Protein AF-A0A3D1QAA8-F1 (afdb_monomer_lite)

Sequence (531 aa):
MKKYFKAMLLTLVFLLGIVCHGLPLQAAEDVRQEVVDIIQEYYPYPVEPGILQRTSAKAVVEGLNDPFSDYLTMDQYNGFMQSLDGSFAGIGIFVEMQPQGVLITDTLPDSPAQLAGLRRGDMIISINNQSLAGLTMQEAMDRLQGKEGSQVLLTVMREARQFDMRLKRAFLALPSVRGLQMEHRVGYVAVYSFGSNTATELEQYIRAMDPDTDQWILDLRGNGGGYLFTAAEVAGYLMSVNNMVALKQKNDWLELPVVAQSTIIDEPVVLLVDGYSASASELLAAALKDYRRALLIGENTYGKGTMQQSFTLSNGDILHLTIAEFYSPLGNKVHQTGVKPDLEIKSDQALDAAWLLLSRPVGGSSHAYITVGGEKCLIDLQMARSDQYWEAWDSVTQNLDKLSVECGINSAMHTVNLSRADVVSRWPVYYPDYRLAGEYYNLDKNQPVSVEIQGLDPSWPEFKSAFELIDSQSGERVSFDISPAGTALSLQPLESVNGHEYWLLWHGSPSAHGPAADSARPAIAILHYDN

Secondary structure (DSSP, 8-state):
--SSSSSS--S--S----------------THHHHHHHHHHH--S---HHHHTSSSHHHHHHHT--TT-EEE-HHHHHHHHHHHTTEEEE--EEEEEETTEEEEEEE-TTSHHHHHT--TT-EEEEETTEE-TT--HHHHHHHH--STT-EEEEEEEETTEEEEEEEE-EEEE--SEEEEEEGGGEEEEEE--B-TTHHHHHHHHHHHS-TT--EEEEE-TT---B-HHHHHHHHHHH---S-SEEEEESS-EEEE-----SS---S-EEEEE-TT--THHHHHHHHHHHTT-EEEEES------EEEEEEE-TTS-EEEEEEEEEE-TT--B-TTT----SEE--TTTHHHHHHHHT--PPTT--EEEEEETTEEEEEEHHHHTSTTTHHHHHHHHHT-S-EEEEEEETTEEEEEEEPHHHHHT-HHHH-TT-EEEEEEEEE-TTS-EEE--TT--TT-TTTGGGEEEEETTT-PEEPEEEEEETTEEEEEESS-EEEEEEEEEE-S-STTSSS---S-PPPP-------

pLDDT: mean 83.39, std 17.8, range [26.11, 98.56]

Structure (mmCIF, N/CA/C/O backbone):
data_AF-A0A3D1QAA8-F1
#
_entry.id   AF-A0A3D1QAA8-F1
#
loop_
_atom_site.group_PDB
_atom_site.id
_atom_site.type_symbol
_atom_site.label_atom_id
_atom_site.label_alt_id
_atom_site.label_comp_id
_atom_site.label_asym_id
_atom_site.label_entity_id
_atom_site.label_seq_id
_atom_site.pdbx_PDB_ins_code
_atom_site.Cartn_x
_atom_site.Cartn_y
_atom_site.Cartn_z
_atom_site.occupancy
_atom_site.B_iso_or_equiv
_atom_site.auth_seq_id
_atom_site.auth_comp_id
_atom_site.auth_asym_id
_atom_site.auth_atom_id
_atom_site.pdbx_PDB_model_num
ATOM 1 N N . MET A 1 1 ? 16.505 5.984 45.083 1.00 40.59 1 MET A N 1
ATOM 2 C CA . MET A 1 1 ? 15.554 6.883 45.786 1.00 40.59 1 MET A CA 1
ATOM 3 C C . MET A 1 1 ? 15.754 8.299 45.235 1.00 40.59 1 MET A C 1
ATOM 5 O O . MET A 1 1 ? 16.744 8.906 45.586 1.00 40.59 1 MET A O 1
ATOM 9 N N . LYS A 1 2 ? 15.028 8.869 44.264 1.00 34.06 2 LYS A N 1
ATOM 10 C CA . LYS A 1 2 ? 13.569 9.071 44.144 1.00 34.06 2 LYS A CA 1
ATOM 11 C C . LYS A 1 2 ? 13.132 9.471 42.699 1.00 34.06 2 LYS A C 1
ATOM 13 O O . LYS A 1 2 ? 12.120 10.140 42.546 1.00 34.06 2 LYS A O 1
ATOM 18 N N . LYS A 1 3 ? 13.875 9.112 41.635 1.00 32.31 3 LYS A N 1
ATOM 19 C CA . LYS A 1 3 ? 13.568 9.568 40.251 1.00 32.31 3 LYS A CA 1
ATOM 20 C C . LYS A 1 3 ? 13.388 8.495 39.164 1.00 32.31 3 LYS A C 1
ATOM 22 O O . LYS A 1 3 ? 13.080 8.856 38.042 1.00 32.31 3 LYS A O 1
ATOM 27 N N . TYR A 1 4 ? 13.467 7.206 39.499 1.00 32.81 4 TYR A N 1
ATOM 28 C CA . TYR A 1 4 ? 13.310 6.102 38.529 1.00 32.81 4 TYR A CA 1
ATOM 29 C C . TYR A 1 4 ? 12.154 5.141 38.857 1.00 32.81 4 TYR A C 1
ATOM 31 O O . TYR A 1 4 ? 12.130 4.015 38.389 1.00 32.81 4 TYR A O 1
ATOM 39 N N . PHE A 1 5 ? 11.183 5.570 39.671 1.00 29.05 5 PHE A N 1
ATOM 40 C CA . PHE A 1 5 ? 10.080 4.709 40.133 1.00 29.05 5 PHE A CA 1
ATOM 41 C C . PHE A 1 5 ? 8.722 5.029 39.476 1.00 29.05 5 PHE A C 1
ATOM 43 O O . PHE A 1 5 ? 7.690 4.583 39.956 1.00 29.05 5 PHE A O 1
ATOM 50 N N . LYS A 1 6 ? 8.704 5.831 38.401 1.00 28.00 6 LYS A N 1
ATOM 51 C CA . LYS A 1 6 ? 7.474 6.188 37.662 1.00 28.00 6 LYS A CA 1
ATOM 52 C C . LYS A 1 6 ? 7.373 5.583 36.254 1.00 28.00 6 LYS A C 1
ATOM 54 O O . LYS A 1 6 ? 6.339 5.740 35.629 1.00 28.00 6 LYS A O 1
ATOM 59 N N . ALA A 1 7 ? 8.395 4.865 35.785 1.00 30.88 7 ALA A N 1
ATOM 60 C CA . ALA A 1 7 ? 8.424 4.249 34.451 1.00 30.88 7 ALA A CA 1
ATOM 61 C C . ALA A 1 7 ? 8.245 2.716 34.477 1.00 30.88 7 ALA A C 1
ATOM 63 O O . ALA A 1 7 ? 8.499 2.040 33.491 1.00 30.88 7 ALA A O 1
ATOM 64 N N . MET A 1 8 ? 7.825 2.151 35.612 1.00 28.61 8 MET A N 1
ATOM 65 C CA . MET A 1 8 ? 7.664 0.705 35.794 1.00 28.61 8 MET A CA 1
ATOM 66 C C . MET A 1 8 ? 6.342 0.424 36.517 1.00 28.61 8 MET A C 1
ATOM 68 O O . MET A 1 8 ? 6.314 -0.090 37.631 1.00 28.61 8 MET A O 1
ATOM 72 N N . LEU A 1 9 ? 5.238 0.865 35.912 1.00 28.62 9 LEU A N 1
ATOM 73 C CA . LEU A 1 9 ? 3.882 0.499 36.326 1.00 28.62 9 LEU A CA 1
ATOM 74 C C . LEU A 1 9 ? 2.924 0.573 35.124 1.00 28.62 9 LEU A C 1
ATOM 76 O O . LEU A 1 9 ? 1.914 1.263 35.165 1.00 28.62 9 LEU A O 1
ATOM 80 N N . LEU A 1 10 ? 3.281 -0.094 34.025 1.00 29.58 10 LEU A N 1
ATOM 81 C CA . LEU A 1 10 ? 2.354 -0.354 32.914 1.00 29.58 10 LEU A CA 1
ATOM 82 C C . LEU A 1 10 ? 2.509 -1.767 32.333 1.00 29.58 10 LEU A C 1
ATOM 84 O O . LEU A 1 10 ? 2.127 -2.056 31.210 1.00 29.58 10 LEU A O 1
ATOM 88 N N . THR A 1 11 ? 3.027 -2.676 33.152 1.00 33.03 11 THR A N 1
ATOM 89 C CA . THR A 1 11 ? 2.765 -4.110 33.046 1.00 33.03 11 THR A CA 1
ATOM 90 C C . THR A 1 11 ? 1.862 -4.454 34.219 1.00 33.03 11 THR A C 1
ATOM 92 O O . THR A 1 11 ? 2.262 -4.224 35.361 1.00 33.03 11 THR A O 1
ATOM 95 N N . LEU A 1 12 ? 0.682 -5.010 33.920 1.00 30.25 12 LEU A N 1
ATOM 96 C CA . LEU A 1 12 ? -0.343 -5.508 34.852 1.00 30.25 12 LEU A CA 1
ATOM 97 C C . LEU A 1 12 ? -1.490 -4.536 35.230 1.00 30.25 12 LEU A C 1
ATOM 99 O O . LEU A 1 12 ? -1.678 -4.224 36.400 1.00 30.25 12 LEU A O 1
ATOM 103 N N . VAL A 1 13 ? -2.333 -4.157 34.259 1.00 31.19 13 VAL A N 1
ATOM 104 C CA . VAL A 1 13 ? -3.778 -3.900 34.500 1.00 31.19 13 VAL A CA 1
ATOM 105 C C . VAL A 1 13 ? -4.605 -4.516 33.361 1.00 31.19 13 VAL A C 1
ATOM 107 O O . VAL A 1 13 ? -5.369 -3.845 32.683 1.00 31.19 13 VAL A O 1
ATOM 110 N N . PHE A 1 14 ? -4.416 -5.815 33.117 1.00 35.62 14 PHE A N 1
ATOM 111 C CA . PHE A 1 14 ? -5.288 -6.590 32.219 1.00 35.62 14 PHE A CA 1
ATOM 112 C C . PHE A 1 14 ? -6.021 -7.732 32.939 1.00 35.62 14 PHE A C 1
ATOM 114 O O . PHE A 1 14 ? -6.580 -8.617 32.306 1.00 35.62 14 PHE A O 1
ATOM 121 N N . LEU A 1 15 ? -6.045 -7.728 34.276 1.00 34.34 15 LEU A N 1
ATOM 122 C CA . LEU A 1 15 ? -6.785 -8.707 35.074 1.00 34.34 15 LEU A CA 1
ATOM 123 C C . LEU A 1 15 ? -7.150 -8.129 36.451 1.00 34.34 15 LEU A C 1
ATOM 125 O O . LEU A 1 15 ? -6.300 -7.543 37.115 1.00 34.34 15 LEU A O 1
ATOM 129 N N . LEU A 1 16 ? -8.391 -8.413 36.869 1.00 31.86 16 LEU A N 1
ATOM 130 C CA . LEU A 1 16 ? -9.159 -8.003 38.063 1.00 31.86 16 LEU A CA 1
ATOM 131 C C . LEU A 1 16 ? -10.039 -6.741 37.883 1.00 31.86 16 LEU A C 1
ATOM 133 O O . LEU A 1 16 ? -9.528 -5.667 37.618 1.00 31.86 16 LEU A O 1
ATOM 137 N N . GLY A 1 17 ? -11.366 -6.785 38.065 1.00 31.08 17 GLY A N 1
ATOM 138 C CA . GLY A 1 17 ? -12.167 -7.763 38.806 1.00 31.08 17 GLY A CA 1
ATOM 139 C C . GLY A 1 17 ? -13.585 -7.955 38.269 1.00 31.08 17 GLY A C 1
ATOM 140 O O . GLY A 1 17 ? -14.382 -7.028 38.211 1.00 31.08 17 GLY A O 1
ATOM 141 N N . ILE A 1 18 ? -13.919 -9.216 37.989 1.00 45.56 18 ILE A N 1
ATOM 142 C CA . ILE A 1 18 ? -15.296 -9.705 38.051 1.00 45.56 18 ILE A CA 1
ATOM 143 C C . ILE A 1 18 ? -15.624 -9.850 39.538 1.00 45.56 18 ILE A C 1
ATOM 145 O O . ILE A 1 18 ? -15.285 -10.853 40.167 1.00 45.56 18 ILE A O 1
ATOM 149 N N . VAL A 1 19 ? -16.275 -8.844 40.116 1.00 36.25 19 VAL A N 1
ATOM 150 C CA . VAL A 1 19 ? -17.097 -9.057 41.309 1.00 36.25 19 VAL A CA 1
ATOM 151 C C . VAL A 1 19 ? -18.507 -9.317 40.803 1.00 36.25 19 VAL A C 1
ATOM 153 O O . VAL A 1 19 ? -19.281 -8.404 40.540 1.00 36.25 19 VAL A O 1
ATOM 156 N N . CYS A 1 20 ? -18.821 -10.599 40.629 1.00 42.84 20 CYS A N 1
ATOM 157 C CA . CYS A 1 20 ? -20.180 -11.060 40.394 1.00 42.84 20 CYS A CA 1
ATOM 158 C C . CYS A 1 20 ? -20.972 -10.841 41.691 1.00 42.84 20 CYS A C 1
ATOM 160 O O . CYS A 1 20 ? -20.926 -11.650 42.620 1.00 42.84 20 CYS A O 1
ATOM 162 N N . HIS A 1 21 ? -21.670 -9.716 41.789 1.00 36.44 21 HIS A N 1
ATOM 163 C CA . HIS A 1 21 ? -22.805 -9.581 42.690 1.00 36.44 21 HIS A CA 1
ATOM 164 C C . HIS A 1 21 ? -24.055 -9.638 41.829 1.00 36.44 21 HIS A C 1
ATOM 166 O O . HIS A 1 21 ? -24.321 -8.739 41.039 1.00 36.44 21 HIS A O 1
ATOM 172 N N . GLY A 1 22 ? -24.782 -10.752 41.949 1.00 47.84 22 GLY A N 1
ATOM 173 C CA . GLY A 1 22 ? -26.099 -10.904 41.353 1.00 47.84 22 GLY A CA 1
ATOM 174 C C . GLY A 1 22 ? -27.024 -9.834 41.915 1.00 47.84 22 GLY A C 1
ATOM 175 O O . GLY A 1 22 ? -27.516 -9.959 43.035 1.00 47.84 22 GLY A O 1
ATOM 176 N N . LEU A 1 23 ? -27.231 -8.785 41.131 1.00 38.53 23 LEU A N 1
ATOM 177 C CA . LEU A 1 23 ? -28.287 -7.804 41.305 1.00 38.53 23 LEU A CA 1
ATOM 178 C C . LEU A 1 23 ? -29.289 -7.975 40.152 1.00 38.53 23 LEU A C 1
ATOM 180 O O . LEU A 1 23 ? -28.918 -8.450 39.076 1.00 38.53 23 LEU A O 1
ATOM 184 N N . PRO A 1 24 ? -30.581 -7.707 40.403 1.00 40.03 24 PRO A N 1
ATOM 185 C CA . PRO A 1 24 ? -31.650 -7.959 39.439 1.00 40.03 24 PRO A CA 1
ATOM 186 C C . PRO A 1 24 ? -31.439 -7.106 38.183 1.00 40.03 24 PRO A C 1
ATOM 188 O O . PRO A 1 24 ? -30.782 -6.075 38.277 1.00 40.03 24 PRO A O 1
ATOM 191 N N . LEU A 1 25 ? -32.016 -7.510 37.038 1.00 44.50 25 LEU A N 1
ATOM 192 C CA . LEU A 1 25 ? -32.108 -6.685 35.822 1.00 44.50 25 LEU A CA 1
ATOM 193 C C . LEU A 1 25 ? -32.579 -5.266 36.203 1.00 44.50 25 LEU A C 1
ATOM 195 O O . LEU A 1 25 ? -33.776 -5.023 36.373 1.00 44.50 25 LEU A O 1
ATOM 199 N N . GLN A 1 26 ? -31.632 -4.349 36.393 1.00 39.53 26 GLN A N 1
ATOM 200 C CA . GLN A 1 26 ? -31.893 -2.933 36.580 1.00 39.53 26 GLN A CA 1
ATOM 201 C C . GLN A 1 26 ? -32.280 -2.374 35.214 1.00 39.53 26 GLN A C 1
ATOM 203 O O . GLN A 1 26 ? -31.700 -2.742 34.192 1.00 39.53 26 GLN A O 1
ATOM 208 N N . ALA A 1 27 ? -33.302 -1.518 35.193 1.00 44.91 27 ALA A N 1
ATOM 209 C CA . ALA A 1 27 ? -33.593 -0.681 34.038 1.00 44.91 27 ALA A CA 1
ATOM 210 C C . ALA A 1 27 ? -32.279 -0.043 33.566 1.00 44.91 27 ALA A C 1
ATOM 212 O O . ALA A 1 27 ? -31.544 0.448 34.420 1.00 44.91 27 ALA A O 1
ATOM 213 N N . ALA A 1 28 ? -31.982 -0.109 32.262 1.00 51.44 28 ALA A N 1
ATOM 214 C CA . ALA A 1 28 ? -30.753 0.435 31.686 1.00 51.44 28 ALA A CA 1
ATOM 215 C C . ALA A 1 28 ? -30.489 1.825 32.282 1.00 51.44 28 ALA A C 1
ATOM 217 O O . ALA A 1 28 ? -31.293 2.738 32.080 1.00 51.44 28 ALA A O 1
ATOM 218 N N . GLU A 1 29 ? -29.441 1.941 33.102 1.00 58.72 29 GLU A N 1
ATOM 219 C CA . GLU A 1 29 ? -29.079 3.210 33.725 1.00 58.72 29 GLU A CA 1
ATOM 220 C C . GLU A 1 29 ? -28.847 4.250 32.624 1.00 58.72 29 GLU A C 1
ATOM 222 O O . GLU A 1 29 ? -28.325 3.938 31.550 1.00 58.72 29 GLU A O 1
ATOM 227 N N . ASP A 1 30 ? -29.299 5.483 32.862 1.00 83.75 30 ASP A N 1
ATOM 228 C CA . ASP A 1 30 ? -29.055 6.597 31.948 1.00 83.75 30 ASP A CA 1
ATOM 229 C C . ASP A 1 30 ? -27.564 6.962 31.985 1.00 83.75 30 ASP A C 1
ATOM 231 O O . ASP A 1 30 ? -27.116 7.767 32.801 1.00 83.75 30 ASP A O 1
ATOM 235 N N . VAL A 1 31 ? -26.793 6.358 31.080 1.00 94.25 31 VAL A N 1
ATOM 236 C CA . VAL A 1 31 ? -25.345 6.572 30.927 1.00 94.25 31 VAL A CA 1
ATOM 237 C C . VAL A 1 31 ? -24.995 7.888 30.227 1.00 94.25 31 VAL A C 1
ATOM 239 O O . VAL A 1 31 ? -23.830 8.149 29.936 1.00 94.25 31 VAL A O 1
ATOM 242 N N . ARG A 1 32 ? -25.974 8.758 29.932 1.00 95.00 32 ARG A N 1
ATOM 243 C CA . ARG A 1 32 ? -25.724 10.022 29.221 1.00 95.00 32 ARG A CA 1
ATOM 244 C C . ARG A 1 32 ? -24.721 10.904 29.958 1.00 95.00 32 ARG A C 1
ATOM 246 O O . ARG A 1 32 ? -23.862 11.495 29.310 1.00 95.00 32 ARG A O 1
ATOM 253 N N . GLN A 1 33 ? -24.834 11.023 31.284 1.00 94.94 33 GLN A N 1
ATOM 254 C CA . GLN A 1 33 ? -23.910 11.864 32.049 1.00 94.94 33 GLN A CA 1
ATOM 255 C C . GLN A 1 33 ? -22.494 11.279 32.051 1.00 94.94 33 GLN A C 1
ATOM 257 O O . GLN A 1 33 ? -21.551 12.020 31.812 1.00 94.94 33 GLN A O 1
ATOM 262 N N . GLU A 1 34 ? -22.364 9.960 32.207 1.00 96.69 34 GLU A N 1
ATOM 263 C CA . GLU A 1 34 ? -21.084 9.250 32.109 1.00 96.69 34 GLU A CA 1
ATOM 264 C C . GLU A 1 34 ? -20.406 9.497 30.750 1.00 96.69 34 GLU A C 1
ATOM 266 O O . GLU A 1 34 ? -19.240 9.880 30.695 1.00 96.69 34 GLU A O 1
ATOM 271 N N . VAL A 1 35 ? -21.158 9.389 29.649 1.00 97.38 35 VAL A N 1
ATOM 272 C CA . VAL A 1 35 ? -20.660 9.700 28.297 1.00 97.38 35 VAL A CA 1
ATOM 273 C C . VAL A 1 35 ? -20.216 11.159 28.168 1.00 97.38 35 VAL A C 1
ATOM 275 O O . VAL A 1 35 ? -19.158 11.427 27.600 1.00 97.38 35 VAL A O 1
ATOM 278 N N . VAL A 1 36 ? -20.994 12.112 28.694 1.00 97.12 36 VAL A N 1
ATOM 279 C CA . VAL A 1 36 ? -20.625 13.538 28.680 1.00 97.12 36 VAL A CA 1
ATOM 280 C C . VAL A 1 36 ? -19.332 13.779 29.454 1.00 97.12 36 VAL A C 1
ATOM 282 O O . VAL A 1 36 ? -18.468 14.496 28.950 1.00 97.12 36 VAL A O 1
ATOM 285 N N . ASP A 1 37 ? -19.179 13.169 30.627 1.00 96.75 37 ASP A N 1
ATOM 286 C CA . ASP A 1 37 ? -17.994 13.329 31.470 1.00 96.75 37 ASP A CA 1
ATOM 287 C C . ASP A 1 37 ? -16.745 12.770 30.763 1.00 96.75 37 ASP A C 1
ATOM 289 O O . ASP A 1 37 ? -15.718 13.448 30.694 1.00 96.75 37 ASP A O 1
ATOM 293 N N . ILE A 1 38 ? -16.846 11.589 30.138 1.00 97.50 38 ILE A N 1
ATOM 294 C CA . ILE A 1 38 ? -15.751 10.988 29.355 1.00 97.50 38 ILE A CA 1
ATOM 295 C C . ILE A 1 38 ? -15.387 11.871 28.150 1.00 97.50 38 ILE A C 1
ATOM 297 O O . ILE A 1 38 ? -14.208 12.122 27.903 1.00 97.50 38 ILE A O 1
ATOM 301 N N . ILE A 1 39 ? -16.372 12.393 27.410 1.00 97.38 39 ILE A N 1
ATOM 302 C CA . ILE A 1 39 ? -16.126 13.311 26.283 1.00 97.38 39 ILE A CA 1
ATOM 303 C C . ILE A 1 39 ? -15.429 14.588 26.768 1.00 97.38 39 ILE A C 1
ATOM 305 O O . ILE A 1 39 ? -14.468 15.054 26.154 1.00 97.38 39 ILE A O 1
ATOM 309 N N . GLN A 1 40 ? -15.892 15.168 27.875 1.00 95.56 40 GLN A N 1
ATOM 310 C CA . GLN A 1 40 ? -15.291 16.373 28.441 1.00 95.56 40 GLN A CA 1
ATOM 311 C C . GLN A 1 40 ? -13.860 16.143 28.920 1.00 95.56 40 GLN A C 1
ATOM 313 O O . GLN A 1 40 ? -13.044 17.055 28.786 1.00 95.56 40 GLN A O 1
ATOM 318 N N . GLU A 1 41 ? -13.538 14.951 29.408 1.00 95.69 41 GLU A N 1
ATOM 319 C CA . GLU A 1 41 ? -12.190 14.613 29.851 1.00 95.69 41 GLU A CA 1
ATOM 320 C C . GLU A 1 41 ? -11.251 14.318 28.672 1.00 95.69 41 GLU A C 1
ATOM 322 O O . GLU A 1 41 ? -10.181 14.919 28.567 1.00 95.69 41 GLU A O 1
ATOM 327 N N . TYR A 1 42 ? -11.659 13.449 27.742 1.00 96.31 42 TYR A N 1
ATOM 328 C CA . TYR A 1 42 ? -10.731 12.835 26.786 1.00 96.31 42 TYR A CA 1
ATOM 329 C C . TYR A 1 42 ? -10.832 13.345 25.349 1.00 96.31 42 TYR A C 1
ATOM 331 O O . TYR A 1 42 ? -9.828 13.315 24.638 1.00 96.31 42 TYR A O 1
ATOM 339 N N . TYR A 1 43 ? -12.000 13.819 24.899 1.00 96.81 43 TYR A N 1
ATOM 340 C CA . TYR A 1 43 ? -12.169 14.203 23.496 1.00 96.81 43 TYR A CA 1
ATOM 341 C C . TYR A 1 43 ? -11.272 15.414 23.167 1.00 96.81 43 TYR A C 1
ATOM 343 O O . TYR A 1 43 ? -11.367 16.446 23.854 1.00 96.81 43 TYR A O 1
ATOM 351 N N . PRO A 1 44 ? -10.384 15.307 22.154 1.00 94.12 44 PRO A N 1
ATOM 352 C CA . PRO A 1 44 ? -9.322 16.286 21.926 1.00 94.12 44 PRO A CA 1
ATOM 353 C C . PRO A 1 44 ? -9.816 17.559 21.231 1.00 94.12 44 PRO A C 1
ATOM 355 O O . PRO A 1 44 ? -9.118 18.574 21.245 1.00 94.12 44 PRO A O 1
ATOM 358 N N . TYR A 1 45 ? -11.017 17.534 20.649 1.00 93.56 45 TYR A N 1
ATOM 359 C CA . TYR A 1 45 ? -11.583 18.666 19.922 1.00 93.56 45 TYR A CA 1
ATOM 360 C C . TYR A 1 45 ? -12.586 19.463 20.772 1.00 93.56 45 TYR A C 1
ATOM 362 O O . TYR A 1 45 ? -13.204 18.922 21.694 1.00 93.56 45 TYR A O 1
ATOM 370 N N . PRO A 1 46 ? -12.790 20.760 20.475 1.00 93.00 46 PRO A N 1
ATOM 371 C CA . PRO A 1 46 ? -13.855 21.541 21.094 1.00 93.00 46 PRO A CA 1
ATOM 372 C C . PRO A 1 46 ? -15.234 20.920 20.835 1.00 93.00 46 PRO A C 1
ATOM 374 O O . PRO A 1 46 ? -15.531 20.512 19.715 1.00 93.00 46 PRO A O 1
ATOM 377 N N . VAL A 1 47 ? -16.092 20.899 21.857 1.00 95.25 47 VAL A N 1
ATOM 378 C CA . VAL A 1 47 ? -17.472 20.398 21.756 1.00 95.25 47 VAL A CA 1
ATOM 379 C C . VAL A 1 47 ? -18.447 21.540 22.000 1.00 95.25 47 VAL A C 1
ATOM 381 O O . VAL A 1 47 ? -18.329 22.264 22.991 1.00 95.25 47 VAL A O 1
ATOM 384 N N . GLU A 1 48 ? -19.427 21.706 21.113 1.00 94.19 48 GLU A N 1
ATOM 385 C CA . GLU A 1 48 ? -20.459 22.723 21.295 1.00 94.19 48 GLU A CA 1
ATOM 386 C C . GLU A 1 48 ? -21.344 22.400 22.513 1.00 94.19 48 GLU A C 1
ATOM 388 O O . GLU A 1 48 ? -21.808 21.263 22.654 1.00 94.19 48 GLU A O 1
ATOM 393 N N . PRO A 1 49 ? -21.682 23.386 23.367 1.00 92.62 49 PRO A N 1
ATOM 394 C CA . PRO A 1 49 ? -22.502 23.144 24.555 1.00 92.62 49 PRO A CA 1
ATOM 395 C C . PRO A 1 49 ? -23.861 22.495 24.261 1.00 92.62 49 PRO A C 1
ATOM 397 O O . PRO A 1 49 ? -24.358 21.718 25.073 1.00 92.62 49 PRO A O 1
ATOM 400 N N . GLY A 1 50 ? -24.458 22.786 23.098 1.00 93.69 50 GLY A N 1
ATOM 401 C CA . GLY A 1 50 ? -25.732 22.199 22.676 1.00 93.69 50 GLY A CA 1
ATOM 402 C C . GLY A 1 50 ? -25.652 20.696 22.386 1.00 93.69 50 GLY A C 1
ATOM 403 O O . GLY A 1 50 ? -26.639 19.991 22.586 1.00 93.69 50 GLY A O 1
ATOM 404 N N . ILE A 1 51 ? -24.484 20.182 21.979 1.00 94.31 51 ILE A N 1
ATOM 405 C CA . ILE A 1 51 ? -24.269 18.743 21.754 1.00 94.31 51 ILE A CA 1
ATOM 406 C C . ILE A 1 51 ? -24.359 17.984 23.082 1.00 94.31 51 ILE A C 1
ATOM 408 O O . ILE A 1 51 ? -25.046 16.969 23.165 1.00 94.31 51 ILE A O 1
ATOM 412 N N . LEU A 1 52 ? -23.751 18.520 24.144 1.00 93.62 52 LEU A N 1
ATOM 413 C CA . LEU A 1 52 ? -23.750 17.906 25.480 1.00 93.62 52 LEU A CA 1
ATOM 414 C C . LEU A 1 52 ? -25.138 17.902 26.152 1.00 93.62 52 LEU A C 1
ATOM 416 O O . LEU A 1 52 ? -25.368 17.157 27.105 1.00 93.62 52 LEU A O 1
ATOM 420 N N . GLN A 1 53 ? -26.067 18.727 25.657 1.00 92.75 53 GLN A N 1
ATOM 421 C CA . GLN A 1 53 ? -27.450 18.832 26.142 1.00 92.75 53 GLN A CA 1
ATOM 422 C C . GLN A 1 53 ? -28.428 17.900 25.409 1.00 92.75 53 GLN A C 1
ATOM 424 O O . GLN A 1 53 ? -29.619 17.891 25.727 1.00 92.75 53 GLN A O 1
ATOM 429 N N . ARG A 1 54 ? -27.962 17.126 24.420 1.00 93.12 54 ARG A N 1
ATOM 430 C CA . ARG A 1 54 ? -28.816 16.183 23.687 1.00 93.12 54 ARG A CA 1
ATOM 431 C C . ARG A 1 54 ? -29.373 15.102 24.616 1.00 93.12 54 ARG A C 1
ATOM 433 O O . ARG A 1 54 ? -28.774 14.744 25.625 1.00 93.12 54 ARG A O 1
ATOM 440 N N . THR A 1 55 ? -30.547 14.583 24.265 1.00 90.81 55 THR A N 1
ATOM 441 C CA . THR A 1 55 ? -31.412 13.821 25.181 1.00 90.81 55 THR A CA 1
ATOM 442 C C . THR A 1 55 ? -30.970 12.385 25.461 1.00 90.81 55 THR A C 1
ATOM 444 O O . THR A 1 55 ? -31.514 11.771 26.371 1.00 90.81 55 THR A O 1
ATOM 447 N N . SER A 1 56 ? -30.014 11.831 24.713 1.00 93.44 56 SER A N 1
ATOM 448 C CA . SER A 1 56 ? -29.506 10.468 24.919 1.00 93.44 56 SER A CA 1
ATOM 449 C C . SER A 1 56 ? -27.996 10.398 24.717 1.00 93.44 56 SER A C 1
ATOM 451 O O . SER A 1 56 ? -27.442 11.203 23.969 1.00 93.44 56 SER A O 1
ATOM 453 N N . ALA A 1 57 ? -27.344 9.413 25.344 1.00 94.06 57 ALA A N 1
ATOM 454 C CA . ALA A 1 57 ? -25.917 9.133 25.175 1.00 94.06 57 ALA A CA 1
ATOM 455 C C . ALA A 1 57 ? -25.527 9.012 23.692 1.00 94.06 57 ALA A C 1
ATOM 457 O O . ALA A 1 57 ? -24.636 9.717 23.223 1.00 94.06 57 ALA A O 1
ATOM 458 N N . LYS A 1 58 ? -26.277 8.206 22.930 1.00 93.88 58 LYS A N 1
ATOM 459 C CA . LYS A 1 58 ? -26.074 8.041 21.487 1.00 93.88 58 LYS A CA 1
ATOM 460 C C . LYS A 1 58 ? -26.170 9.369 20.731 1.00 93.88 58 LYS A C 1
ATOM 462 O O . LYS A 1 58 ? -25.296 9.680 19.932 1.00 93.88 58 LYS A O 1
ATOM 467 N N . ALA A 1 59 ? -27.181 10.190 21.031 1.00 94.44 59 ALA A N 1
ATOM 468 C CA . ALA A 1 59 ? -27.347 11.484 20.371 1.00 94.44 59 ALA A CA 1
ATOM 469 C C . ALA A 1 59 ? -26.203 12.464 20.685 1.00 94.44 59 ALA A C 1
ATOM 471 O O . ALA A 1 59 ? -25.878 13.291 19.829 1.00 94.44 59 ALA A O 1
ATOM 472 N N . VAL A 1 60 ? -25.608 12.398 21.885 1.00 96.44 60 VAL A N 1
ATOM 473 C CA . VAL A 1 60 ? -24.409 13.178 22.242 1.00 96.44 60 VAL A CA 1
ATOM 474 C C . VAL A 1 60 ? -23.229 12.756 21.362 1.00 96.44 60 VAL A C 1
ATOM 476 O O . VAL A 1 60 ? -22.621 13.626 20.742 1.00 96.44 60 VAL A O 1
ATOM 479 N N . VAL A 1 61 ? -22.954 11.450 21.248 1.00 96.31 61 VAL A N 1
ATOM 480 C CA . VAL A 1 61 ? -21.839 10.912 20.441 1.00 96.31 61 VAL A CA 1
ATOM 481 C C . VAL A 1 61 ? -22.020 11.222 18.954 1.00 96.31 61 VAL A C 1
ATOM 483 O O . VAL A 1 61 ? -21.145 11.838 18.355 1.00 96.31 61 VAL A O 1
ATOM 486 N N . GLU A 1 62 ? -23.195 10.928 18.383 1.00 93.94 62 GLU A N 1
ATOM 487 C CA . GLU A 1 62 ? -23.541 11.285 16.994 1.00 93.94 62 GLU A CA 1
ATOM 488 C C . GLU A 1 62 ? -23.419 12.801 16.746 1.00 93.94 62 GLU A C 1
ATOM 490 O O . GLU A 1 62 ? -23.198 13.255 15.627 1.00 93.94 62 GLU A O 1
ATOM 495 N N . GLY A 1 63 ? -23.564 13.616 17.795 1.00 95.19 63 GLY A N 1
ATOM 496 C CA . GLY A 1 63 ? -23.430 15.065 17.718 1.00 95.19 63 GLY A CA 1
ATOM 497 C C . GLY A 1 63 ? -22.017 15.590 17.590 1.00 95.19 63 GLY A C 1
ATOM 498 O O . GLY A 1 63 ? -21.870 16.723 17.140 1.00 95.19 63 GLY A O 1
ATOM 499 N N . LEU A 1 64 ? -21.004 14.791 17.932 1.00 95.81 64 LEU A N 1
ATOM 500 C CA . LEU A 1 64 ? -19.602 15.159 17.742 1.00 95.81 64 LEU A CA 1
ATOM 501 C C . LEU A 1 64 ? -19.251 15.319 16.257 1.00 95.81 64 LEU A C 1
ATOM 503 O O . LEU A 1 64 ? -18.287 16.014 15.944 1.00 95.81 64 LEU A O 1
ATOM 507 N N . ASN A 1 65 ? -20.039 14.709 15.358 1.00 92.38 65 ASN A N 1
ATOM 508 C CA . ASN A 1 65 ? -19.752 14.600 13.924 1.00 92.38 65 ASN A CA 1
ATOM 509 C C . ASN A 1 65 ? -18.334 14.063 13.649 1.00 92.38 65 ASN A C 1
ATOM 511 O O . ASN A 1 65 ? -17.719 14.396 12.637 1.00 92.38 65 ASN A O 1
ATOM 515 N N . ASP A 1 66 ? -17.820 13.245 14.567 1.00 91.62 66 ASP A N 1
ATOM 516 C CA . ASP A 1 66 ? -16.574 12.514 14.410 1.00 91.62 66 ASP A CA 1
ATOM 517 C C . ASP A 1 66 ? -16.905 11.123 13.862 1.00 91.62 66 ASP A C 1
ATOM 519 O O . ASP A 1 66 ? -17.510 10.330 14.586 1.00 91.62 66 ASP A O 1
ATOM 523 N N . PRO A 1 67 ? -16.524 10.799 12.613 1.00 85.75 67 PRO A N 1
ATOM 524 C CA . PRO A 1 67 ? -16.852 9.516 11.994 1.00 85.75 67 PRO A CA 1
ATOM 525 C C . PRO A 1 67 ? -16.183 8.315 12.681 1.00 85.75 67 PRO A C 1
ATOM 527 O O . PRO A 1 67 ? -16.469 7.179 12.315 1.00 85.75 67 PRO A O 1
ATOM 530 N N . PHE A 1 68 ? -15.285 8.547 13.644 1.00 87.38 68 PHE A N 1
ATOM 531 C CA . PHE A 1 68 ? -14.587 7.496 14.381 1.00 87.38 68 PHE A CA 1
ATOM 532 C C . PHE A 1 68 ? -15.056 7.343 15.833 1.00 87.38 68 PHE A C 1
ATOM 534 O O . PHE A 1 68 ? -14.577 6.440 16.516 1.00 87.38 68 PHE A O 1
ATOM 541 N N . SER A 1 69 ? -15.968 8.197 16.308 1.00 93.62 69 SER A N 1
ATOM 542 C CA . SER A 1 69 ? -16.560 8.074 17.642 1.00 93.62 69 SER A CA 1
ATOM 543 C C . SER A 1 69 ? -17.964 7.478 17.549 1.00 93.62 69 SER A C 1
ATOM 545 O O . SER A 1 69 ? -18.813 8.013 16.839 1.00 93.62 69 SER A O 1
ATOM 547 N N . ASP A 1 70 ? -18.225 6.398 18.285 1.00 93.81 70 ASP A N 1
ATOM 548 C CA . ASP A 1 70 ? -19.496 5.674 18.234 1.00 93.81 70 ASP A CA 1
ATOM 549 C C . ASP A 1 70 ? -19.944 5.155 19.611 1.00 93.81 70 ASP A C 1
ATOM 551 O O . ASP A 1 70 ? -19.148 4.938 20.530 1.00 93.81 70 ASP A O 1
ATOM 555 N N . TYR A 1 71 ? -21.253 4.962 19.749 1.00 94.81 71 TYR A N 1
ATOM 556 C CA . TYR A 1 71 ? -21.887 4.307 20.886 1.00 94.81 71 TYR A CA 1
ATOM 557 C C . TYR A 1 71 ? -22.303 2.899 20.455 1.00 94.81 71 TYR A C 1
ATOM 559 O O . TYR A 1 71 ? -23.246 2.721 19.679 1.00 94.81 71 TYR A O 1
ATOM 567 N N . LEU A 1 72 ? -21.606 1.895 20.974 1.00 92.06 72 LEU A N 1
ATOM 568 C CA . LEU A 1 72 ? -21.751 0.501 20.580 1.00 92.06 72 LEU A CA 1
ATOM 569 C C . LEU A 1 72 ? -22.377 -0.308 21.709 1.00 92.06 72 LEU A C 1
ATOM 571 O O . LEU A 1 72 ? -21.972 -0.216 22.861 1.00 92.06 72 LEU A O 1
ATOM 575 N N . THR A 1 73 ? -23.307 -1.190 21.372 1.00 92.25 73 THR A N 1
ATOM 576 C CA . THR A 1 73 ? -23.670 -2.283 22.282 1.00 92.25 73 THR A CA 1
ATOM 577 C C . THR A 1 73 ? -22.495 -3.249 22.447 1.00 92.25 73 THR A C 1
ATOM 579 O O . THR A 1 73 ? -21.649 -3.368 21.556 1.00 92.25 73 THR A O 1
ATOM 582 N N . MET A 1 74 ? -22.460 -4.009 23.545 1.00 88.62 74 MET A N 1
ATOM 583 C CA . MET A 1 74 ? -21.416 -5.025 23.758 1.00 88.62 74 MET A CA 1
ATOM 584 C C . MET A 1 74 ? -21.328 -6.042 22.601 1.00 88.62 74 MET A C 1
ATOM 586 O O . MET A 1 74 ? -20.236 -6.434 22.195 1.00 88.62 74 MET A O 1
ATOM 590 N N . ASP A 1 75 ? -22.467 -6.435 22.017 1.00 84.44 75 ASP A N 1
ATOM 591 C CA . ASP A 1 75 ? -22.520 -7.321 20.843 1.00 84.44 75 ASP A CA 1
ATOM 592 C C . ASP A 1 75 ? -21.852 -6.681 19.609 1.00 84.44 75 ASP A C 1
ATOM 594 O O . ASP A 1 75 ? -21.101 -7.354 18.901 1.00 84.44 75 ASP A O 1
ATOM 598 N N . GLN A 1 76 ? -22.101 -5.390 19.354 1.00 85.81 76 GLN A N 1
ATOM 599 C CA . GLN A 1 76 ? -21.470 -4.657 18.249 1.00 85.81 76 GLN A CA 1
ATOM 600 C C . GLN A 1 76 ? -19.964 -4.504 18.468 1.00 85.81 76 GLN A C 1
ATOM 602 O O . GLN A 1 76 ? -19.188 -4.729 17.542 1.00 85.81 76 GLN A 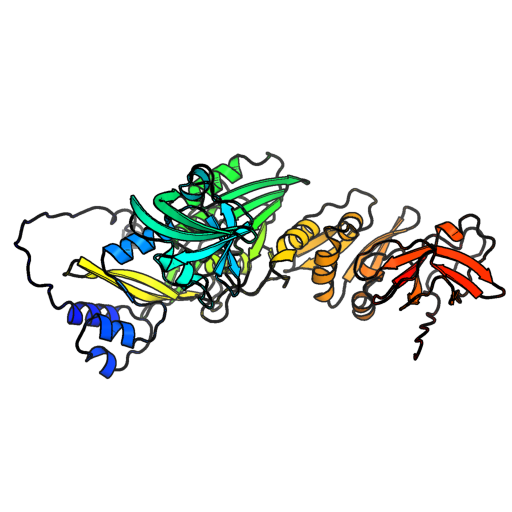O 1
ATOM 607 N N . TYR A 1 77 ? -19.545 -4.185 19.695 1.00 88.94 77 TYR A N 1
ATOM 608 C CA . TYR A 1 77 ? -18.132 -4.080 20.041 1.00 88.94 77 TYR A CA 1
ATOM 609 C C . TYR A 1 77 ? -17.395 -5.414 19.871 1.00 88.94 77 TYR A C 1
ATOM 611 O O . TYR A 1 77 ? -16.322 -5.454 19.277 1.00 88.94 77 TYR A O 1
ATOM 619 N N . ASN A 1 78 ? -17.990 -6.526 20.310 1.00 85.94 78 ASN A N 1
ATOM 620 C CA . ASN A 1 78 ? -17.409 -7.854 20.106 1.00 85.94 78 ASN A CA 1
ATOM 621 C C . ASN A 1 78 ? -17.254 -8.191 18.616 1.00 85.94 78 ASN A C 1
ATOM 623 O O . ASN A 1 78 ? -16.226 -8.738 18.223 1.00 85.94 78 ASN A O 1
ATOM 627 N N . GLY A 1 79 ? -18.242 -7.846 17.782 1.00 80.12 79 GLY A N 1
ATOM 628 C CA . GLY A 1 79 ? -18.144 -8.011 16.329 1.00 80.12 79 GLY A CA 1
ATOM 629 C C . GLY A 1 79 ? -17.026 -7.165 15.712 1.00 80.12 79 GLY A C 1
ATOM 630 O O . GLY A 1 79 ? -16.261 -7.664 14.888 1.00 80.12 79 GLY A O 1
ATOM 631 N N . PHE A 1 80 ? -16.880 -5.915 16.162 1.00 82.31 80 PHE A N 1
ATOM 632 C CA . PHE A 1 80 ? -15.775 -5.044 15.765 1.00 82.31 80 PHE A CA 1
ATOM 633 C C . PHE A 1 80 ? -14.412 -5.657 16.121 1.00 82.31 80 PHE A C 1
ATOM 635 O O . PHE A 1 80 ? -13.560 -5.792 15.246 1.00 82.31 80 PHE A O 1
ATOM 642 N N . MET A 1 81 ? -14.222 -6.109 17.363 1.00 83.38 81 MET A N 1
ATOM 643 C CA . MET A 1 81 ? -12.959 -6.711 17.814 1.00 83.38 81 MET A CA 1
ATOM 644 C C . MET A 1 81 ? -12.609 -7.982 17.032 1.00 83.38 81 MET A C 1
ATOM 646 O O . MET A 1 81 ? -11.476 -8.141 16.591 1.00 83.38 81 MET A O 1
ATOM 650 N N . GLN A 1 82 ? -13.597 -8.846 16.776 1.00 81.50 82 GLN A N 1
ATOM 651 C CA . GLN A 1 82 ? -13.409 -10.031 15.937 1.00 81.50 82 GLN A CA 1
ATOM 652 C C . GLN A 1 82 ? -12.895 -9.649 14.540 1.00 81.50 82 GLN A C 1
ATOM 654 O O . GLN A 1 82 ? -11.931 -10.245 14.059 1.00 81.50 82 GLN A O 1
ATOM 659 N N . SER A 1 83 ? -13.469 -8.612 13.917 1.00 76.88 83 SER A N 1
ATOM 660 C CA . SER A 1 83 ? -13.038 -8.171 12.586 1.00 76.88 83 SER A CA 1
ATOM 661 C C . SER A 1 83 ? -11.564 -7.742 12.537 1.00 76.88 83 SER A C 1
ATOM 663 O O . SER A 1 83 ? -10.883 -8.050 11.559 1.00 76.88 83 SER A O 1
ATOM 665 N N . LEU A 1 84 ? -11.048 -7.112 13.604 1.00 77.12 84 LEU A N 1
ATOM 666 C CA . LEU A 1 84 ? -9.632 -6.732 13.706 1.00 77.12 84 LEU A CA 1
ATOM 667 C C . LEU A 1 84 ? -8.715 -7.960 13.749 1.00 77.12 84 LEU A C 1
ATOM 669 O O . LEU A 1 84 ? -7.665 -7.975 13.108 1.00 77.12 84 LEU A O 1
ATOM 673 N N . ASP A 1 85 ? -9.147 -9.015 14.439 1.00 81.75 85 ASP A N 1
ATOM 674 C CA . ASP A 1 85 ? -8.456 -10.304 14.535 1.00 81.75 85 ASP A CA 1
ATOM 675 C C . ASP A 1 85 ? -8.588 -11.169 13.263 1.00 81.75 85 ASP A C 1
ATOM 677 O O . ASP A 1 85 ? -8.409 -12.389 13.317 1.00 81.75 85 ASP A O 1
ATOM 681 N N . GLY A 1 86 ? -8.961 -10.573 12.119 1.00 72.44 86 GLY A N 1
ATOM 682 C CA . GLY A 1 86 ? -9.175 -11.289 10.852 1.00 72.44 86 GLY A CA 1
ATOM 683 C C . GLY A 1 86 ? -10.258 -12.366 10.955 1.00 72.44 86 GLY A C 1
ATOM 684 O O . GLY A 1 86 ? -10.322 -13.291 10.142 1.00 72.44 86 GLY A O 1
ATOM 685 N N . SER A 1 87 ? -11.084 -12.256 11.993 1.00 74.25 87 SER A N 1
ATOM 686 C CA . SER A 1 87 ? -12.011 -13.267 12.449 1.00 74.25 87 SER A CA 1
ATOM 687 C C . SER A 1 87 ? -13.416 -12.755 12.220 1.00 74.25 87 SER A C 1
ATOM 689 O O . SER A 1 87 ? -13.864 -11.797 12.837 1.00 74.25 87 SER A O 1
ATOM 691 N N . PHE A 1 88 ? -14.156 -13.375 11.317 1.00 75.00 88 PHE A N 1
ATOM 692 C CA . PHE A 1 88 ? -15.529 -12.954 11.078 1.00 75.00 88 PHE A CA 1
ATOM 693 C C . PHE A 1 88 ? -16.440 -14.151 10.908 1.00 75.00 88 PHE A C 1
ATOM 695 O O . PHE A 1 88 ? -16.078 -15.189 10.352 1.00 75.00 88 PHE A O 1
ATOM 702 N N . ALA A 1 89 ? -17.667 -13.990 11.386 1.00 76.75 89 ALA A N 1
ATOM 703 C CA . ALA A 1 89 ? -18.725 -14.937 11.113 1.00 76.75 89 ALA A CA 1
ATOM 704 C C . ALA A 1 89 ? -19.338 -14.613 9.742 1.00 76.75 89 ALA A C 1
ATOM 706 O O . ALA A 1 89 ? -20.079 -13.643 9.562 1.00 76.75 89 ALA A O 1
ATOM 707 N N . GLY A 1 90 ? -19.001 -15.433 8.750 1.00 86.19 90 GLY A N 1
ATOM 708 C CA . GLY A 1 90 ? -19.383 -15.231 7.356 1.00 86.19 90 GLY A CA 1
ATOM 709 C C . GLY A 1 90 ? -19.487 -16.543 6.591 1.00 86.19 90 GLY A C 1
ATOM 710 O O . GLY A 1 90 ? -19.637 -17.615 7.176 1.00 86.19 90 GLY A O 1
ATOM 711 N N . ILE A 1 91 ? -19.442 -16.456 5.263 1.00 90.62 91 ILE A N 1
ATOM 712 C CA . ILE A 1 91 ? -19.540 -17.628 4.378 1.00 90.62 91 ILE A CA 1
ATOM 713 C C . ILE A 1 91 ? -18.232 -17.977 3.660 1.00 90.62 91 ILE A C 1
ATOM 715 O O . ILE A 1 91 ? -18.120 -19.092 3.171 1.00 90.62 91 ILE A O 1
ATOM 719 N N . GLY A 1 92 ? -17.243 -17.078 3.648 1.00 88.88 92 GLY A N 1
ATOM 720 C CA . GLY A 1 92 ? -15.881 -17.356 3.182 1.00 88.88 92 GLY A CA 1
ATOM 721 C C . GLY A 1 92 ? -15.709 -17.233 1.679 1.00 88.88 92 GLY A C 1
ATOM 722 O O . GLY A 1 92 ? -15.392 -18.202 0.995 1.00 88.88 92 GLY A O 1
ATOM 723 N N . ILE A 1 93 ? -15.918 -16.022 1.174 1.00 87.38 93 ILE A N 1
ATOM 724 C CA . ILE A 1 93 ? -15.781 -15.676 -0.240 1.00 87.38 93 ILE A CA 1
ATOM 725 C C . ILE A 1 93 ? -14.878 -14.457 -0.392 1.00 87.38 93 ILE A C 1
ATOM 727 O O . ILE A 1 93 ? -14.935 -13.543 0.428 1.00 87.38 93 ILE A O 1
ATOM 731 N N . PHE A 1 94 ? -14.085 -14.452 -1.456 1.00 79.62 94 PHE A N 1
ATOM 732 C CA . PHE A 1 94 ? -13.447 -13.260 -1.991 1.00 79.62 94 PHE A CA 1
ATOM 733 C C . PHE A 1 94 ? -14.349 -12.680 -3.065 1.00 79.62 94 PHE A C 1
ATOM 735 O O . PHE A 1 94 ? -14.950 -13.423 -3.850 1.00 79.62 94 PHE A O 1
ATOM 742 N N . VAL A 1 95 ? -14.486 -11.359 -3.059 1.00 85.69 95 VAL A N 1
ATOM 743 C CA . VAL A 1 95 ? -15.524 -10.691 -3.831 1.00 85.69 95 VAL A CA 1
ATOM 744 C C . VAL A 1 95 ? -15.050 -9.403 -4.475 1.00 85.69 95 VAL A C 1
ATOM 746 O O . VAL A 1 95 ? -14.154 -8.732 -3.975 1.00 85.69 95 VAL A O 1
ATOM 749 N N . GLU A 1 96 ? -15.717 -9.047 -5.562 1.00 77.88 96 GLU A N 1
ATOM 750 C CA . GLU A 1 96 ? -15.597 -7.776 -6.258 1.00 77.88 96 GLU A CA 1
ATOM 751 C C . GLU A 1 96 ? -17.000 -7.193 -6.464 1.00 77.88 96 GLU A C 1
ATOM 753 O O . GLU A 1 96 ? -17.953 -7.917 -6.775 1.00 77.88 96 GLU A O 1
ATOM 758 N N . MET A 1 97 ? -17.148 -5.882 -6.283 1.00 86.81 97 MET A N 1
ATOM 759 C CA . MET A 1 97 ? -18.423 -5.217 -6.536 1.00 86.81 97 MET A CA 1
ATOM 760 C C . MET A 1 97 ? -18.656 -5.035 -8.032 1.00 86.81 97 MET A C 1
ATOM 762 O O . MET A 1 97 ? -17.800 -4.539 -8.755 1.00 86.81 97 MET A O 1
ATOM 766 N N . GLN A 1 98 ? -19.859 -5.380 -8.476 1.00 86.12 98 GLN A N 1
ATOM 767 C CA . GLN A 1 98 ? -20.343 -5.153 -9.832 1.00 86.12 98 GLN A CA 1
ATOM 768 C C . GLN A 1 98 ? -21.686 -4.405 -9.771 1.00 86.12 98 GLN A C 1
ATOM 770 O O . GLN A 1 98 ? -22.408 -4.516 -8.778 1.00 86.12 98 GLN A O 1
ATOM 775 N N . PRO A 1 99 ? -22.091 -3.662 -10.817 1.00 86.12 99 PRO A N 1
ATOM 776 C CA . PRO A 1 99 ? -23.324 -2.863 -10.784 1.00 86.12 99 PRO A CA 1
ATOM 777 C C . PRO A 1 99 ? -24.579 -3.657 -10.381 1.00 86.12 99 PRO A C 1
ATOM 779 O O . PRO A 1 99 ? -25.456 -3.150 -9.678 1.00 86.12 99 PRO A O 1
ATOM 782 N N . GLN A 1 100 ? -24.650 -4.919 -10.803 1.00 89.69 100 GLN A N 1
ATOM 783 C CA . GLN A 1 100 ? -25.766 -5.825 -10.536 1.00 89.69 100 GLN A CA 1
ATOM 784 C C . GLN A 1 100 ? -25.676 -6.610 -9.210 1.00 89.69 100 GLN A C 1
ATOM 786 O O . GLN A 1 100 ? -26.651 -7.265 -8.842 1.00 89.69 100 GLN A O 1
ATOM 791 N N . GLY A 1 101 ? -24.548 -6.574 -8.493 1.00 92.50 101 GLY A N 1
ATOM 792 C CA . GLY A 1 101 ? -24.363 -7.328 -7.251 1.00 92.50 101 GLY A CA 1
ATOM 793 C C . GLY A 1 101 ? -22.898 -7.613 -6.920 1.00 92.50 101 GLY A C 1
ATOM 794 O O . GLY A 1 101 ? -22.007 -6.839 -7.246 1.00 92.50 101 GLY A O 1
ATOM 795 N N . VAL A 1 102 ? -22.641 -8.742 -6.265 1.00 93.38 102 VAL A N 1
ATOM 796 C CA . VAL A 1 102 ? -21.309 -9.113 -5.771 1.00 93.38 102 VAL A CA 1
ATOM 797 C C . VAL A 1 102 ? -20.768 -10.291 -6.579 1.00 93.38 102 VAL A C 1
ATOM 799 O O . VAL A 1 102 ? -21.338 -11.381 -6.534 1.00 93.38 102 VAL A O 1
ATOM 802 N N . LEU A 1 103 ? -19.681 -10.087 -7.320 1.00 93.12 103 LEU A N 1
ATOM 803 C CA . LEU A 1 103 ? -18.986 -11.137 -8.065 1.00 93.12 103 LEU A CA 1
ATOM 804 C C . LEU A 1 103 ? -18.043 -11.898 -7.131 1.00 93.12 103 LEU A C 1
ATOM 806 O O . LEU A 1 103 ? -17.222 -11.289 -6.457 1.00 93.12 103 LEU A O 1
ATOM 810 N N . ILE A 1 104 ? -18.123 -13.226 -7.116 1.00 92.38 104 ILE A N 1
ATOM 811 C CA . ILE A 1 104 ? -17.191 -14.084 -6.383 1.00 92.38 104 ILE A CA 1
ATOM 812 C C . ILE A 1 104 ? -15.926 -14.256 -7.220 1.00 92.38 104 ILE A C 1
ATOM 814 O O . ILE A 1 104 ? -15.959 -14.826 -8.315 1.00 92.38 104 ILE A O 1
ATOM 818 N N . THR A 1 105 ? -14.797 -13.800 -6.689 1.00 83.50 105 THR A N 1
ATOM 819 C CA . THR A 1 105 ? -13.476 -13.956 -7.309 1.00 83.50 105 THR A CA 1
ATOM 820 C C . THR A 1 105 ? -12.778 -15.230 -6.842 1.00 83.50 105 THR A C 1
ATOM 822 O O . THR A 1 105 ? -12.051 -15.837 -7.630 1.00 83.50 105 THR A O 1
ATOM 825 N N . ASP A 1 106 ? -13.051 -15.686 -5.615 1.00 83.62 106 ASP A N 1
ATOM 826 C CA . ASP A 1 106 ? -12.599 -16.975 -5.081 1.00 83.62 106 ASP A CA 1
ATOM 827 C C . ASP A 1 106 ? -13.395 -17.385 -3.819 1.00 83.62 106 ASP A C 1
ATOM 829 O O . ASP A 1 106 ? -14.176 -16.604 -3.272 1.00 83.62 106 ASP A O 1
ATOM 833 N N . THR A 1 107 ? -13.209 -18.611 -3.332 1.00 85.88 107 THR A N 1
ATOM 834 C CA . THR A 1 107 ? -13.792 -19.111 -2.074 1.00 85.88 107 THR A CA 1
ATOM 835 C C . THR A 1 107 ? -12.705 -19.574 -1.120 1.00 85.88 107 THR A C 1
ATOM 837 O O . THR A 1 107 ? -11.748 -20.218 -1.545 1.00 85.88 107 THR A O 1
ATOM 840 N N . LEU A 1 108 ? -12.887 -19.337 0.178 1.00 83.75 108 LEU A N 1
ATOM 841 C CA . LEU A 1 108 ? -11.959 -19.854 1.177 1.00 83.75 108 LEU A CA 1
ATOM 842 C C . LEU A 1 108 ? -12.026 -21.388 1.254 1.00 83.75 108 LEU A C 1
ATOM 844 O O . LEU A 1 108 ? -13.136 -21.937 1.261 1.00 83.75 108 LEU A O 1
ATOM 848 N N . PRO A 1 109 ? -10.878 -22.084 1.354 1.00 79.81 109 PRO A N 1
ATOM 849 C CA . PRO A 1 109 ? -10.843 -23.514 1.638 1.00 79.81 109 PRO A CA 1
ATOM 850 C C . PRO A 1 109 ? -11.642 -23.872 2.894 1.00 79.81 109 PRO A C 1
ATOM 852 O O . PRO A 1 109 ? -11.634 -23.124 3.870 1.00 79.81 109 PRO A O 1
ATOM 855 N N . ASP A 1 110 ? -12.367 -24.991 2.843 1.00 85.12 110 ASP A N 1
ATOM 856 C CA . ASP A 1 110 ? -13.192 -25.540 3.931 1.00 85.12 110 ASP A CA 1
ATOM 857 C C . ASP A 1 110 ? -14.301 -24.602 4.456 1.00 85.12 110 ASP A C 1
ATOM 859 O O . ASP A 1 110 ? -14.953 -24.873 5.467 1.00 85.12 110 ASP A O 1
ATOM 863 N N . SER A 1 111 ? -14.573 -23.504 3.745 1.00 90.44 111 SER A N 1
ATOM 864 C CA . SER A 1 111 ? -15.597 -22.532 4.121 1.00 90.44 111 SER A CA 1
ATOM 865 C C . SER A 1 111 ? -17.019 -22.998 3.785 1.00 90.44 111 SER A C 1
ATOM 867 O O . SER A 1 111 ? -17.218 -23.822 2.882 1.00 90.44 111 SER A O 1
ATOM 869 N N . PRO A 1 112 ? -18.058 -22.420 4.427 1.00 94.69 112 PRO A N 1
ATOM 870 C CA . PRO A 1 112 ? -19.446 -22.676 4.052 1.00 94.69 112 PRO A CA 1
ATOM 871 C C . PRO A 1 112 ? -19.736 -22.447 2.566 1.00 94.69 112 PRO A C 1
ATOM 873 O O . PRO A 1 112 ? -20.525 -23.188 1.984 1.00 94.69 112 PRO A O 1
ATOM 876 N N . ALA A 1 113 ? -19.111 -21.443 1.947 1.00 94.62 113 ALA A N 1
ATOM 877 C CA . ALA A 1 113 ? -19.268 -21.137 0.532 1.00 94.62 113 ALA A CA 1
ATOM 878 C C . ALA A 1 113 ? -18.705 -22.238 -0.362 1.00 94.62 113 ALA A C 1
ATOM 880 O O . ALA A 1 113 ? -19.419 -22.731 -1.241 1.00 94.62 113 ALA A O 1
ATOM 881 N N . GLN A 1 114 ? -17.463 -22.660 -0.108 1.00 93.69 114 GLN A N 1
ATOM 882 C CA . GLN A 1 114 ? -16.830 -23.728 -0.877 1.00 93.69 114 GLN A CA 1
ATOM 883 C C . GLN A 1 114 ? -17.606 -25.044 -0.727 1.00 93.69 114 GLN A C 1
ATOM 885 O O . GLN A 1 114 ? -17.929 -25.689 -1.726 1.00 93.69 114 GLN A O 1
ATOM 890 N N . LEU A 1 115 ? -17.984 -25.405 0.505 1.00 94.94 115 LEU A N 1
ATOM 891 C CA . LEU A 1 115 ? -18.752 -26.621 0.799 1.00 94.94 115 LEU A CA 1
ATOM 892 C C . LEU A 1 115 ? -20.151 -26.607 0.169 1.00 94.94 115 LEU A C 1
ATOM 894 O O . LEU A 1 115 ? -20.655 -27.651 -0.242 1.00 94.94 115 LEU A O 1
ATOM 898 N N . ALA A 1 116 ? -20.779 -25.433 0.061 1.00 95.38 116 ALA A N 1
ATOM 899 C CA . ALA A 1 116 ? -22.058 -25.276 -0.624 1.00 95.38 116 ALA A CA 1
ATOM 900 C C . ALA A 1 116 ? -21.921 -25.305 -2.160 1.00 95.38 116 ALA A C 1
ATOM 902 O O . ALA A 1 116 ? -22.922 -25.443 -2.863 1.00 95.38 116 ALA A O 1
ATOM 903 N N . GLY A 1 117 ? -20.698 -25.213 -2.692 1.00 95.38 117 GLY A N 1
ATOM 904 C CA . GLY A 1 117 ? -20.414 -25.266 -4.123 1.00 95.38 117 GLY A CA 1
ATOM 905 C C . GLY A 1 117 ? -20.502 -23.917 -4.837 1.00 95.38 117 GLY A C 1
ATOM 906 O O . GLY A 1 117 ? -20.702 -23.910 -6.059 1.00 95.38 117 GLY A O 1
ATOM 907 N N . LEU A 1 118 ? -20.360 -22.805 -4.103 1.00 96.06 118 LEU A N 1
ATOM 908 C CA . LEU A 1 118 ? -20.044 -21.501 -4.695 1.00 96.06 118 LEU A CA 1
ATOM 909 C C . LEU A 1 118 ? -18.655 -21.552 -5.336 1.00 96.06 118 LEU A C 1
ATOM 911 O O . LEU A 1 118 ? -17.785 -22.297 -4.884 1.00 96.06 118 LEU A O 1
ATOM 915 N N . ARG A 1 119 ? -18.462 -20.812 -6.428 1.00 93.12 119 ARG A N 1
ATOM 916 C CA . ARG A 1 119 ? -17.223 -20.833 -7.217 1.00 93.12 119 ARG A CA 1
ATOM 917 C C . ARG A 1 119 ? -16.919 -19.452 -7.783 1.00 93.12 119 ARG A C 1
ATOM 919 O O . ARG A 1 119 ? -17.814 -18.623 -7.924 1.00 93.12 119 ARG A O 1
ATOM 926 N N . ARG A 1 120 ? -15.661 -19.241 -8.176 1.00 92.38 120 ARG A N 1
ATOM 927 C CA . ARG A 1 120 ? -15.251 -18.077 -8.968 1.00 92.38 120 ARG A CA 1
ATOM 928 C C . ARG A 1 120 ? -16.170 -17.889 -10.181 1.00 92.38 120 ARG A C 1
ATOM 930 O O . ARG A 1 120 ? -16.456 -18.851 -10.892 1.00 92.38 120 ARG A O 1
ATOM 937 N N . GLY A 1 121 ? -16.593 -16.650 -10.415 1.00 91.44 121 GLY A N 1
ATOM 938 C CA . GLY A 1 121 ? -17.499 -16.266 -11.499 1.00 91.44 121 GLY A CA 1
ATOM 939 C C . GLY A 1 121 ? -18.984 -16.276 -11.122 1.00 91.44 121 GLY A C 1
ATOM 940 O O . GLY A 1 121 ? -19.798 -15.752 -11.878 1.00 91.44 121 GLY A O 1
ATOM 941 N N . ASP A 1 122 ? -19.349 -16.826 -9.962 1.00 97.06 122 ASP A N 1
ATOM 942 C CA . ASP A 1 122 ? -20.705 -16.702 -9.429 1.00 97.06 122 ASP A CA 1
ATOM 943 C C . ASP A 1 122 ? -21.002 -15.262 -9.022 1.00 97.06 122 ASP A C 1
ATOM 945 O O . ASP A 1 122 ? -20.157 -14.579 -8.449 1.00 97.06 122 ASP A O 1
ATOM 949 N N . MET A 1 123 ? -22.231 -14.815 -9.251 1.00 96.38 123 MET A N 1
ATOM 950 C CA . MET A 1 123 ? -22.662 -13.466 -8.913 1.00 96.38 123 MET A CA 1
ATOM 951 C C . MET A 1 123 ? -23.820 -13.496 -7.925 1.00 96.38 123 MET A C 1
ATOM 953 O O . MET A 1 123 ? -24.911 -13.963 -8.241 1.00 96.38 123 MET A O 1
ATOM 957 N N . ILE A 1 124 ? -23.603 -12.990 -6.718 1.00 97.38 124 ILE A N 1
ATOM 958 C CA . ILE A 1 124 ? -24.651 -12.855 -5.709 1.00 97.38 124 ILE A CA 1
ATOM 959 C C . ILE A 1 124 ? -25.439 -11.584 -6.022 1.00 97.38 124 ILE A C 1
ATOM 961 O O . ILE A 1 124 ? -24.915 -10.477 -5.924 1.00 97.38 124 ILE A O 1
ATOM 965 N N . ILE A 1 125 ? -26.709 -11.739 -6.387 1.00 96.75 125 ILE A N 1
ATOM 966 C CA . ILE A 1 125 ? -27.583 -10.619 -6.773 1.00 96.75 125 ILE A CA 1
ATOM 967 C C . ILE A 1 125 ? -28.534 -10.195 -5.647 1.00 96.75 125 ILE A C 1
ATOM 969 O O . ILE A 1 125 ? -28.984 -9.049 -5.611 1.00 96.75 125 ILE A O 1
ATOM 973 N N . SER A 1 126 ? -28.818 -11.085 -4.689 1.00 96.62 126 SER A N 1
ATOM 974 C CA . SER A 1 126 ? -29.566 -10.736 -3.477 1.00 96.62 126 SER A CA 1
ATOM 975 C C . SER A 1 126 ? -29.172 -11.558 -2.259 1.00 96.62 126 SER A C 1
ATOM 977 O O . SER A 1 126 ? -28.766 -12.716 -2.364 1.00 96.62 126 SER A O 1
ATOM 979 N N . ILE A 1 127 ? -29.356 -10.948 -1.087 1.00 95.94 127 ILE A N 1
ATOM 980 C CA . ILE A 1 127 ? -29.168 -11.560 0.230 1.00 95.94 127 ILE A CA 1
ATOM 981 C C . ILE A 1 127 ? -30.457 -11.398 1.021 1.00 95.94 127 ILE A C 1
ATOM 983 O O . ILE A 1 127 ? -30.969 -10.291 1.156 1.00 95.94 127 ILE A O 1
ATOM 987 N N . ASN A 1 128 ? -30.993 -12.497 1.549 1.00 93.69 128 ASN A N 1
ATOM 988 C CA . ASN A 1 128 ? -32.253 -12.532 2.294 1.00 93.69 128 ASN A CA 1
ATOM 989 C C . ASN A 1 128 ? -33.396 -11.816 1.546 1.00 93.69 128 ASN A C 1
ATOM 991 O O . ASN A 1 128 ? -34.173 -11.073 2.142 1.00 93.69 128 ASN A O 1
ATOM 995 N N . ASN A 1 129 ? -33.485 -12.050 0.229 1.00 94.00 129 ASN A N 1
ATOM 996 C CA . ASN A 1 129 ? -34.434 -11.426 -0.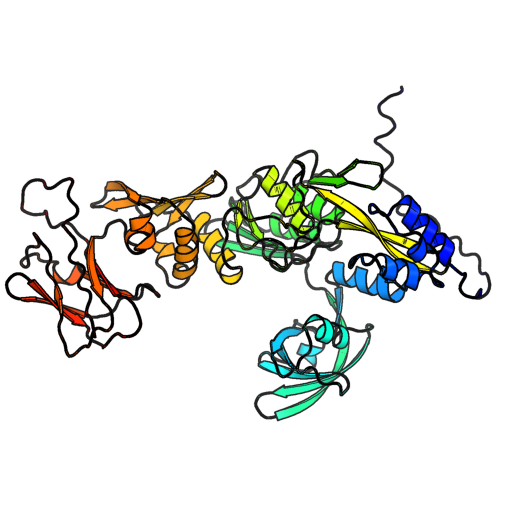705 1.00 94.00 129 ASN A CA 1
ATOM 997 C C . ASN A 1 129 ? -34.280 -9.906 -0.890 1.00 94.00 129 ASN A C 1
ATOM 999 O O . ASN A 1 129 ? -35.154 -9.267 -1.472 1.00 94.00 129 ASN A O 1
ATOM 1003 N N . GLN A 1 130 ? -33.184 -9.312 -0.418 1.00 95.06 130 GLN A N 1
ATOM 1004 C CA . GLN A 1 130 ? -32.860 -7.911 -0.660 1.00 95.06 130 GLN A CA 1
ATOM 1005 C C . GLN A 1 130 ? -31.783 -7.809 -1.737 1.00 95.06 130 GLN A C 1
ATOM 1007 O O . GLN A 1 130 ? -30.714 -8.408 -1.610 1.00 95.06 130 GLN A O 1
ATOM 1012 N N . SER A 1 131 ? -32.074 -7.043 -2.789 1.00 95.75 131 SER A N 1
ATOM 1013 C CA . SER A 1 131 ? -31.141 -6.799 -3.894 1.00 95.75 131 SER A CA 1
ATOM 1014 C C . SER A 1 131 ? -29.829 -6.186 -3.399 1.00 95.75 131 SER A C 1
ATOM 1016 O O . SER A 1 131 ? -29.836 -5.377 -2.463 1.00 95.75 131 SER A O 1
ATOM 1018 N N . LEU A 1 132 ? -28.727 -6.579 -4.042 1.00 93.75 132 LEU A N 1
ATOM 1019 C CA . LEU A 1 132 ? -27.402 -5.976 -3.873 1.00 93.75 132 LEU A CA 1
ATOM 1020 C C . LEU A 1 132 ? -27.055 -4.956 -4.966 1.00 93.75 132 LEU A C 1
ATOM 1022 O O . LEU A 1 132 ? -26.020 -4.304 -4.876 1.00 93.75 132 LEU A O 1
ATOM 1026 N N . ALA A 1 133 ? -27.900 -4.806 -5.989 1.00 93.44 133 ALA A N 1
ATOM 1027 C CA . ALA A 1 133 ? -27.643 -3.872 -7.079 1.00 93.44 133 ALA A CA 1
ATOM 1028 C C . ALA A 1 133 ? -27.548 -2.424 -6.565 1.00 93.44 133 ALA A C 1
ATOM 1030 O O . ALA A 1 133 ? -28.433 -1.958 -5.843 1.00 93.44 133 ALA A O 1
ATOM 1031 N N . GLY A 1 134 ? -26.485 -1.723 -6.966 1.00 86.94 134 GLY A N 1
ATOM 1032 C CA . GLY A 1 134 ? -26.227 -0.330 -6.588 1.00 86.94 134 GLY A CA 1
ATOM 1033 C C . GLY A 1 134 ? -25.777 -0.100 -5.140 1.00 86.94 134 GLY A C 1
ATOM 1034 O O . GLY A 1 134 ? -25.641 1.058 -4.753 1.00 86.94 134 GLY A O 1
ATOM 1035 N N . LEU A 1 135 ? -25.555 -1.155 -4.348 1.00 86.44 135 LEU A N 1
ATOM 1036 C CA . LEU A 1 135 ? -24.977 -1.024 -3.008 1.00 86.44 135 LEU A CA 1
ATOM 1037 C C . LEU A 1 135 ? -23.463 -0.809 -3.068 1.00 86.44 135 LEU A C 1
ATOM 1039 O O . LEU A 1 135 ? -22.792 -1.217 -4.015 1.00 86.44 135 LEU A O 1
ATOM 1043 N N . THR A 1 136 ? -22.924 -0.212 -2.013 1.00 80.44 136 THR A N 1
ATOM 1044 C CA . THR A 1 136 ? -21.484 -0.172 -1.748 1.00 80.44 136 THR A CA 1
ATOM 1045 C C . THR A 1 136 ? -20.972 -1.532 -1.258 1.00 80.44 136 THR A C 1
ATOM 1047 O O . THR A 1 136 ? -21.738 -2.365 -0.766 1.00 80.44 136 THR A O 1
ATOM 1050 N N . MET A 1 137 ? -19.652 -1.750 -1.341 1.00 75.31 137 MET A N 1
ATOM 1051 C CA . MET A 1 137 ? -19.014 -2.955 -0.790 1.00 75.31 137 MET A CA 1
ATOM 1052 C C . MET A 1 137 ? -19.335 -3.127 0.699 1.00 75.31 137 MET A C 1
ATOM 1054 O O . MET A 1 137 ? -19.694 -4.222 1.125 1.00 75.31 137 MET A O 1
ATOM 1058 N N . GLN A 1 138 ? -19.269 -2.044 1.480 1.00 71.44 138 GLN A N 1
ATOM 1059 C CA . GLN A 1 138 ? -19.546 -2.086 2.915 1.00 71.44 138 GLN A CA 1
ATOM 1060 C C . GLN A 1 138 ? -20.969 -2.583 3.202 1.00 71.44 138 GLN A C 1
ATOM 1062 O O . GLN A 1 138 ? -21.150 -3.537 3.953 1.00 71.44 138 GLN A O 1
ATOM 1067 N N . GLU A 1 139 ? -21.978 -2.014 2.537 1.00 80.06 139 GLU A N 1
ATOM 1068 C CA . GLU A 1 139 ? -23.378 -2.423 2.717 1.00 80.06 139 GLU A CA 1
ATOM 1069 C C . GLU A 1 139 ? -23.623 -3.882 2.304 1.00 80.06 139 GLU A C 1
ATOM 1071 O O . GLU A 1 139 ? -24.442 -4.581 2.910 1.00 80.06 139 GLU A O 1
ATOM 1076 N N . ALA A 1 140 ? -22.932 -4.360 1.265 1.00 84.38 140 ALA A N 1
ATOM 1077 C CA . ALA A 1 140 ? -22.998 -5.757 0.855 1.00 84.38 140 ALA A CA 1
ATOM 1078 C C . ALA A 1 140 ? -22.369 -6.686 1.910 1.00 84.38 140 ALA A C 1
ATOM 1080 O O . ALA A 1 140 ? -22.957 -7.719 2.253 1.00 84.38 140 ALA A O 1
ATOM 1081 N N . MET A 1 141 ? -21.215 -6.303 2.466 1.00 80.62 141 MET A N 1
ATOM 1082 C CA . MET A 1 141 ? -20.518 -7.055 3.510 1.00 80.62 141 MET A CA 1
ATOM 1083 C C . MET A 1 141 ? -21.318 -7.122 4.812 1.00 80.62 141 MET A C 1
ATOM 1085 O O . MET A 1 141 ? -21.454 -8.214 5.366 1.00 80.62 141 MET A O 1
ATOM 1089 N N . ASP A 1 142 ? -21.947 -6.023 5.233 1.00 80.38 142 ASP A N 1
ATOM 1090 C CA . ASP A 1 142 ? -22.806 -5.977 6.425 1.00 80.38 142 ASP A CA 1
ATOM 1091 C C . ASP A 1 142 ? -23.973 -6.981 6.340 1.00 80.38 142 ASP A C 1
ATOM 1093 O O . ASP A 1 142 ? -24.425 -7.528 7.348 1.00 80.38 142 ASP A O 1
ATOM 1097 N N . ARG A 1 143 ? -24.458 -7.272 5.123 1.00 87.25 143 ARG A N 1
ATOM 1098 C CA . ARG A 1 143 ? -25.509 -8.278 4.882 1.00 87.25 143 ARG A CA 1
ATOM 1099 C C . ARG A 1 143 ? -24.968 -9.707 4.808 1.00 87.25 143 ARG A C 1
ATOM 1101 O O . ARG A 1 143 ? -25.660 -10.651 5.212 1.00 87.25 143 ARG A O 1
ATOM 1108 N N . LEU A 1 144 ? -23.766 -9.892 4.261 1.00 85.94 144 LEU A N 1
ATOM 1109 C CA . LEU A 1 144 ? -23.101 -11.198 4.172 1.00 85.94 144 LEU A CA 1
ATOM 1110 C C . LEU A 1 144 ? -22.651 -11.694 5.547 1.00 85.94 144 LEU A C 1
ATOM 1112 O O . LEU A 1 144 ? -22.791 -12.883 5.851 1.00 85.94 144 LEU A O 1
ATOM 1116 N N . GLN A 1 145 ? -22.164 -10.790 6.389 1.00 83.75 145 GLN A N 1
ATOM 1117 C CA . GLN A 1 145 ? -21.772 -11.068 7.763 1.00 83.75 145 GLN A CA 1
ATOM 1118 C C . GLN A 1 145 ? -22.995 -11.238 8.675 1.00 83.75 145 GLN A C 1
ATOM 1120 O O . GLN A 1 145 ? -24.142 -10.974 8.307 1.00 83.75 145 GLN A O 1
ATOM 1125 N N . GLY A 1 146 ? -22.777 -11.798 9.858 1.00 81.25 146 GLY A N 1
ATOM 1126 C CA . GLY A 1 146 ? -23.821 -11.997 10.858 1.00 81.25 146 GLY A CA 1
ATOM 1127 C C . GLY A 1 146 ? -23.378 -12.977 11.930 1.00 81.25 146 GLY A C 1
ATOM 1128 O O . GLY A 1 146 ? -22.315 -13.572 11.819 1.00 81.25 146 GLY A O 1
ATOM 1129 N N . LYS A 1 147 ? -24.202 -13.187 12.962 1.00 79.44 147 LYS A N 1
ATOM 1130 C CA . LYS A 1 147 ? -23.845 -14.067 14.089 1.00 79.44 147 LYS A CA 1
ATOM 1131 C C . LYS A 1 147 ? -23.437 -15.465 13.608 1.00 79.44 147 LYS A C 1
ATOM 1133 O O . LYS A 1 147 ? -24.076 -16.025 12.710 1.00 79.44 147 LYS A O 1
ATOM 1138 N N . GLU A 1 148 ? -22.409 -16.040 14.223 1.00 83.19 148 GLU A N 1
ATOM 1139 C CA . GLU A 1 148 ? -21.972 -17.404 13.928 1.00 83.19 148 GLU A CA 1
ATOM 1140 C C . GLU A 1 148 ? -23.145 -18.387 14.036 1.00 83.19 148 GLU A C 1
ATOM 1142 O O . GLU A 1 148 ? -24.011 -18.287 14.907 1.00 83.19 148 GLU A O 1
ATOM 1147 N N . GLY A 1 149 ? -23.217 -19.321 13.093 1.00 85.75 149 GLY A N 1
ATOM 1148 C CA . GLY A 1 149 ? -24.253 -20.338 13.037 1.00 85.75 149 GLY A CA 1
ATOM 1149 C C . GLY A 1 149 ? -25.616 -19.858 12.542 1.00 85.75 149 GLY A C 1
ATOM 1150 O O . GLY A 1 149 ? -26.472 -20.703 12.268 1.00 85.75 149 GLY A O 1
ATOM 1151 N N . SER A 1 150 ? -25.815 -18.548 12.364 1.00 90.38 150 SER A N 1
ATOM 1152 C CA . SER A 1 150 ? -26.990 -18.011 11.673 1.00 90.38 150 SER A CA 1
ATOM 1153 C C . SER A 1 150 ? -27.000 -18.417 10.196 1.00 90.38 150 SER A C 1
ATOM 1155 O O . SER A 1 150 ? -25.973 -18.780 9.623 1.00 90.38 150 SER A O 1
ATOM 1157 N N . GLN A 1 151 ? -28.171 -18.364 9.563 1.00 93.94 151 GLN A N 1
ATOM 1158 C CA . GLN A 1 151 ? -28.306 -18.657 8.138 1.00 93.94 151 GLN A CA 1
ATOM 1159 C C . GLN A 1 151 ? -28.365 -17.379 7.303 1.00 93.94 151 GLN A C 1
ATOM 1161 O O . GLN A 1 151 ? -28.884 -16.350 7.741 1.00 93.94 151 GLN A O 1
ATOM 1166 N N . VAL A 1 152 ? -27.869 -17.480 6.074 1.00 94.94 152 VAL A N 1
ATOM 1167 C CA . VAL A 1 152 ? -28.031 -16.477 5.026 1.00 94.94 152 VAL A CA 1
ATOM 1168 C C . VAL A 1 152 ? -28.609 -17.142 3.782 1.00 94.94 152 VAL A C 1
ATOM 1170 O O . VAL A 1 152 ? -28.182 -18.233 3.399 1.00 94.94 152 VAL A O 1
ATOM 1173 N N . LEU A 1 153 ? -29.620 -16.512 3.184 1.00 97.19 153 LEU A N 1
ATOM 1174 C CA . LEU A 1 153 ? -30.174 -16.914 1.895 1.00 97.19 153 LEU A CA 1
ATOM 1175 C C . LEU A 1 153 ? -29.530 -16.057 0.809 1.00 97.19 153 LEU A C 1
ATOM 1177 O O . LEU A 1 153 ? -29.715 -14.844 0.803 1.00 97.19 153 LEU A O 1
ATOM 1181 N N . LEU A 1 154 ? -28.789 -16.683 -0.093 1.00 97.44 154 LEU A N 1
ATOM 1182 C CA . LEU A 1 154 ? -28.200 -16.036 -1.257 1.00 97.44 154 LEU A CA 1
ATOM 1183 C C . LEU A 1 154 ? -29.021 -16.383 -2.487 1.00 97.44 154 LEU A C 1
ATOM 1185 O O . LEU A 1 154 ? -29.413 -17.536 -2.651 1.00 97.44 154 LEU A O 1
ATOM 1189 N N . THR A 1 155 ? -29.189 -15.416 -3.374 1.00 97.62 155 THR A N 1
ATOM 1190 C CA . THR A 1 155 ? -29.622 -15.664 -4.747 1.00 97.62 155 THR A CA 1
ATOM 1191 C C . THR A 1 155 ? -28.427 -15.436 -5.651 1.00 97.62 155 THR A C 1
ATOM 1193 O O . THR A 1 155 ? -27.863 -14.339 -5.685 1.00 97.62 155 THR A O 1
ATOM 1196 N N . VAL A 1 156 ? -28.033 -16.489 -6.355 1.00 97.56 156 VAL A N 1
ATOM 1197 C CA . VAL A 1 156 ? -26.805 -16.554 -7.140 1.00 97.56 156 VAL A CA 1
ATOM 1198 C C . VAL A 1 156 ? -27.162 -16.665 -8.613 1.00 97.56 156 VAL A C 1
ATOM 1200 O O . VAL A 1 156 ? -28.025 -17.452 -9.003 1.00 97.56 156 VAL A O 1
ATOM 1203 N N . MET A 1 157 ? -26.480 -15.877 -9.429 1.00 96.50 157 MET A N 1
ATOM 1204 C CA . MET A 1 157 ? -26.469 -15.963 -10.875 1.00 96.50 157 MET A CA 1
ATOM 1205 C C . MET A 1 157 ? -25.154 -16.610 -11.306 1.00 96.50 157 MET A C 1
ATOM 1207 O O . MET A 1 157 ? -24.074 -16.086 -11.040 1.00 96.50 157 MET A O 1
ATOM 1211 N N . ARG A 1 158 ? -25.252 -17.767 -11.959 1.00 96.31 158 ARG A N 1
ATOM 1212 C CA . ARG A 1 158 ? -24.129 -18.465 -12.590 1.00 96.31 158 ARG A CA 1
ATOM 1213 C C . ARG A 1 158 ? -24.444 -18.581 -14.068 1.00 96.31 158 ARG A C 1
ATOM 1215 O O . ARG A 1 158 ? -25.433 -19.224 -14.433 1.00 96.31 158 ARG A O 1
ATOM 1222 N N . GLU A 1 159 ? -23.621 -17.952 -14.900 1.00 90.19 159 GLU A N 1
ATOM 1223 C CA . GLU A 1 159 ? -23.907 -17.787 -16.329 1.00 90.19 159 GLU A CA 1
ATOM 1224 C C . GLU A 1 159 ? -25.302 -17.150 -16.515 1.00 90.19 159 GLU A C 1
ATOM 1226 O O . GLU A 1 159 ? -25.546 -16.050 -16.031 1.00 90.19 159 GLU A O 1
ATOM 1231 N N . ALA A 1 160 ? -26.246 -17.848 -17.155 1.00 90.44 160 ALA A N 1
ATOM 1232 C CA . ALA A 1 160 ? -27.621 -17.384 -17.358 1.00 90.44 160 ALA A CA 1
ATOM 1233 C C . ALA A 1 160 ? -28.644 -18.014 -16.389 1.00 90.44 160 ALA A C 1
ATOM 1235 O O . ALA A 1 160 ? -29.852 -17.881 -16.594 1.00 90.44 160 ALA A O 1
ATOM 1236 N N . ARG A 1 161 ? -28.199 -18.756 -15.365 1.00 95.62 161 ARG A N 1
ATOM 1237 C CA . ARG A 1 161 ? -29.086 -19.460 -14.426 1.00 95.62 161 ARG A CA 1
ATOM 1238 C C . ARG A 1 161 ? -29.074 -18.797 -13.058 1.00 95.62 161 ARG A C 1
ATOM 1240 O O . ARG A 1 161 ? -28.016 -18.580 -12.477 1.00 95.62 161 ARG A O 1
ATOM 1247 N N . GLN A 1 162 ? -30.270 -18.561 -12.531 1.00 96.19 162 GLN A N 1
ATOM 1248 C CA . GLN A 1 162 ? -30.488 -18.045 -11.186 1.00 96.19 162 GLN A CA 1
ATOM 1249 C C . GLN A 1 162 ? -30.975 -19.163 -10.264 1.00 96.19 162 GLN A C 1
ATOM 1251 O O . GLN A 1 162 ? -31.867 -19.930 -10.632 1.00 96.19 162 GLN A O 1
ATOM 1256 N N . PHE A 1 163 ? -30.397 -19.255 -9.070 1.00 97.31 163 PHE A N 1
ATOM 1257 C CA . PHE A 1 163 ? -30.804 -20.217 -8.050 1.00 97.31 163 PHE A CA 1
ATOM 1258 C C . PHE A 1 163 ? -30.502 -19.694 -6.646 1.00 97.31 163 PHE A C 1
ATOM 1260 O O . PHE A 1 163 ? -29.625 -18.854 -6.453 1.00 97.31 163 PHE A O 1
ATOM 1267 N N . ASP A 1 164 ? -31.235 -20.215 -5.666 1.00 97.44 164 ASP A N 1
ATOM 1268 C CA . ASP A 1 164 ? -31.069 -19.841 -4.268 1.00 97.44 164 ASP A CA 1
ATOM 1269 C C . ASP A 1 164 ? -30.212 -20.857 -3.512 1.00 97.44 164 ASP A C 1
ATOM 1271 O O . ASP A 1 164 ? -30.299 -22.069 -3.727 1.00 97.44 164 ASP A O 1
ATOM 1275 N N . MET A 1 165 ? -29.420 -20.362 -2.565 1.00 96.56 165 MET A N 1
ATOM 1276 C CA . MET A 1 165 ? -28.586 -21.168 -1.684 1.00 96.56 165 MET A CA 1
ATOM 1277 C C . MET A 1 165 ? -28.721 -20.683 -0.245 1.00 96.56 165 MET A C 1
ATOM 1279 O O . MET A 1 165 ? -28.588 -19.495 0.039 1.00 96.56 165 MET A O 1
ATOM 1283 N N . ARG A 1 166 ? -28.950 -21.609 0.691 1.00 96.69 166 ARG A N 1
ATOM 1284 C CA . ARG A 1 166 ? -28.886 -21.314 2.128 1.00 96.69 166 ARG A CA 1
ATOM 1285 C C . ARG A 1 166 ? -27.554 -21.772 2.682 1.00 96.69 166 ARG A C 1
ATOM 1287 O O . ARG A 1 166 ? -27.246 -22.959 2.629 1.00 96.69 166 ARG A O 1
ATOM 1294 N N . LEU A 1 167 ? -26.801 -20.836 3.239 1.00 96.19 167 LEU A N 1
ATOM 1295 C CA . LEU A 1 167 ? -25.515 -21.109 3.860 1.00 96.19 167 LEU A CA 1
ATOM 1296 C C . LEU A 1 167 ? -25.609 -20.819 5.352 1.00 96.19 167 LEU A C 1
ATOM 1298 O O . LEU A 1 167 ? -26.282 -19.881 5.784 1.00 96.19 167 LEU A O 1
ATOM 1302 N N . LYS A 1 168 ? -24.932 -21.645 6.146 1.00 94.38 168 LYS A N 1
ATOM 1303 C CA . LYS A 1 168 ? -24.721 -21.383 7.566 1.00 94.38 168 LYS A CA 1
ATOM 1304 C C . LYS A 1 168 ? -23.453 -20.549 7.694 1.00 94.38 168 LYS A C 1
ATOM 1306 O O . LYS A 1 168 ? -22.420 -20.951 7.168 1.00 94.38 168 LYS A O 1
ATOM 1311 N N . ARG A 1 169 ? -23.526 -19.412 8.383 1.00 92.25 169 ARG A N 1
ATOM 1312 C CA . ARG A 1 169 ? -22.337 -18.621 8.695 1.00 92.25 169 ARG A CA 1
ATOM 1313 C C . ARG A 1 169 ? -21.449 -19.416 9.642 1.00 92.25 169 ARG A C 1
ATOM 1315 O O . ARG A 1 169 ? -21.942 -19.967 10.629 1.00 92.25 169 ARG A O 1
ATOM 1322 N N . ALA A 1 170 ? -20.167 -19.478 9.332 1.00 87.88 170 ALA A N 1
ATOM 1323 C CA . ALA A 1 170 ? -19.152 -20.078 10.179 1.00 87.88 170 ALA A CA 1
ATOM 1324 C C . ALA A 1 170 ? -18.148 -19.009 10.586 1.00 87.88 170 ALA A C 1
ATOM 1326 O O . ALA A 1 170 ? -18.007 -17.991 9.906 1.00 87.88 170 ALA A O 1
ATOM 1327 N N . PHE A 1 171 ? -17.473 -19.255 11.699 1.00 82.88 171 PHE A N 1
ATOM 1328 C CA . PHE A 1 171 ? -16.303 -18.489 12.072 1.00 82.88 171 PHE A CA 1
ATOM 1329 C C . PHE A 1 171 ? -15.177 -18.783 11.076 1.00 82.88 171 PHE A C 1
ATOM 1331 O O . PHE A 1 171 ? -14.822 -19.942 10.858 1.00 82.88 171 PHE A O 1
ATOM 1338 N N . LEU A 1 172 ? -14.666 -17.738 10.434 1.00 79.62 172 LEU A N 1
ATOM 1339 C CA . LEU A 1 172 ? -13.594 -17.813 9.452 1.00 79.62 172 LEU A CA 1
ATOM 1340 C C . LEU A 1 172 ? -12.430 -16.998 9.990 1.00 79.62 172 LEU A C 1
ATOM 1342 O O . LEU A 1 172 ? -12.600 -15.816 10.280 1.00 79.62 172 LEU A O 1
ATOM 1346 N N . ALA A 1 173 ? -11.278 -17.644 10.129 1.00 73.94 173 ALA A N 1
ATOM 1347 C CA . ALA A 1 173 ? -10.038 -16.995 10.514 1.00 73.94 173 ALA A CA 1
ATOM 1348 C C . ALA A 1 173 ? -9.158 -16.891 9.271 1.00 73.94 173 ALA A C 1
ATOM 1350 O O . ALA A 1 173 ? -8.709 -17.908 8.735 1.00 73.94 173 ALA A O 1
ATOM 1351 N N . LEU A 1 174 ? -8.960 -15.670 8.786 1.00 74.56 174 LEU A N 1
ATOM 1352 C CA . LEU A 1 174 ? -7.941 -15.400 7.783 1.00 74.56 174 LEU A CA 1
ATOM 1353 C C . LEU A 1 174 ? -6.610 -15.161 8.495 1.00 74.56 174 LEU A C 1
ATOM 1355 O O . LEU A 1 174 ? -6.603 -14.466 9.512 1.00 74.56 174 LEU A O 1
ATOM 1359 N N . PRO A 1 175 ? -5.491 -15.702 7.983 1.00 79.94 175 PRO A N 1
ATOM 1360 C CA . PRO A 1 175 ? -4.192 -15.308 8.496 1.00 79.94 175 PRO A CA 1
ATOM 1361 C C . PRO A 1 175 ? -4.023 -13.803 8.283 1.00 79.94 175 PRO A C 1
ATOM 1363 O O . PRO A 1 175 ? -4.337 -13.265 7.217 1.00 79.94 175 PRO A O 1
ATOM 1366 N N . SER A 1 176 ? -3.540 -13.122 9.314 1.00 89.44 176 SER A N 1
ATOM 1367 C CA . SER A 1 176 ? -3.266 -11.687 9.256 1.00 89.44 176 SER A CA 1
ATOM 1368 C C . SER A 1 176 ? -1.975 -11.389 8.497 1.00 89.44 176 SER A C 1
ATOM 1370 O O . SER A 1 176 ? -1.802 -10.276 8.002 1.00 89.44 176 SER A O 1
ATOM 1372 N N . VAL A 1 177 ? -1.106 -12.395 8.357 1.00 94.31 177 VAL A N 1
ATOM 1373 C CA . VAL A 1 177 ? 0.156 -12.311 7.627 1.00 94.31 177 VAL A CA 1
ATOM 1374 C C . VAL A 1 177 ? 0.266 -13.422 6.588 1.00 94.31 177 VAL A C 1
ATOM 1376 O O . VAL A 1 177 ? -0.088 -14.570 6.847 1.00 94.31 177 VAL A O 1
ATOM 1379 N N . ARG A 1 178 ? 0.820 -13.108 5.416 1.00 93.00 178 ARG A N 1
ATOM 1380 C CA . ARG A 1 178 ? 1.249 -14.105 4.430 1.00 93.00 178 ARG A CA 1
ATOM 1381 C C . ARG A 1 178 ? 2.661 -13.794 3.965 1.00 93.00 178 ARG A C 1
ATOM 1383 O O . ARG A 1 178 ? 2.906 -12.709 3.458 1.00 93.00 178 ARG A O 1
ATOM 1390 N N . GLY A 1 179 ? 3.563 -14.762 4.076 1.00 94.31 179 GLY A N 1
ATOM 1391 C CA . GLY A 1 179 ? 4.918 -14.667 3.540 1.00 94.31 179 GLY A CA 1
ATOM 1392 C C . GLY A 1 179 ? 5.147 -15.542 2.310 1.00 94.31 179 GLY A C 1
ATOM 1393 O O . GLY A 1 179 ? 4.511 -16.587 2.143 1.00 94.31 179 GLY A O 1
ATOM 1394 N N . LEU A 1 180 ? 6.075 -15.111 1.459 1.00 94.25 180 LEU A N 1
ATOM 1395 C CA . LEU A 1 180 ? 6.598 -15.848 0.314 1.00 94.25 180 LEU A CA 1
ATOM 1396 C C . LEU A 1 180 ? 8.102 -15.575 0.177 1.00 94.25 180 LEU A C 1
ATOM 1398 O O . LEU A 1 180 ? 8.516 -14.418 0.122 1.00 94.25 180 LEU A O 1
ATOM 1402 N N . GLN A 1 181 ? 8.904 -16.635 0.065 1.00 95.12 181 GLN A N 1
ATOM 1403 C CA . GLN A 1 181 ? 10.279 -16.513 -0.410 1.00 95.12 181 GLN A CA 1
ATOM 1404 C C . GLN A 1 181 ? 10.242 -16.244 -1.914 1.00 95.12 181 GLN A C 1
ATOM 1406 O O . GLN A 1 181 ? 9.749 -17.072 -2.683 1.00 95.12 181 GLN A O 1
ATOM 1411 N N . MET A 1 182 ? 10.745 -15.087 -2.326 1.00 91.44 182 MET A N 1
ATOM 1412 C CA . MET A 1 182 ? 10.887 -14.732 -3.732 1.00 91.44 182 MET A CA 1
ATOM 1413 C C . MET A 1 182 ? 12.308 -15.033 -4.218 1.00 91.44 182 MET A C 1
ATOM 1415 O O . MET A 1 182 ? 13.236 -15.261 -3.432 1.00 91.44 182 MET A O 1
ATOM 1419 N N . GLU A 1 183 ? 12.480 -15.029 -5.539 1.00 86.38 183 GLU A N 1
ATOM 1420 C CA . GLU A 1 183 ? 13.798 -15.140 -6.161 1.00 86.38 183 GLU A CA 1
ATOM 1421 C C . GLU A 1 183 ? 14.708 -13.963 -5.766 1.00 86.38 183 GLU A C 1
ATOM 1423 O O . GLU A 1 183 ? 14.271 -12.950 -5.220 1.00 86.38 183 GLU A O 1
ATOM 1428 N N . HIS A 1 184 ? 16.008 -14.097 -6.039 1.00 85.00 184 HIS A N 1
ATOM 1429 C CA . HIS A 1 184 ? 17.016 -13.070 -5.741 1.00 85.00 184 HIS A CA 1
ATOM 1430 C C . HIS A 1 184 ? 17.132 -12.682 -4.257 1.00 85.00 184 HIS A C 1
ATOM 1432 O O . HIS A 1 184 ? 17.589 -11.579 -3.947 1.00 85.00 184 HIS A O 1
ATOM 1438 N N . ARG A 1 185 ? 16.817 -13.625 -3.354 1.00 92.25 185 ARG A N 1
ATOM 1439 C CA . ARG A 1 185 ? 16.998 -13.492 -1.896 1.00 92.25 185 ARG A CA 1
ATOM 1440 C C . ARG A 1 185 ? 16.116 -12.392 -1.296 1.00 92.25 185 ARG A C 1
ATOM 1442 O O . ARG A 1 185 ? 16.528 -11.675 -0.386 1.00 92.25 185 ARG A O 1
ATOM 1449 N N . VAL A 1 186 ? 14.906 -12.260 -1.840 1.00 94.62 186 VAL A N 1
ATOM 1450 C CA . VAL A 1 186 ? 13.890 -11.308 -1.386 1.00 94.62 186 VAL A CA 1
ATOM 1451 C C . VAL A 1 186 ? 12.840 -12.041 -0.548 1.00 94.62 186 VAL A C 1
ATOM 1453 O O . VAL A 1 186 ? 12.192 -12.972 -1.025 1.00 94.62 186 VAL A O 1
ATOM 1456 N N . GLY A 1 187 ? 12.646 -11.604 0.694 1.00 96.94 187 GLY A N 1
ATOM 1457 C CA . GLY A 1 187 ? 11.536 -12.035 1.539 1.00 96.94 187 GLY A CA 1
ATOM 1458 C C . GLY A 1 187 ? 10.330 -11.124 1.331 1.00 96.94 187 GLY A C 1
ATOM 1459 O O . GLY A 1 187 ? 10.404 -9.929 1.617 1.00 96.94 187 GLY A O 1
ATOM 1460 N N . TYR A 1 188 ? 9.211 -11.661 0.851 1.00 97.69 188 TYR A N 1
ATOM 1461 C CA . TYR A 1 188 ? 7.951 -10.920 0.770 1.00 97.69 188 TYR A CA 1
ATOM 1462 C C . TYR A 1 188 ? 7.048 -11.289 1.933 1.00 97.69 188 TYR A C 1
ATOM 1464 O O . TYR A 1 188 ? 6.831 -12.473 2.202 1.00 97.69 188 TYR A O 1
ATOM 1472 N N . VAL A 1 189 ? 6.482 -10.281 2.591 1.00 97.50 189 VAL A N 1
ATOM 1473 C CA . VAL A 1 189 ? 5.467 -10.466 3.622 1.00 97.50 189 VAL A CA 1
ATOM 1474 C C . VAL A 1 189 ? 4.351 -9.441 3.456 1.00 97.50 189 VAL A C 1
ATOM 1476 O O . VAL A 1 189 ? 4.592 -8.240 3.501 1.00 97.50 189 VAL A O 1
ATOM 1479 N N . ALA A 1 190 ? 3.118 -9.914 3.317 1.00 96.81 190 ALA A N 1
ATOM 1480 C CA . ALA A 1 190 ? 1.916 -9.095 3.367 1.00 96.81 190 ALA A CA 1
ATOM 1481 C C . ALA A 1 190 ? 1.292 -9.148 4.756 1.00 96.81 190 ALA A C 1
ATOM 1483 O O . ALA A 1 190 ? 1.113 -10.235 5.306 1.00 96.81 190 ALA A O 1
ATOM 1484 N N . VAL A 1 191 ? 0.923 -7.987 5.293 1.00 96.50 191 VAL A N 1
ATOM 1485 C CA . VAL A 1 191 ? 0.164 -7.864 6.540 1.00 96.50 191 VAL A CA 1
ATOM 1486 C C . VAL A 1 191 ? -1.185 -7.247 6.199 1.00 96.50 191 VAL A C 1
ATOM 1488 O O . VAL A 1 191 ? -1.250 -6.087 5.804 1.00 96.50 191 VAL A O 1
ATOM 1491 N N . TYR A 1 192 ? -2.261 -8.014 6.359 1.00 89.75 192 TYR A N 1
ATOM 1492 C CA . TYR A 1 192 ? -3.616 -7.619 5.955 1.00 89.75 192 TYR A CA 1
ATOM 1493 C C . TYR A 1 192 ? -4.402 -6.902 7.062 1.00 89.75 192 TYR A C 1
ATOM 1495 O O . TYR A 1 192 ? -5.339 -6.164 6.771 1.00 89.75 192 TYR A O 1
ATOM 1503 N N . SER A 1 193 ? -4.033 -7.121 8.325 1.00 89.62 193 SER A N 1
ATOM 1504 C CA . SER A 1 193 ? -4.597 -6.460 9.509 1.00 89.62 193 SER A CA 1
ATOM 1505 C C . SER A 1 193 ? -3.598 -6.551 10.661 1.00 89.62 193 SER A C 1
ATOM 1507 O O . SER A 1 193 ? -2.778 -7.468 10.694 1.00 89.62 193 SER A O 1
ATOM 1509 N N . PHE A 1 194 ? -3.685 -5.640 11.628 1.00 93.12 194 PHE A N 1
ATOM 1510 C CA . PHE A 1 194 ? -2.968 -5.740 12.902 1.00 93.12 194 PHE A CA 1
ATOM 1511 C C . PHE A 1 194 ? -3.869 -6.384 13.966 1.00 93.12 194 PHE A C 1
ATOM 1513 O O . PHE A 1 194 ? -4.427 -5.698 14.823 1.00 93.12 194 PHE A O 1
ATOM 1520 N N . GLY A 1 195 ? -4.027 -7.703 13.889 1.00 91.00 195 GLY A N 1
ATOM 1521 C CA . GLY A 1 195 ? -4.742 -8.520 14.871 1.00 91.00 195 GLY A CA 1
ATOM 1522 C C . GLY A 1 195 ? -3.835 -9.034 15.994 1.00 91.00 195 GLY A C 1
ATOM 1523 O O . GLY A 1 195 ? -2.615 -8.896 15.962 1.00 91.00 195 GLY A O 1
ATOM 1524 N N . SER A 1 196 ? -4.420 -9.694 16.989 1.00 89.75 196 SER A N 1
ATOM 1525 C CA . SER A 1 196 ? -3.715 -10.129 18.207 1.00 89.75 196 SER A CA 1
ATOM 1526 C C . SER A 1 196 ? -2.556 -11.101 17.944 1.00 89.75 196 SER A C 1
ATOM 1528 O O . SER A 1 196 ? -1.623 -11.173 18.738 1.00 89.75 196 SER A O 1
ATOM 1530 N N . ASN A 1 197 ? -2.600 -11.846 16.834 1.00 90.38 197 ASN A N 1
ATOM 1531 C CA . ASN A 1 197 ? -1.589 -12.847 16.474 1.00 90.38 197 ASN A CA 1
ATOM 1532 C C . ASN A 1 197 ? -0.596 -12.367 15.404 1.00 90.38 197 ASN A C 1
ATOM 1534 O O . ASN A 1 197 ? 0.354 -13.087 15.099 1.00 90.38 197 ASN A O 1
ATOM 1538 N N . THR A 1 198 ? -0.777 -11.170 14.839 1.00 95.19 198 THR A N 1
ATOM 1539 C CA . THR A 1 198 ? -0.037 -10.718 13.649 1.00 95.19 198 THR A CA 1
ATOM 1540 C C . THR A 1 198 ? 1.469 -10.683 13.857 1.00 95.19 198 THR A C 1
ATOM 1542 O O . THR A 1 198 ? 2.205 -11.155 12.997 1.00 95.19 198 THR A O 1
ATOM 1545 N N . ALA A 1 199 ? 1.949 -10.201 15.005 1.00 96.06 199 ALA A N 1
ATOM 1546 C CA . ALA A 1 199 ? 3.381 -10.194 15.302 1.00 96.06 199 ALA A CA 1
ATOM 1547 C C . ALA A 1 199 ? 3.970 -11.618 15.345 1.00 96.06 199 ALA A C 1
ATOM 1549 O O . ALA A 1 199 ? 5.042 -11.870 14.800 1.00 96.06 199 ALA A O 1
ATOM 1550 N N . THR A 1 200 ? 3.231 -12.572 15.921 1.00 95.12 200 THR A N 1
ATOM 1551 C CA . THR A 1 200 ? 3.656 -13.979 15.986 1.00 95.12 200 THR A CA 1
ATOM 1552 C C . THR A 1 200 ? 3.655 -14.632 14.603 1.00 95.12 200 THR A C 1
ATOM 1554 O O . THR A 1 200 ? 4.603 -15.335 14.262 1.00 95.12 200 THR A O 1
ATOM 1557 N N . GLU A 1 201 ? 2.618 -14.401 13.793 1.00 94.94 201 GLU A N 1
ATOM 1558 C CA . GLU A 1 201 ? 2.550 -14.897 12.411 1.00 94.94 201 GLU A CA 1
ATOM 1559 C C . GLU A 1 201 ? 3.680 -14.308 11.553 1.00 94.94 201 GLU A C 1
ATOM 1561 O O . GLU A 1 201 ? 4.339 -15.035 10.811 1.00 94.94 201 GLU A O 1
ATOM 1566 N N . LEU A 1 202 ? 3.964 -13.011 11.705 1.00 97.25 202 LEU A N 1
ATOM 1567 C CA . LEU A 1 202 ? 5.082 -12.346 11.038 1.00 97.25 202 LEU A CA 1
ATOM 1568 C C . LEU A 1 202 ? 6.419 -12.992 11.406 1.00 97.25 202 LEU A C 1
ATOM 1570 O O . LEU A 1 202 ? 7.185 -13.345 10.512 1.00 97.25 202 LEU A O 1
ATOM 1574 N N . GLU A 1 203 ? 6.690 -13.214 12.692 1.00 96.88 203 GLU A N 1
ATOM 1575 C CA . GLU A 1 203 ? 7.928 -13.869 13.121 1.00 96.88 203 GLU A CA 1
ATOM 1576 C C . GLU A 1 203 ? 8.082 -15.282 12.550 1.00 96.88 203 GLU A C 1
ATOM 1578 O O . GLU A 1 203 ? 9.190 -15.675 12.178 1.00 96.88 203 GLU A O 1
ATOM 1583 N N . GLN A 1 204 ? 6.988 -16.044 12.454 1.00 96.06 204 GLN A N 1
ATOM 1584 C CA . GLN A 1 204 ? 7.014 -17.374 11.842 1.00 96.06 204 GLN A CA 1
ATOM 1585 C C . GLN A 1 204 ? 7.464 -17.306 10.383 1.00 96.06 204 GLN A C 1
ATOM 1587 O O . GLN A 1 204 ? 8.321 -18.094 9.987 1.00 96.06 204 GLN A O 1
ATOM 1592 N N . TYR A 1 205 ? 6.937 -16.355 9.606 1.00 95.94 205 TYR A N 1
ATOM 1593 C CA . TYR A 1 205 ? 7.371 -16.157 8.226 1.00 95.94 205 TYR A CA 1
ATOM 1594 C C . TYR A 1 205 ? 8.813 -15.668 8.143 1.00 95.94 205 TYR A C 1
ATOM 1596 O O . TYR A 1 205 ? 9.575 -16.234 7.366 1.00 95.94 205 TYR A O 1
ATOM 1604 N N . ILE A 1 206 ? 9.219 -14.698 8.972 1.00 95.81 206 ILE A N 1
ATOM 1605 C CA . ILE A 1 206 ? 10.597 -14.186 8.972 1.00 95.81 206 ILE A CA 1
ATOM 1606 C C . ILE A 1 206 ? 11.597 -15.321 9.220 1.00 95.81 206 ILE A C 1
ATOM 1608 O O . ILE A 1 206 ? 12.579 -15.455 8.498 1.00 95.81 206 ILE A O 1
ATOM 1612 N N . ARG A 1 207 ? 11.328 -16.180 10.211 1.00 95.44 207 ARG A N 1
ATOM 1613 C CA . ARG A 1 207 ? 12.200 -17.313 10.561 1.00 95.44 207 ARG A CA 1
ATOM 1614 C C . ARG A 1 207 ? 12.170 -18.460 9.548 1.00 95.44 207 ARG A C 1
ATOM 1616 O O . ARG A 1 207 ? 13.052 -19.314 9.600 1.00 95.44 207 ARG A O 1
ATOM 1623 N N . ALA A 1 208 ? 11.144 -18.523 8.703 1.00 95.25 208 ALA A N 1
ATOM 1624 C CA . ALA A 1 208 ? 10.986 -19.555 7.684 1.00 95.25 208 ALA A CA 1
ATOM 1625 C C . ALA A 1 208 ? 11.594 -19.172 6.325 1.00 95.25 208 ALA A C 1
ATOM 1627 O O . ALA A 1 208 ? 11.704 -20.052 5.473 1.00 95.25 208 ALA A O 1
ATOM 1628 N N . MET A 1 209 ? 11.967 -17.901 6.118 1.00 94.94 209 MET A N 1
ATOM 1629 C CA . MET A 1 209 ? 12.661 -17.459 4.904 1.00 94.94 209 MET A CA 1
ATOM 1630 C C . MET A 1 209 ? 14.051 -18.090 4.780 1.00 94.94 209 MET A C 1
ATOM 1632 O O . MET A 1 209 ? 14.636 -18.564 5.761 1.00 94.94 209 MET A O 1
ATOM 1636 N N . ASP A 1 210 ? 14.590 -18.072 3.562 1.00 94.50 210 ASP A N 1
ATOM 1637 C CA . ASP A 1 210 ? 15.913 -18.615 3.286 1.00 94.50 210 ASP A CA 1
ATOM 1638 C C . ASP A 1 210 ? 16.987 -17.847 4.079 1.00 94.50 210 ASP A C 1
ATOM 1640 O O . ASP A 1 210 ? 16.926 -16.614 4.153 1.00 94.50 210 ASP A O 1
ATOM 1644 N N . PRO A 1 211 ? 18.001 -18.533 4.649 1.00 91.38 211 PRO A N 1
ATOM 1645 C CA . PRO A 1 211 ? 19.028 -17.892 5.476 1.00 91.38 211 PRO A CA 1
ATOM 1646 C C . PRO A 1 211 ? 19.864 -16.815 4.773 1.00 91.38 211 PRO A C 1
ATOM 1648 O O . PRO A 1 211 ? 20.586 -16.083 5.445 1.00 91.38 211 PRO A O 1
ATOM 1651 N N . ASP A 1 212 ? 19.845 -16.765 3.441 1.00 92.94 212 ASP A N 1
ATOM 1652 C CA . ASP A 1 212 ? 20.565 -15.785 2.630 1.00 92.94 212 ASP A CA 1
ATOM 1653 C C . ASP A 1 212 ? 19.682 -14.626 2.138 1.00 92.94 212 ASP A C 1
ATOM 1655 O O . ASP A 1 212 ? 20.191 -13.768 1.406 1.00 92.94 212 ASP A O 1
ATOM 1659 N N . THR A 1 213 ? 18.409 -14.587 2.560 1.00 95.31 213 THR A N 1
ATOM 1660 C CA . THR A 1 213 ? 17.485 -13.464 2.351 1.00 95.31 213 THR A CA 1
ATOM 1661 C C . THR A 1 213 ? 18.098 -12.188 2.898 1.00 95.31 213 THR A C 1
ATOM 1663 O O . THR A 1 213 ? 18.390 -12.094 4.087 1.00 95.31 213 THR A O 1
ATOM 1666 N N . ASP A 1 214 ? 18.293 -11.201 2.025 1.00 93.81 214 ASP A N 1
ATOM 1667 C CA . ASP A 1 214 ? 18.969 -9.954 2.375 1.00 93.81 214 ASP A CA 1
ATOM 1668 C C . ASP A 1 214 ? 18.257 -8.697 1.862 1.00 93.81 214 ASP A C 1
ATOM 1670 O O . ASP A 1 214 ? 18.847 -7.618 1.802 1.00 93.81 214 ASP A O 1
ATOM 1674 N N . GLN A 1 215 ? 16.993 -8.845 1.464 1.00 93.50 215 GLN A N 1
ATOM 1675 C CA . GLN A 1 215 ? 16.103 -7.783 1.006 1.00 93.50 215 GLN A CA 1
ATOM 1676 C C . GLN A 1 215 ? 14.665 -8.152 1.369 1.00 93.50 215 GLN A C 1
ATOM 1678 O O . GLN A 1 215 ? 14.288 -9.322 1.279 1.00 93.50 215 GLN A O 1
ATOM 1683 N N . TRP A 1 216 ? 13.852 -7.166 1.741 1.00 96.62 216 TRP A N 1
ATOM 1684 C CA . TRP A 1 216 ? 12.481 -7.409 2.181 1.00 96.62 216 TRP A CA 1
ATOM 1685 C C . TRP A 1 216 ? 11.478 -6.501 1.485 1.00 96.62 216 TRP A C 1
ATOM 1687 O O . TRP A 1 216 ? 11.714 -5.306 1.312 1.00 96.62 216 TRP A O 1
ATOM 1697 N N . ILE A 1 217 ? 10.325 -7.071 1.149 1.00 98.00 217 ILE A N 1
ATOM 1698 C CA . ILE A 1 217 ? 9.127 -6.328 0.766 1.00 98.00 217 ILE A CA 1
ATOM 1699 C C . ILE A 1 217 ? 8.084 -6.567 1.853 1.00 98.00 217 ILE A C 1
ATOM 1701 O O . ILE A 1 217 ? 7.641 -7.699 2.055 1.00 98.00 217 ILE A O 1
ATOM 1705 N N . LEU A 1 218 ? 7.692 -5.500 2.544 1.00 98.25 218 LEU A N 1
ATOM 1706 C CA . LEU A 1 218 ? 6.552 -5.492 3.450 1.00 98.25 218 LEU A CA 1
ATOM 1707 C C . LEU A 1 218 ? 5.365 -4.847 2.735 1.00 98.25 218 LEU A C 1
ATOM 1709 O O . LEU A 1 218 ? 5.460 -3.716 2.269 1.00 98.25 218 LEU A O 1
ATOM 1713 N N . ASP A 1 219 ? 4.247 -5.553 2.646 1.00 98.31 219 ASP A N 1
ATOM 1714 C CA . ASP A 1 219 ? 3.069 -5.106 1.910 1.00 98.31 219 ASP A CA 1
ATOM 1715 C C . ASP A 1 219 ? 1.912 -4.787 2.862 1.00 98.31 219 ASP A C 1
ATOM 1717 O O . ASP A 1 219 ? 1.403 -5.672 3.554 1.00 98.31 219 ASP A O 1
ATOM 1721 N N . LEU A 1 220 ? 1.529 -3.508 2.909 1.00 98.00 220 LEU A N 1
ATOM 1722 C CA . LEU A 1 220 ? 0.407 -2.978 3.691 1.00 98.00 220 LEU A CA 1
ATOM 1723 C C . LEU A 1 220 ? -0.737 -2.473 2.798 1.00 98.00 220 LEU A C 1
ATOM 1725 O O . LEU A 1 220 ? -1.657 -1.813 3.299 1.00 98.00 220 LEU A O 1
ATOM 1729 N N . ARG A 1 221 ? -0.698 -2.737 1.486 1.00 96.06 221 ARG A N 1
ATOM 1730 C CA . ARG A 1 221 ? -1.795 -2.378 0.575 1.00 96.06 221 ARG A CA 1
ATOM 1731 C C . ARG A 1 221 ? -3.082 -3.070 1.026 1.00 96.06 221 ARG A C 1
ATOM 1733 O O . ARG A 1 221 ? -3.065 -4.245 1.397 1.00 96.06 221 ARG A O 1
ATOM 1740 N N . GLY A 1 222 ? -4.193 -2.339 1.061 1.00 85.31 222 GLY A N 1
ATOM 1741 C CA . GLY A 1 222 ? -5.469 -2.866 1.558 1.00 85.31 222 GLY A CA 1
ATOM 1742 C C . GLY A 1 222 ? -5.587 -3.016 3.083 1.00 85.31 222 GLY A C 1
ATOM 1743 O O . GLY A 1 222 ? -6.661 -3.381 3.563 1.00 85.31 222 GLY A O 1
ATOM 1744 N N . ASN A 1 223 ? -4.535 -2.747 3.866 1.00 89.81 223 ASN A N 1
ATOM 1745 C CA . ASN A 1 223 ? -4.562 -2.923 5.321 1.00 89.81 223 ASN A CA 1
ATOM 1746 C C . ASN A 1 223 ? -5.148 -1.695 6.041 1.00 89.81 223 ASN A C 1
ATOM 1748 O O . ASN A 1 223 ? -4.457 -0.698 6.279 1.00 89.81 223 ASN A O 1
ATOM 1752 N N . GLY A 1 224 ? -6.403 -1.809 6.481 1.00 85.81 224 GLY A N 1
ATOM 1753 C CA . GLY A 1 224 ? -7.132 -0.753 7.197 1.00 85.81 224 GLY A CA 1
ATOM 1754 C C . GLY A 1 224 ? -6.653 -0.449 8.629 1.00 85.81 224 GLY A C 1
ATOM 1755 O O . GLY A 1 224 ? -7.219 0.429 9.289 1.00 85.81 224 GLY A O 1
ATOM 1756 N N . GLY A 1 225 ? -5.640 -1.159 9.128 1.00 88.31 225 GLY A N 1
ATOM 1757 C CA . GLY A 1 225 ? -5.046 -0.977 10.448 1.00 88.31 225 GLY A CA 1
ATOM 1758 C C . GLY A 1 225 ? -5.378 -2.114 11.414 1.00 88.31 225 GLY A C 1
ATOM 1759 O O . GLY A 1 225 ? -5.365 -3.286 11.055 1.00 88.31 225 GLY A O 1
ATOM 1760 N N . GLY A 1 226 ? -5.609 -1.770 12.681 1.00 88.44 226 GLY A N 1
ATOM 1761 C CA . GLY A 1 226 ? -5.864 -2.726 13.758 1.00 88.44 226 GLY A CA 1
ATOM 1762 C C . GLY A 1 226 ? -5.287 -2.241 15.081 1.00 88.44 226 GLY A C 1
ATOM 1763 O O . GLY A 1 226 ? -5.244 -1.035 15.343 1.00 88.44 226 GLY A O 1
ATOM 1764 N N . TYR A 1 227 ? -4.847 -3.164 15.927 1.00 90.44 227 TYR A N 1
ATOM 1765 C CA . TYR A 1 227 ? -4.292 -2.832 17.229 1.00 90.44 227 TYR A CA 1
ATOM 1766 C C . TYR A 1 227 ? -2.971 -2.071 17.099 1.00 90.44 227 TYR A C 1
ATOM 1768 O O . TYR A 1 227 ? -1.984 -2.549 16.541 1.00 90.44 227 TYR A O 1
ATOM 1776 N N . LEU A 1 228 ? -2.938 -0.884 17.706 1.00 89.44 228 LEU A N 1
ATOM 1777 C CA . LEU A 1 228 ? -1.756 -0.026 17.734 1.00 89.44 228 LEU A CA 1
ATOM 1778 C C . LEU A 1 228 ? -0.544 -0.714 18.384 1.00 89.44 228 LEU A C 1
ATOM 1780 O O . LEU A 1 228 ? 0.583 -0.549 17.926 1.00 89.44 228 LEU A O 1
ATOM 1784 N N . PHE A 1 229 ? -0.777 -1.500 19.437 1.00 91.44 229 PHE A N 1
ATOM 1785 C CA . PHE A 1 229 ? 0.288 -2.245 20.108 1.00 91.44 229 PHE A CA 1
ATOM 1786 C C . PHE A 1 229 ? 0.910 -3.298 19.184 1.00 91.44 229 PHE A C 1
ATOM 1788 O O . PHE A 1 229 ? 2.129 -3.379 19.092 1.00 91.44 229 PHE A O 1
ATOM 1795 N N . THR A 1 230 ? 0.090 -4.020 18.420 1.00 95.19 230 THR A N 1
ATOM 1796 C CA . THR A 1 230 ? 0.567 -4.981 17.421 1.00 95.19 230 THR A CA 1
ATOM 1797 C C . THR A 1 230 ? 1.377 -4.297 16.321 1.00 95.19 230 THR A C 1
ATOM 1799 O O . THR A 1 230 ? 2.398 -4.827 15.897 1.00 95.19 230 THR A O 1
ATOM 1802 N N . ALA A 1 231 ? 1.001 -3.091 15.885 1.00 95.25 231 ALA A N 1
ATOM 1803 C CA . ALA A 1 231 ? 1.843 -2.324 14.964 1.00 95.25 231 ALA A CA 1
ATOM 1804 C C . ALA A 1 231 ? 3.199 -1.941 15.583 1.00 95.25 231 ALA A C 1
ATOM 1806 O O . ALA A 1 231 ? 4.214 -2.003 14.892 1.00 95.25 231 ALA A O 1
ATOM 1807 N N . ALA A 1 232 ? 3.244 -1.626 16.882 1.00 94.69 232 ALA A N 1
ATOM 1808 C CA . ALA A 1 232 ? 4.496 -1.390 17.604 1.00 94.69 232 ALA A CA 1
ATOM 1809 C C . ALA A 1 232 ? 5.355 -2.659 17.759 1.00 94.69 232 ALA A C 1
ATOM 1811 O O . ALA A 1 232 ? 6.583 -2.565 17.735 1.00 94.69 232 ALA A O 1
ATOM 1812 N N . GLU A 1 233 ? 4.734 -3.837 17.866 1.00 96.44 233 GLU A N 1
ATOM 1813 C CA . GLU A 1 233 ? 5.416 -5.136 17.802 1.00 96.44 233 GLU A CA 1
ATOM 1814 C C . GLU A 1 233 ? 5.981 -5.419 16.411 1.00 96.44 233 GLU A C 1
ATOM 1816 O O . GLU A 1 233 ? 7.145 -5.804 16.307 1.00 96.44 233 GLU A O 1
ATOM 1821 N N . VAL A 1 234 ? 5.198 -5.176 15.354 1.00 97.00 234 VAL A N 1
ATOM 1822 C CA . VAL A 1 234 ? 5.639 -5.311 13.957 1.00 97.00 234 VAL A CA 1
ATOM 1823 C C . VAL A 1 234 ? 6.807 -4.366 13.663 1.00 97.00 234 VAL A C 1
ATOM 1825 O O . VAL A 1 234 ? 7.814 -4.783 13.091 1.00 97.00 234 VAL A O 1
ATOM 1828 N N . ALA A 1 235 ? 6.722 -3.112 14.114 1.00 96.19 235 ALA A N 1
ATOM 1829 C CA . ALA A 1 235 ? 7.799 -2.136 13.988 1.00 96.19 235 ALA A CA 1
ATOM 1830 C C . ALA A 1 235 ? 9.098 -2.609 14.657 1.00 96.19 235 ALA A C 1
ATOM 1832 O O . ALA A 1 235 ? 10.180 -2.338 14.144 1.00 96.19 235 ALA A O 1
ATOM 1833 N N . GLY A 1 236 ? 9.008 -3.356 15.759 1.00 95.62 236 GLY A N 1
ATOM 1834 C CA . GLY A 1 236 ? 10.165 -3.911 16.457 1.00 95.62 236 GLY A CA 1
ATOM 1835 C C . GLY A 1 236 ? 10.980 -4.933 15.664 1.00 95.62 236 GLY A C 1
ATOM 1836 O O . GLY A 1 236 ? 12.171 -5.072 15.930 1.00 95.62 236 GLY A O 1
ATOM 1837 N N . TYR A 1 237 ? 10.383 -5.609 14.672 1.00 96.31 237 TYR A N 1
ATOM 1838 C CA . TYR A 1 237 ? 11.140 -6.449 13.732 1.00 96.31 237 TYR A CA 1
ATOM 1839 C C . TYR A 1 237 ? 11.916 -5.614 12.712 1.00 96.31 237 TYR A C 1
ATOM 1841 O O . TYR A 1 237 ? 12.841 -6.124 12.097 1.00 96.31 237 TYR A O 1
ATOM 1849 N N . LEU A 1 238 ? 11.542 -4.350 12.500 1.00 95.56 238 LEU A N 1
ATOM 1850 C CA . LEU A 1 238 ? 12.090 -3.505 11.440 1.00 95.56 238 LEU A CA 1
ATOM 1851 C C . LEU A 1 238 ? 13.029 -2.431 11.985 1.00 95.56 238 LEU A C 1
ATOM 1853 O O . LEU A 1 238 ? 13.895 -1.964 11.261 1.00 95.56 238 LEU A O 1
ATOM 1857 N N . MET A 1 239 ? 12.873 -1.979 13.227 1.00 92.00 239 MET A N 1
ATOM 1858 C CA . MET A 1 239 ? 13.682 -0.891 13.775 1.00 92.00 239 MET A CA 1
ATOM 1859 C C . MET A 1 239 ? 13.914 -1.035 15.278 1.00 92.00 239 MET A C 1
ATOM 1861 O O . MET A 1 239 ? 13.041 -1.450 16.033 1.00 92.00 239 MET A O 1
ATOM 1865 N N . SER A 1 240 ? 15.090 -0.588 15.718 1.00 85.75 240 SER A N 1
ATOM 1866 C CA . SER A 1 240 ? 15.485 -0.515 17.130 1.00 85.75 240 SER A CA 1
ATOM 1867 C C . SER A 1 240 ? 15.593 0.943 17.591 1.00 85.75 240 SER A C 1
ATOM 1869 O O . SER A 1 240 ? 16.673 1.432 17.921 1.00 85.75 240 SER A O 1
ATOM 1871 N N . VAL A 1 241 ? 14.476 1.673 17.555 1.00 78.25 241 VAL A N 1
ATOM 1872 C CA . VAL A 1 241 ? 14.385 3.092 17.959 1.00 78.25 241 VAL A CA 1
ATOM 1873 C C . VAL A 1 241 ? 13.554 3.255 19.232 1.00 78.25 241 VAL A C 1
ATOM 1875 O O . VAL A 1 241 ? 12.987 2.298 19.739 1.00 78.25 241 VAL A O 1
ATOM 1878 N N . ASN A 1 242 ? 13.486 4.466 19.788 1.00 78.38 242 ASN A N 1
ATOM 1879 C CA . ASN A 1 242 ? 12.781 4.692 21.057 1.00 78.38 242 ASN A CA 1
ATOM 1880 C C . ASN A 1 242 ? 11.314 5.118 20.900 1.00 78.38 242 ASN A C 1
ATOM 1882 O O . ASN A 1 242 ? 10.581 5.044 21.878 1.00 78.38 242 ASN A O 1
ATOM 1886 N N . ASN A 1 243 ? 10.875 5.579 19.725 1.00 89.88 243 ASN A N 1
ATOM 1887 C CA . ASN A 1 243 ? 9.519 6.095 19.526 1.00 89.88 243 ASN A CA 1
ATOM 1888 C C . ASN A 1 243 ? 8.982 5.677 18.152 1.00 89.88 243 ASN A C 1
ATOM 1890 O O . ASN A 1 243 ? 9.658 5.888 17.157 1.00 89.88 243 ASN A O 1
ATOM 1894 N N . MET A 1 244 ? 7.789 5.092 18.090 1.00 91.75 244 MET A N 1
ATOM 1895 C CA . MET A 1 244 ? 7.099 4.779 16.835 1.00 91.75 244 MET A CA 1
ATOM 1896 C C . MET A 1 244 ? 6.120 5.887 16.442 1.00 91.75 244 MET A C 1
ATOM 1898 O O . MET A 1 244 ? 5.971 6.194 15.265 1.00 91.75 244 MET A O 1
ATOM 1902 N N . VAL A 1 245 ? 5.422 6.477 17.410 1.00 91.38 245 VAL A N 1
ATOM 1903 C CA . VAL A 1 245 ? 4.360 7.452 17.144 1.00 91.38 245 VAL A CA 1
ATOM 1904 C C . VAL A 1 245 ? 4.228 8.424 18.309 1.00 91.38 245 VAL A C 1
ATOM 1906 O O . VAL A 1 245 ? 4.282 8.038 19.478 1.00 91.38 245 VAL A O 1
ATOM 1909 N N . ALA A 1 246 ? 4.004 9.694 17.984 1.00 92.25 246 ALA A N 1
ATOM 1910 C CA . ALA A 1 246 ? 3.617 10.711 18.948 1.00 92.25 246 ALA A CA 1
ATOM 1911 C C . ALA A 1 246 ? 2.091 10.892 18.931 1.00 92.25 246 ALA A C 1
ATOM 1913 O O . ALA A 1 246 ? 1.478 11.121 17.888 1.00 92.25 246 ALA A O 1
ATOM 1914 N N . LEU A 1 247 ? 1.471 10.794 20.102 1.00 91.88 247 LEU A N 1
ATOM 1915 C CA . LEU A 1 247 ? 0.037 10.938 20.312 1.00 91.88 247 LEU A CA 1
ATOM 1916 C C . LEU A 1 247 ? -0.233 12.295 20.952 1.00 91.88 247 LEU A C 1
ATOM 1918 O O . LEU A 1 247 ? 0.213 12.559 22.069 1.00 91.88 247 LEU A O 1
ATOM 1922 N N . LYS A 1 248 ? -0.995 13.144 20.270 1.00 93.38 248 LYS A N 1
ATOM 1923 C CA . LYS A 1 248 ? -1.470 14.409 20.824 1.00 93.38 248 LYS A CA 1
ATOM 1924 C C . LYS A 1 248 ? -2.832 14.193 21.467 1.00 93.38 248 LYS A C 1
ATOM 1926 O O . LYS A 1 248 ? -3.843 14.114 20.770 1.00 93.38 248 LYS A O 1
ATOM 1931 N N . GLN A 1 249 ? -2.850 14.089 22.789 1.00 93.88 249 GLN A N 1
ATOM 1932 C CA . GLN A 1 249 ? -4.076 14.035 23.580 1.00 93.88 249 GLN A CA 1
ATOM 1933 C C . GLN A 1 249 ? -4.574 15.455 23.875 1.00 93.88 249 GLN A C 1
ATOM 1935 O O . GLN A 1 249 ? -3.895 16.446 23.600 1.00 93.88 249 GLN A O 1
ATOM 1940 N N . LYS A 1 250 ? -5.766 15.568 24.469 1.00 92.31 250 LYS A N 1
ATOM 1941 C CA . LYS A 1 250 ? -6.377 16.858 24.817 1.00 92.31 250 LYS A CA 1
ATOM 1942 C C . LYS A 1 250 ? -5.450 17.790 25.610 1.00 92.31 250 LYS A C 1
ATOM 1944 O O . LYS A 1 250 ? -5.372 18.978 25.308 1.00 92.31 250 LYS A O 1
ATOM 1949 N N . ASN A 1 251 ? -4.764 17.245 26.618 1.00 89.69 251 ASN A N 1
ATOM 1950 C CA . ASN A 1 251 ? -3.974 18.013 27.586 1.00 89.69 251 ASN A CA 1
ATOM 1951 C C . ASN A 1 251 ? -2.501 17.575 27.673 1.00 89.69 251 ASN A C 1
ATOM 1953 O O . ASN A 1 251 ? -1.768 18.127 28.492 1.00 89.69 251 ASN A O 1
ATOM 1957 N N . ASP A 1 252 ? -2.069 16.589 26.881 1.00 92.06 252 ASP A N 1
ATOM 1958 C CA . ASP A 1 252 ? -0.725 16.010 26.984 1.00 92.06 252 ASP A CA 1
ATOM 1959 C C . ASP A 1 252 ? -0.240 15.416 25.651 1.00 92.06 252 ASP A C 1
ATOM 1961 O O . ASP A 1 252 ? -1.007 15.267 24.695 1.00 92.06 252 ASP A O 1
ATOM 1965 N N . TRP A 1 253 ? 1.044 15.068 25.608 1.00 92.00 253 TRP A N 1
ATOM 1966 C CA . TRP A 1 253 ? 1.654 14.261 24.561 1.00 92.00 253 TRP A CA 1
ATOM 1967 C C . TRP A 1 253 ? 2.097 12.918 25.128 1.00 92.00 253 TRP A C 1
ATOM 1969 O O . TRP A 1 253 ? 2.742 12.853 26.173 1.00 92.00 253 TRP A O 1
ATOM 1979 N N . LEU A 1 254 ? 1.797 11.847 24.402 1.00 89.75 254 LEU A N 1
ATOM 1980 C CA . LEU A 1 254 ? 2.248 10.503 24.732 1.00 89.75 254 LEU A CA 1
ATOM 1981 C C . LEU A 1 254 ? 3.073 9.948 23.574 1.00 89.75 254 LEU A C 1
ATOM 1983 O O . LEU A 1 254 ? 2.605 9.888 22.444 1.00 89.75 254 LEU A O 1
ATOM 1987 N N . GLU A 1 255 ? 4.298 9.527 23.857 1.00 89.69 255 GLU A N 1
ATOM 1988 C CA . GLU A 1 255 ? 5.120 8.778 22.909 1.00 89.69 255 GLU A CA 1
ATOM 1989 C C . GLU A 1 255 ? 4.881 7.283 23.109 1.00 89.69 255 GLU A C 1
ATOM 1991 O O . GLU A 1 255 ? 4.901 6.793 24.243 1.00 89.69 255 GLU A O 1
ATOM 1996 N N . LEU A 1 256 ? 4.656 6.556 22.015 1.00 88.38 256 LEU A N 1
ATOM 1997 C CA . LEU A 1 256 ? 4.550 5.104 22.041 1.00 88.38 256 LEU A CA 1
ATOM 1998 C C . LEU A 1 256 ? 5.826 4.498 21.439 1.00 88.38 256 LEU A C 1
ATOM 2000 O O . LEU A 1 256 ? 6.063 4.670 20.241 1.00 88.38 256 LEU A O 1
ATOM 2004 N N . PRO A 1 257 ? 6.643 3.779 22.226 1.00 91.81 257 PRO A N 1
ATOM 2005 C CA . PRO A 1 257 ? 7.855 3.146 21.725 1.00 91.81 257 PRO A CA 1
ATOM 2006 C C . PRO A 1 257 ? 7.540 1.957 20.814 1.00 91.81 257 PRO A C 1
ATOM 2008 O O . PRO A 1 257 ? 6.469 1.355 20.901 1.00 91.81 257 PRO A O 1
ATOM 2011 N N . VAL A 1 258 ? 8.515 1.574 19.988 1.00 92.38 258 VAL A N 1
ATOM 2012 C CA . VAL A 1 258 ? 8.511 0.241 19.370 1.00 92.38 258 VAL A CA 1
ATOM 2013 C C . VAL A 1 258 ? 8.715 -0.837 20.436 1.00 92.38 258 VAL A C 1
ATOM 2015 O O . VAL A 1 258 ? 9.397 -0.622 21.443 1.00 92.38 258 VAL A O 1
ATOM 2018 N N . VAL A 1 259 ? 8.122 -2.009 20.219 1.00 94.44 259 VAL A N 1
ATOM 2019 C CA . VAL A 1 259 ? 8.260 -3.159 21.118 1.00 94.44 259 VAL A CA 1
ATOM 2020 C C . VAL A 1 259 ? 9.391 -4.034 20.598 1.00 94.44 259 VAL A C 1
ATOM 2022 O O . VAL A 1 259 ? 9.274 -4.618 19.530 1.00 94.44 259 VAL A O 1
ATOM 2025 N N . ALA A 1 260 ? 10.497 -4.110 21.339 1.00 92.94 260 ALA A N 1
ATOM 2026 C CA . ALA A 1 260 ? 11.686 -4.840 20.907 1.00 92.94 260 ALA A CA 1
ATOM 2027 C C . ALA A 1 260 ? 11.396 -6.328 20.646 1.00 92.94 260 ALA A C 1
ATOM 2029 O O . ALA A 1 260 ? 10.779 -6.999 21.476 1.00 92.94 260 ALA A O 1
ATOM 2030 N N . GLN A 1 261 ? 11.913 -6.838 19.527 1.00 94.25 261 GLN A N 1
ATOM 2031 C CA . GLN A 1 261 ? 11.767 -8.231 19.113 1.00 94.25 261 GLN A CA 1
ATOM 2032 C C . GLN A 1 261 ? 13.088 -8.994 19.198 1.00 94.25 261 GLN A C 1
ATOM 2034 O O . GLN A 1 261 ? 14.173 -8.414 19.178 1.00 94.25 261 GLN A O 1
ATOM 2039 N N . SER A 1 262 ? 12.995 -10.322 19.311 1.00 90.62 262 SER A N 1
ATOM 2040 C CA . SER A 1 262 ? 14.182 -11.193 19.321 1.00 90.62 262 SER A CA 1
ATOM 2041 C C . SER A 1 262 ? 14.784 -11.406 17.930 1.00 90.62 262 SER A C 1
ATOM 2043 O O . SER A 1 262 ? 15.976 -11.681 17.811 1.00 90.62 262 SER A O 1
ATOM 2045 N N . THR A 1 263 ? 13.952 -11.264 16.899 1.00 91.25 263 THR A N 1
ATOM 2046 C CA . THR A 1 263 ? 14.328 -11.323 15.488 1.00 91.25 263 THR A CA 1
ATOM 2047 C C . THR A 1 263 ? 14.267 -9.903 14.939 1.00 91.25 263 THR A C 1
ATOM 2049 O O . THR A 1 263 ? 13.284 -9.208 15.186 1.00 91.25 263 THR A O 1
ATOM 2052 N N . ILE A 1 264 ? 15.298 -9.469 14.220 1.00 91.94 264 ILE A N 1
ATOM 2053 C CA . ILE A 1 264 ? 15.361 -8.139 13.608 1.00 91.94 264 ILE A CA 1
ATOM 2054 C C . ILE A 1 264 ? 15.737 -8.326 12.143 1.00 91.94 264 ILE A C 1
ATOM 2056 O O . ILE A 1 264 ? 16.658 -9.076 11.831 1.00 91.94 264 ILE A O 1
ATOM 2060 N N . ILE A 1 265 ? 15.000 -7.654 11.270 1.00 93.50 265 ILE A N 1
ATOM 2061 C CA . ILE A 1 265 ? 15.366 -7.409 9.886 1.00 93.50 265 ILE A CA 1
ATOM 2062 C C . ILE A 1 265 ? 16.195 -6.130 9.915 1.00 93.50 265 ILE A C 1
ATOM 2064 O O . ILE A 1 265 ? 15.658 -5.063 10.219 1.00 93.50 265 ILE A O 1
ATOM 2068 N N . ASP A 1 266 ? 17.485 -6.222 9.613 1.00 89.94 266 ASP A N 1
ATOM 2069 C CA . ASP A 1 266 ? 18.385 -5.062 9.480 1.00 89.94 266 ASP A CA 1
ATOM 2070 C C . ASP A 1 266 ? 18.602 -4.688 8.004 1.00 89.94 266 ASP A C 1
ATOM 2072 O O . ASP A 1 266 ? 19.084 -3.606 7.671 1.00 89.94 266 ASP A O 1
ATOM 2076 N N . GLU A 1 267 ? 18.198 -5.576 7.102 1.00 91.44 267 GLU A N 1
ATOM 2077 C CA . GLU A 1 267 ? 18.387 -5.468 5.665 1.00 91.44 267 GLU A CA 1
ATOM 2078 C C . GLU A 1 267 ? 17.431 -4.454 5.015 1.00 91.44 267 GLU A C 1
ATOM 2080 O O . GLU A 1 267 ? 16.433 -4.064 5.626 1.00 91.44 267 GLU A O 1
ATOM 2085 N N . PRO A 1 268 ? 17.692 -3.987 3.780 1.00 87.94 268 PRO A N 1
ATOM 2086 C CA . PRO A 1 268 ? 16.818 -3.036 3.096 1.00 87.94 268 PRO A CA 1
ATOM 2087 C C . PRO A 1 268 ? 15.361 -3.510 3.025 1.00 87.94 268 PRO A C 1
ATOM 2089 O O . PRO A 1 268 ? 15.086 -4.663 2.691 1.00 87.94 268 PRO A O 1
ATOM 2092 N N . VAL A 1 269 ? 14.431 -2.599 3.325 1.00 95.06 269 VAL A N 1
ATOM 2093 C CA . VAL A 1 269 ? 12.985 -2.856 3.303 1.00 95.06 269 VAL A CA 1
ATOM 2094 C C . VAL A 1 269 ? 12.330 -1.916 2.300 1.00 95.06 269 VAL A C 1
ATOM 2096 O O . VAL A 1 269 ? 12.513 -0.699 2.364 1.00 95.06 269 VAL A O 1
ATOM 2099 N N . VAL A 1 270 ? 11.522 -2.472 1.408 1.00 97.12 270 VAL A N 1
ATOM 2100 C CA . VAL A 1 270 ? 10.533 -1.728 0.629 1.00 97.12 270 VAL A CA 1
ATOM 2101 C C . VAL A 1 270 ? 9.172 -1.917 1.288 1.00 97.12 270 VAL A C 1
ATOM 2103 O O . VAL A 1 270 ? 8.792 -3.041 1.609 1.00 97.12 270 VAL A O 1
ATOM 2106 N N . LEU A 1 271 ? 8.448 -0.822 1.507 1.00 98.19 271 LEU A N 1
ATOM 2107 C CA . LEU A 1 271 ? 7.103 -0.828 2.069 1.00 98.19 271 LEU A CA 1
ATOM 2108 C C . LEU A 1 271 ? 6.087 -0.477 0.981 1.00 98.19 271 LEU A C 1
ATOM 2110 O O . LEU A 1 271 ? 6.135 0.626 0.437 1.00 98.19 271 LEU A O 1
ATOM 2114 N N . LEU A 1 272 ? 5.157 -1.384 0.692 1.00 98.56 272 LEU A N 1
ATOM 2115 C CA . LEU A 1 272 ? 4.054 -1.123 -0.232 1.00 98.56 272 LEU A CA 1
ATOM 2116 C C . LEU A 1 272 ? 2.851 -0.565 0.524 1.00 98.56 272 LEU A C 1
ATOM 2118 O O . LEU A 1 272 ? 2.436 -1.134 1.536 1.00 98.56 272 LEU A O 1
ATOM 2122 N N . VAL A 1 273 ? 2.286 0.530 0.022 1.00 98.31 273 VAL A N 1
ATOM 2123 C CA . VAL A 1 273 ? 1.114 1.204 0.599 1.00 98.31 273 VAL A CA 1
ATOM 2124 C C . VAL A 1 273 ? 0.140 1.647 -0.488 1.00 98.31 273 VAL A C 1
ATOM 2126 O O . VAL A 1 273 ? 0.530 1.861 -1.634 1.00 98.31 273 VAL A O 1
ATOM 2129 N N . ASP A 1 274 ? -1.135 1.791 -0.140 1.00 94.75 274 ASP A N 1
ATOM 2130 C CA . ASP A 1 274 ? -2.148 2.352 -1.034 1.00 94.75 274 ASP A CA 1
ATOM 2131 C C . ASP A 1 274 ? -3.186 3.199 -0.285 1.00 94.75 274 ASP A C 1
ATOM 2133 O O . ASP A 1 274 ? -3.103 3.388 0.932 1.00 94.75 274 ASP A O 1
ATOM 2137 N N . GLY A 1 275 ? -4.195 3.693 -1.009 1.00 86.69 275 GLY A N 1
ATOM 2138 C CA . GLY A 1 275 ? -5.289 4.489 -0.443 1.00 86.69 275 GLY A CA 1
ATOM 2139 C C . GLY A 1 275 ? -6.141 3.775 0.614 1.00 86.69 275 GLY A C 1
ATOM 2140 O O . GLY A 1 275 ? -6.935 4.430 1.290 1.00 86.69 275 GLY A O 1
ATOM 2141 N N . TYR A 1 276 ? -5.982 2.459 0.784 1.00 85.94 276 TYR A N 1
ATOM 2142 C CA . TYR A 1 276 ? -6.662 1.660 1.803 1.00 85.94 276 TYR A CA 1
ATOM 2143 C C . TYR A 1 276 ? -5.767 1.343 3.005 1.00 85.94 276 TYR A C 1
ATOM 2145 O O . TYR A 1 276 ? -6.282 0.931 4.047 1.00 85.94 276 TYR A O 1
ATOM 215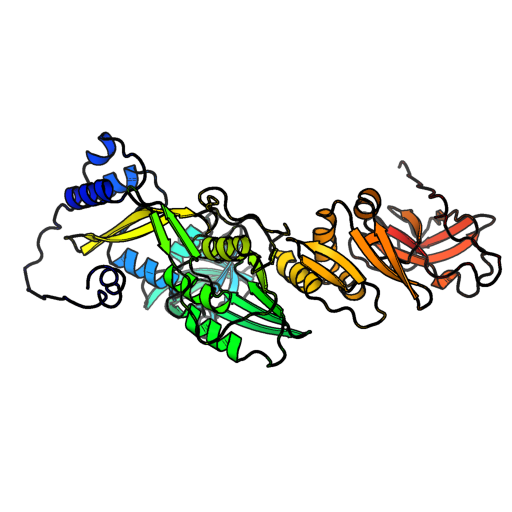3 N N . SER A 1 277 ? -4.454 1.575 2.907 1.00 92.81 277 SER A N 1
ATOM 2154 C CA . SER A 1 277 ? -3.558 1.569 4.061 1.00 92.81 277 SER A CA 1
ATOM 2155 C C . SER A 1 277 ? -4.004 2.656 5.049 1.00 92.81 277 SER A C 1
ATOM 2157 O O . SER A 1 277 ? -3.920 3.847 4.750 1.00 92.81 277 SER A O 1
ATOM 2159 N N . ALA A 1 278 ? -4.501 2.271 6.227 1.00 88.56 278 ALA A N 1
ATOM 2160 C CA . ALA A 1 278 ? -5.106 3.209 7.176 1.00 88.56 278 ALA A CA 1
ATOM 2161 C C . ALA A 1 278 ? -4.689 2.956 8.634 1.00 88.56 278 ALA A C 1
ATOM 2163 O O . ALA A 1 278 ? -4.272 1.861 9.013 1.00 88.56 278 ALA A O 1
ATOM 2164 N N . SER A 1 279 ? -4.837 3.976 9.484 1.00 91.62 279 SER A N 1
ATOM 2165 C CA . SER A 1 279 ? -4.669 3.870 10.938 1.00 91.62 279 SER A CA 1
ATOM 2166 C C . SER A 1 279 ? -3.299 3.295 11.328 1.00 91.62 279 SER A C 1
ATOM 2168 O O . SER A 1 279 ? -2.282 3.877 10.967 1.00 91.62 279 SER A O 1
ATOM 2170 N N . ALA A 1 280 ? -3.237 2.173 12.053 1.00 92.81 280 ALA A N 1
ATOM 2171 C CA . ALA A 1 280 ? -1.988 1.544 12.485 1.00 92.81 280 ALA A CA 1
ATOM 2172 C C . ALA A 1 280 ? -0.980 1.307 11.333 1.00 92.81 280 ALA A C 1
ATOM 2174 O O . ALA A 1 280 ? 0.219 1.506 11.538 1.00 92.81 280 ALA A O 1
ATOM 2175 N N . SER A 1 281 ? -1.457 0.997 10.118 1.00 95.75 281 SER A N 1
ATOM 2176 C CA . SER A 1 281 ? -0.628 0.887 8.904 1.00 95.75 281 SER A CA 1
ATOM 2177 C C . SER A 1 281 ? 0.092 2.195 8.578 1.00 95.75 281 SER A C 1
ATOM 2179 O O . SER A 1 281 ? 1.277 2.197 8.258 1.00 95.75 281 SER A O 1
ATOM 2181 N N . GLU A 1 282 ? -0.608 3.324 8.705 1.00 95.38 282 GLU A N 1
ATOM 2182 C CA . GLU A 1 282 ? -0.061 4.657 8.435 1.00 95.38 282 GLU A CA 1
ATOM 2183 C C . GLU A 1 282 ? 0.965 5.064 9.483 1.00 95.38 282 GLU A C 1
ATOM 2185 O O . GLU A 1 282 ? 1.930 5.748 9.166 1.00 95.38 282 GLU A O 1
ATOM 2190 N N . LEU A 1 283 ? 0.790 4.628 10.730 1.00 94.69 283 LEU A N 1
ATOM 2191 C CA . LEU A 1 283 ? 1.745 4.912 11.801 1.00 94.69 283 LEU A CA 1
ATOM 2192 C C . LEU A 1 283 ? 3.040 4.146 11.606 1.00 94.69 283 LEU A C 1
ATOM 2194 O O . LEU A 1 283 ? 4.114 4.735 11.711 1.00 94.69 283 LEU A O 1
ATOM 2198 N N . LEU A 1 284 ? 2.933 2.862 11.263 1.00 96.50 284 LEU A N 1
ATOM 2199 C CA . LEU A 1 284 ? 4.089 2.058 10.901 1.00 96.50 284 LEU A CA 1
ATOM 2200 C C . LEU A 1 284 ? 4.804 2.659 9.680 1.00 96.50 284 LEU A C 1
ATOM 2202 O O . LEU A 1 284 ? 6.017 2.860 9.722 1.00 96.50 284 LEU A O 1
ATOM 2206 N N . ALA A 1 285 ? 4.056 3.016 8.631 1.00 97.12 285 ALA A N 1
ATOM 2207 C CA . ALA A 1 285 ? 4.602 3.639 7.428 1.00 97.12 285 ALA A CA 1
ATOM 2208 C C . ALA A 1 285 ? 5.289 4.982 7.724 1.00 97.12 285 ALA A C 1
ATOM 2210 O O . ALA A 1 285 ? 6.423 5.202 7.299 1.00 97.12 285 ALA A O 1
ATOM 2211 N N . ALA A 1 286 ? 4.645 5.860 8.497 1.00 95.81 286 ALA A N 1
ATOM 2212 C CA . ALA A 1 286 ? 5.198 7.152 8.886 1.00 95.81 286 ALA A CA 1
ATOM 2213 C C . ALA A 1 286 ? 6.475 6.998 9.722 1.00 95.81 286 ALA A C 1
ATOM 2215 O O . ALA A 1 286 ? 7.447 7.708 9.476 1.00 95.81 286 ALA A O 1
ATOM 2216 N N . ALA A 1 287 ? 6.500 6.057 10.671 1.00 95.50 287 ALA A N 1
ATOM 2217 C CA . ALA A 1 287 ? 7.678 5.774 11.484 1.00 95.50 287 ALA A CA 1
ATOM 2218 C C . ALA A 1 287 ? 8.844 5.259 10.631 1.00 95.50 287 ALA A C 1
ATOM 2220 O O . ALA A 1 287 ? 9.958 5.774 10.720 1.00 95.50 287 ALA A O 1
ATOM 2221 N N . LEU A 1 288 ? 8.589 4.266 9.771 1.00 95.31 288 LEU A N 1
ATOM 2222 C CA . LEU A 1 288 ? 9.605 3.698 8.884 1.00 95.31 288 LEU A CA 1
ATOM 2223 C C . LEU A 1 288 ? 10.169 4.756 7.931 1.00 95.31 288 LEU A C 1
ATOM 2225 O O . LEU A 1 288 ? 11.382 4.797 7.725 1.00 95.31 288 LEU A O 1
ATOM 2229 N N . LYS A 1 289 ? 9.315 5.637 7.401 1.00 93.31 289 LYS A N 1
ATOM 2230 C CA . LYS A 1 289 ? 9.718 6.743 6.527 1.00 93.31 289 LYS A CA 1
ATOM 2231 C C . LYS A 1 289 ? 10.565 7.780 7.270 1.00 93.31 289 LYS A C 1
ATOM 2233 O O . LYS A 1 289 ? 11.648 8.132 6.810 1.00 93.31 289 LYS A O 1
ATOM 2238 N N . ASP A 1 290 ? 10.111 8.238 8.436 1.00 93.19 290 ASP A N 1
ATOM 2239 C CA . ASP A 1 290 ? 10.807 9.244 9.250 1.00 93.19 290 ASP A CA 1
ATOM 2240 C C . ASP A 1 290 ? 12.214 8.790 9.658 1.00 93.19 290 ASP A C 1
ATOM 2242 O O . ASP A 1 290 ? 13.168 9.572 9.620 1.00 93.19 290 ASP A O 1
ATOM 2246 N N . TYR A 1 291 ? 12.359 7.509 10.003 1.00 92.88 291 TYR A N 1
ATOM 2247 C CA . TYR A 1 291 ? 13.649 6.915 10.346 1.00 92.88 291 TYR A CA 1
ATOM 2248 C C . TYR A 1 291 ? 14.460 6.439 9.139 1.00 92.88 291 TYR A C 1
ATOM 2250 O O . TYR A 1 291 ? 15.549 5.899 9.332 1.00 92.88 291 TYR A O 1
ATOM 2258 N N . ARG A 1 292 ? 13.967 6.645 7.908 1.00 90.88 292 ARG A N 1
ATOM 2259 C CA . ARG A 1 292 ? 14.571 6.142 6.660 1.00 90.88 292 ARG A CA 1
ATOM 2260 C C . ARG A 1 292 ? 14.875 4.646 6.712 1.00 90.88 292 ARG A C 1
ATOM 2262 O O . ARG A 1 292 ? 15.897 4.185 6.215 1.00 90.88 292 ARG A O 1
ATOM 2269 N N . ARG A 1 293 ? 13.999 3.890 7.370 1.00 92.94 293 ARG A N 1
ATOM 2270 C CA . ARG A 1 293 ? 14.152 2.449 7.530 1.00 92.94 293 ARG A CA 1
ATOM 2271 C C . ARG A 1 293 ? 13.571 1.672 6.354 1.00 92.94 293 ARG A C 1
ATOM 2273 O O . ARG A 1 293 ? 14.061 0.581 6.071 1.00 92.94 293 ARG A O 1
ATOM 2280 N N . ALA A 1 294 ? 12.564 2.220 5.681 1.00 94.38 294 ALA A N 1
ATOM 2281 C CA . ALA A 1 294 ? 11.984 1.619 4.490 1.00 94.38 294 ALA A CA 1
ATOM 2282 C C . ALA A 1 294 ? 11.793 2.649 3.376 1.00 94.38 294 ALA A C 1
ATOM 2284 O O . ALA A 1 294 ? 11.545 3.824 3.653 1.00 94.38 294 ALA A O 1
ATOM 2285 N N . LEU A 1 295 ? 11.870 2.176 2.133 1.00 94.19 295 LEU A N 1
ATOM 2286 C CA . LEU A 1 295 ? 11.466 2.921 0.947 1.00 94.19 295 LEU A CA 1
ATOM 2287 C C . LEU A 1 295 ? 9.974 2.692 0.691 1.00 94.19 295 LEU A C 1
ATOM 2289 O O . LEU A 1 295 ? 9.570 1.552 0.469 1.00 94.19 295 LEU A O 1
ATOM 2293 N N . LEU A 1 296 ? 9.154 3.742 0.715 1.00 96.44 296 LEU A N 1
ATOM 2294 C CA . LEU A 1 296 ? 7.707 3.615 0.526 1.00 96.44 296 LEU A CA 1
ATOM 2295 C C . LEU A 1 296 ? 7.330 3.721 -0.955 1.00 96.44 296 LEU A C 1
ATOM 2297 O O . LEU A 1 296 ? 7.670 4.708 -1.610 1.00 96.44 296 LEU A O 1
ATOM 2301 N N . ILE A 1 297 ? 6.572 2.752 -1.465 1.00 96.50 297 ILE A N 1
ATOM 2302 C CA . ILE A 1 297 ? 6.125 2.690 -2.863 1.00 96.50 297 ILE A CA 1
ATOM 2303 C C . ILE A 1 297 ? 4.618 2.450 -2.915 1.00 96.50 297 ILE A C 1
ATOM 2305 O O . ILE A 1 297 ? 4.091 1.641 -2.153 1.00 96.50 297 ILE A O 1
ATOM 2309 N N . GLY A 1 298 ? 3.936 3.125 -3.837 1.00 96.38 298 GLY A N 1
ATOM 2310 C CA . GLY A 1 298 ? 2.517 2.912 -4.110 1.00 96.38 298 GLY A CA 1
ATOM 2311 C C . GLY A 1 298 ? 1.746 4.223 -4.128 1.00 96.38 298 GLY A C 1
ATOM 2312 O O . GLY A 1 298 ? 2.212 5.195 -4.718 1.00 96.38 298 GLY A O 1
ATOM 2313 N N . GLU A 1 299 ? 0.588 4.271 -3.479 1.00 95.44 299 GLU A N 1
ATOM 2314 C CA . GLU A 1 299 ? -0.282 5.454 -3.459 1.00 95.44 299 GLU A CA 1
ATOM 2315 C C . GLU A 1 299 ? -0.283 6.121 -2.076 1.00 95.44 299 GLU A C 1
ATOM 2317 O O . GLU A 1 299 ? 0.172 5.552 -1.083 1.00 95.44 299 GLU A O 1
ATOM 2322 N N . ASN A 1 300 ? -0.782 7.357 -1.991 1.00 96.06 300 ASN A N 1
ATOM 2323 C CA . ASN A 1 300 ? -0.945 8.029 -0.701 1.00 96.06 300 ASN A CA 1
ATOM 2324 C C . ASN A 1 300 ? -1.910 7.250 0.204 1.00 96.06 300 ASN A C 1
ATOM 2326 O O . ASN A 1 300 ? -2.975 6.839 -0.253 1.00 96.06 300 ASN A O 1
ATOM 2330 N N . THR A 1 301 ? -1.567 7.108 1.487 1.00 96.19 301 THR A N 1
ATOM 2331 C CA . THR A 1 301 ? -2.413 6.387 2.452 1.00 96.19 301 THR A CA 1
ATOM 2332 C C . THR A 1 301 ? -3.707 7.135 2.796 1.00 96.19 301 THR A C 1
ATOM 2334 O O . THR A 1 301 ? -3.881 8.309 2.460 1.00 96.19 301 THR A O 1
ATOM 2337 N N . TYR A 1 302 ? -4.625 6.461 3.495 1.00 92.69 302 TYR A N 1
ATOM 2338 C CA . TYR A 1 302 ? -5.999 6.926 3.721 1.00 92.69 302 TYR A CA 1
ATOM 2339 C C . TYR A 1 302 ? -6.128 8.269 4.474 1.00 92.69 302 TYR A C 1
ATOM 2341 O O . TYR A 1 302 ? -7.016 9.071 4.187 1.00 92.69 302 TYR A O 1
ATOM 2349 N N . GLY A 1 303 ? -5.280 8.527 5.471 1.00 91.12 303 GLY A N 1
ATOM 2350 C CA . GLY A 1 303 ? -5.315 9.722 6.317 1.00 91.12 303 GLY A CA 1
ATOM 2351 C C . GLY A 1 303 ? -6.091 9.573 7.631 1.00 91.12 303 GLY A C 1
ATOM 2352 O O . GLY A 1 303 ? -6.541 10.579 8.199 1.00 91.12 303 GLY A O 1
ATOM 2353 N N . LYS A 1 304 ? -6.245 8.359 8.178 1.00 89.38 304 LYS A N 1
ATOM 2354 C CA . LYS A 1 304 ? -6.881 8.116 9.489 1.00 89.38 304 LYS A CA 1
ATOM 2355 C C . LYS A 1 304 ? -5.859 8.291 10.617 1.00 89.38 304 LYS A C 1
ATOM 2357 O O . LYS A 1 304 ? -5.412 7.353 11.270 1.00 89.38 304 LYS A O 1
ATOM 2362 N N . GLY A 1 305 ? -5.534 9.550 10.888 1.00 86.00 305 GLY A N 1
ATOM 2363 C CA . GLY A 1 305 ? -4.607 9.948 11.948 1.00 86.00 305 GLY A CA 1
ATOM 2364 C C . GLY A 1 305 ? -5.219 10.151 13.343 1.00 86.00 305 GLY A C 1
ATOM 2365 O O . GLY A 1 305 ? -4.773 11.057 14.035 1.00 86.00 305 GLY A O 1
ATOM 2366 N N . THR A 1 306 ? -6.249 9.407 13.758 1.00 90.00 306 THR A N 1
ATOM 2367 C CA . THR A 1 306 ? -6.860 9.544 15.100 1.00 90.00 306 THR A CA 1
ATOM 2368 C C . THR A 1 306 ? -6.863 8.229 15.869 1.00 90.00 306 THR A C 1
ATOM 2370 O O . THR A 1 306 ? -7.088 7.165 15.292 1.00 90.00 306 THR A O 1
ATOM 2373 N N . MET A 1 307 ? -6.652 8.313 17.185 1.00 90.00 307 MET A N 1
ATOM 2374 C CA . MET A 1 307 ? -6.722 7.188 18.113 1.00 90.00 307 MET A CA 1
ATOM 2375 C C . MET A 1 307 ? -8.069 7.151 18.810 1.00 90.00 307 MET A C 1
ATOM 2377 O O . MET A 1 307 ? -8.474 8.148 19.412 1.00 90.00 307 MET A O 1
ATOM 2381 N N . GLN A 1 308 ? -8.699 5.982 18.815 1.00 89.75 308 GLN A N 1
ATOM 2382 C CA . GLN A 1 308 ? -9.892 5.726 19.605 1.00 89.75 308 GLN A CA 1
ATOM 2383 C C . GLN A 1 308 ? -9.561 4.909 20.859 1.00 89.75 308 GLN A C 1
ATOM 2385 O O . GLN A 1 308 ? -8.655 4.074 20.855 1.00 89.75 308 GLN A O 1
ATOM 2390 N N . GLN A 1 309 ? -10.324 5.133 21.926 1.00 91.81 309 GLN A N 1
ATOM 2391 C CA . GLN A 1 309 ? -10.348 4.306 23.126 1.00 91.81 309 GLN A CA 1
ATOM 2392 C C . GLN A 1 309 ? -11.783 3.856 23.403 1.00 91.81 309 GLN A C 1
ATOM 2394 O O . GLN A 1 309 ? -12.726 4.636 23.290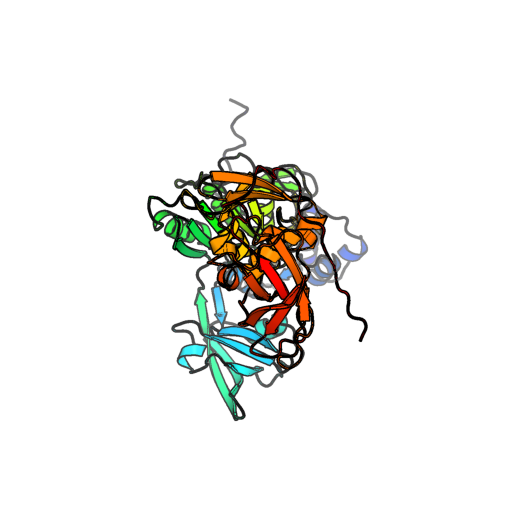 1.00 91.81 309 GLN A O 1
ATOM 2399 N N . SER A 1 310 ? -11.932 2.590 23.785 1.00 94.38 310 SER A N 1
ATOM 2400 C CA . SER A 1 310 ? -13.211 2.009 24.188 1.00 94.38 310 SER A CA 1
ATOM 2401 C C . SER A 1 310 ? -13.386 2.108 25.702 1.00 94.38 310 SER A C 1
ATOM 2403 O O . SER A 1 310 ? -12.549 1.617 26.460 1.00 94.38 310 SER A O 1
ATOM 2405 N N . PHE A 1 311 ? -14.484 2.716 26.139 1.00 96.56 311 PHE A N 1
ATOM 2406 C CA . PHE A 1 311 ? -14.881 2.842 27.537 1.00 96.56 311 PHE A CA 1
ATOM 2407 C C . PHE A 1 311 ? -16.128 1.996 27.777 1.00 96.56 311 PHE A C 1
ATOM 2409 O O . PHE A 1 311 ? -17.154 2.216 27.137 1.00 96.56 311 PHE A O 1
ATOM 2416 N N . THR A 1 312 ? -16.049 1.030 28.691 1.00 96.12 312 THR A N 1
ATOM 2417 C CA . THR A 1 312 ? -17.232 0.284 29.134 1.00 96.12 312 THR A CA 1
ATOM 2418 C C . THR A 1 312 ? -18.046 1.149 30.081 1.00 96.12 312 THR A C 1
ATOM 2420 O O . THR A 1 312 ? -17.528 1.590 31.103 1.00 96.12 312 THR A O 1
ATOM 2423 N N . LEU A 1 313 ? -19.304 1.380 29.723 1.00 96.31 313 LEU A N 1
ATOM 2424 C CA . LEU A 1 313 ? -20.248 2.192 30.477 1.00 96.31 313 LEU A CA 1
ATOM 2425 C C . LEU A 1 313 ? -20.942 1.359 31.560 1.00 96.31 313 LEU A C 1
ATOM 2427 O O . LEU A 1 313 ? -20.983 0.127 31.495 1.00 96.31 313 LEU A O 1
ATOM 2431 N N . SER A 1 314 ? -21.545 2.030 32.538 1.00 95.19 314 SER A N 1
ATOM 2432 C CA . SER A 1 314 ? -22.259 1.392 33.658 1.00 95.19 314 SER A CA 1
ATOM 2433 C C . SER A 1 314 ? -23.404 0.457 33.234 1.00 95.19 314 SER A C 1
ATOM 2435 O O . SER A 1 314 ? -23.680 -0.530 33.917 1.00 95.19 314 SER A O 1
ATOM 2437 N N . ASN A 1 315 ? -24.019 0.689 32.070 1.00 91.88 315 ASN A N 1
ATOM 2438 C CA . ASN A 1 315 ? -25.047 -0.188 31.499 1.00 91.88 315 ASN A CA 1
ATOM 2439 C C . ASN A 1 315 ? -24.495 -1.390 30.698 1.00 91.88 315 ASN A C 1
ATOM 2441 O O . ASN A 1 315 ? -25.284 -2.198 30.208 1.00 91.88 315 ASN A O 1
ATOM 2445 N N . GLY A 1 316 ? -23.171 -1.518 30.564 1.00 93.44 316 GLY A N 1
ATOM 2446 C CA . GLY A 1 316 ? -22.492 -2.582 29.819 1.00 93.44 316 GLY A CA 1
ATOM 2447 C C . GLY A 1 316 ? -22.245 -2.293 28.334 1.00 93.44 316 GLY A C 1
ATOM 2448 O O . GLY A 1 316 ? -21.555 -3.081 27.687 1.00 93.44 316 GLY A O 1
ATOM 2449 N N . ASP A 1 317 ? -22.760 -1.185 27.796 1.00 95.06 317 ASP A N 1
ATOM 2450 C CA . ASP A 1 317 ? -22.434 -0.728 26.443 1.00 95.06 317 ASP A CA 1
ATOM 2451 C C . ASP A 1 317 ? -21.034 -0.089 26.400 1.00 95.06 317 ASP A C 1
ATOM 2453 O O . ASP A 1 317 ? -20.381 0.132 27.423 1.00 95.06 317 ASP A O 1
ATOM 2457 N N . ILE A 1 318 ? -20.550 0.197 25.195 1.00 97.06 318 ILE A N 1
ATOM 2458 C CA . ILE A 1 318 ? -19.215 0.718 24.927 1.00 97.06 318 ILE A CA 1
ATOM 2459 C C . ILE A 1 318 ? -19.317 2.093 24.269 1.00 97.06 318 ILE A C 1
ATOM 2461 O O . ILE A 1 318 ? -19.919 2.252 23.209 1.00 97.06 318 ILE A O 1
ATOM 2465 N N . LEU A 1 319 ? -18.653 3.083 24.856 1.00 97.50 319 LEU A N 1
ATOM 2466 C CA . LEU A 1 319 ? -18.314 4.325 24.174 1.00 97.50 319 LEU A CA 1
ATOM 2467 C C . LEU A 1 319 ? -16.954 4.145 23.491 1.00 97.50 319 LEU A C 1
ATOM 2469 O O . LEU A 1 319 ? -15.931 4.071 24.167 1.00 97.50 319 LEU A O 1
ATOM 2473 N N . HIS A 1 320 ? -16.932 4.074 22.164 1.00 94.88 320 HIS A N 1
ATOM 2474 C CA . HIS A 1 320 ? -15.703 4.081 21.377 1.00 94.88 320 HIS A CA 1
ATOM 2475 C C . HIS A 1 320 ? -15.418 5.525 20.960 1.00 94.88 320 HIS A C 1
ATOM 2477 O O . HIS A 1 320 ? -16.133 6.071 20.132 1.00 94.88 320 HIS A O 1
ATOM 2483 N N . LEU A 1 321 ? -14.440 6.184 21.582 1.00 96.88 321 LEU A N 1
ATOM 2484 C CA . LEU A 1 321 ? -14.252 7.635 21.481 1.00 96.88 321 LEU A CA 1
ATOM 2485 C C . LEU A 1 321 ? -12.858 7.983 20.968 1.00 96.88 321 LEU A C 1
ATOM 2487 O O . LEU A 1 321 ? -11.871 7.442 21.463 1.00 96.88 321 LEU A O 1
ATOM 2491 N N . THR A 1 322 ? -12.755 8.947 20.053 1.00 95.06 322 THR A N 1
ATOM 2492 C CA . THR A 1 322 ? -11.467 9.552 19.687 1.00 95.06 322 THR A CA 1
ATOM 2493 C C . THR A 1 322 ? -10.860 10.301 20.876 1.00 95.06 322 THR A C 1
ATOM 2495 O O . THR A 1 322 ? -11.466 11.224 21.415 1.00 95.06 322 THR A O 1
ATOM 2498 N N . ILE A 1 323 ? -9.633 9.945 21.258 1.00 94.81 323 ILE A N 1
ATOM 2499 C CA . ILE A 1 323 ? -8.920 10.529 22.407 1.00 94.81 323 ILE A CA 1
ATOM 2500 C C . ILE A 1 323 ? -7.604 11.226 22.038 1.00 94.81 323 ILE A C 1
ATOM 2502 O O . ILE A 1 323 ? -7.050 11.968 22.850 1.00 94.81 323 ILE A O 1
ATOM 2506 N N . ALA A 1 324 ? -7.077 10.986 20.834 1.00 93.38 324 ALA A N 1
ATOM 2507 C CA . ALA A 1 324 ? -5.811 11.569 20.398 1.00 93.38 324 ALA A CA 1
ATOM 2508 C C . ALA A 1 324 ? -5.709 11.701 18.873 1.00 93.38 324 ALA A C 1
ATOM 2510 O O . ALA A 1 324 ? -6.350 10.959 18.128 1.00 93.38 324 ALA A O 1
ATOM 2511 N N . GLU A 1 325 ? -4.844 12.607 18.423 1.00 92.69 325 GLU A N 1
ATOM 2512 C CA . GLU A 1 325 ? -4.337 12.655 17.048 1.00 92.69 325 GLU A CA 1
ATOM 2513 C C . GLU A 1 325 ? -2.952 12.003 16.959 1.00 92.69 325 GLU A C 1
ATOM 2515 O O . GLU A 1 325 ? -2.121 12.140 17.860 1.00 92.69 325 GLU A O 1
ATOM 2520 N N . PHE A 1 326 ? -2.695 11.327 15.845 1.00 90.19 326 PHE A N 1
ATOM 2521 C CA . PHE A 1 326 ? -1.427 10.701 15.522 1.00 90.19 326 PHE A CA 1
ATOM 2522 C C . PHE A 1 326 ? -0.493 11.645 14.769 1.00 90.19 326 PHE A C 1
ATOM 2524 O O . PHE A 1 326 ? -0.874 12.284 13.781 1.00 90.19 326 PHE A O 1
ATOM 2531 N N . TYR A 1 327 ? 0.763 11.636 15.196 1.00 92.56 327 TYR A N 1
ATOM 2532 C CA . TYR A 1 327 ? 1.879 12.277 14.527 1.00 92.56 327 TYR A CA 1
ATOM 2533 C C . TYR A 1 327 ? 3.010 11.273 14.348 1.00 92.56 327 TYR A C 1
ATOM 2535 O O . TYR A 1 327 ? 3.264 10.433 15.215 1.00 92.56 327 TYR A O 1
ATOM 2543 N N . SER A 1 328 ? 3.715 11.385 13.228 1.00 92.19 328 SER A N 1
ATOM 2544 C CA . SER A 1 328 ? 4.946 10.631 13.017 1.00 92.19 328 SER A CA 1
ATOM 2545 C C . SER A 1 328 ? 5.999 10.994 14.086 1.00 92.19 328 SER A C 1
ATOM 2547 O O . SER A 1 328 ? 5.878 12.046 14.728 1.00 92.19 328 SER A O 1
ATOM 2549 N N . PRO A 1 329 ? 7.050 10.180 14.289 1.00 89.31 329 PRO A N 1
ATOM 2550 C CA . PRO A 1 329 ? 8.111 10.475 15.257 1.00 89.31 329 PRO A CA 1
ATOM 2551 C C . PRO A 1 329 ? 8.772 11.853 15.104 1.00 89.31 329 PRO A C 1
ATOM 2553 O O . PRO A 1 329 ? 9.213 12.436 16.092 1.00 89.31 329 PRO A O 1
ATOM 2556 N N . LEU A 1 330 ? 8.834 12.392 13.883 1.00 90.25 330 LEU A N 1
ATOM 2557 C CA . LEU A 1 330 ? 9.367 13.726 13.588 1.00 90.25 330 LEU A CA 1
ATOM 2558 C C . LEU A 1 330 ? 8.296 14.832 13.598 1.00 90.25 330 LEU A C 1
ATOM 2560 O O . LEU A 1 330 ? 8.593 15.979 13.267 1.00 90.25 330 LEU A O 1
ATOM 2564 N N . GLY A 1 331 ? 7.065 14.518 14.007 1.00 89.94 331 GLY A N 1
ATOM 2565 C CA . GLY A 1 331 ? 5.981 15.482 14.188 1.00 89.94 331 GLY A CA 1
ATOM 2566 C C . GLY A 1 331 ? 5.158 15.773 12.931 1.00 89.94 331 GLY A C 1
ATOM 2567 O O . GLY A 1 331 ? 4.438 16.775 12.904 1.00 89.94 331 GLY A O 1
ATOM 2568 N N . ASN A 1 332 ? 5.222 14.929 11.896 1.00 90.75 332 ASN A N 1
ATOM 2569 C CA . ASN A 1 332 ? 4.396 15.096 10.700 1.00 90.75 332 ASN A CA 1
ATOM 2570 C C . ASN A 1 332 ? 2.949 14.673 10.988 1.00 90.75 332 ASN A C 1
ATOM 2572 O O . ASN A 1 332 ? 2.698 13.639 11.610 1.00 90.75 332 ASN A O 1
ATOM 2576 N N . LYS A 1 333 ? 1.982 15.479 10.535 1.00 91.38 333 LYS A N 1
ATOM 2577 C CA . LYS A 1 333 ? 0.553 15.201 10.720 1.00 91.38 333 LYS A CA 1
ATOM 2578 C C . LYS A 1 333 ? 0.080 14.147 9.717 1.00 91.38 333 LYS A C 1
ATOM 2580 O O . LYS A 1 333 ? 0.199 14.366 8.516 1.00 91.38 333 LYS A O 1
ATOM 2585 N N . VAL A 1 334 ? -0.533 13.072 10.215 1.00 91.12 334 VAL A N 1
ATOM 2586 C CA . VAL A 1 334 ? -1.126 12.008 9.380 1.00 91.12 334 VAL A CA 1
ATOM 2587 C C . VAL A 1 334 ? -2.616 12.260 9.120 1.00 91.12 334 VAL A C 1
ATOM 2589 O O . VAL A 1 334 ? -3.119 11.993 8.031 1.00 91.12 334 VAL A O 1
ATOM 2592 N N . HIS A 1 335 ? -3.341 12.811 10.100 1.00 89.94 335 HIS A N 1
ATOM 2593 C CA . HIS A 1 335 ? -4.793 12.980 9.997 1.00 89.94 335 HIS A CA 1
ATOM 2594 C C . HIS A 1 335 ? -5.188 13.903 8.834 1.00 89.94 335 HIS A C 1
ATOM 2596 O O . HIS A 1 335 ? -4.753 15.055 8.801 1.00 89.94 335 HIS A O 1
ATOM 2602 N N . GLN A 1 336 ? -6.036 13.390 7.932 1.00 86.56 336 GLN A N 1
ATOM 2603 C CA . GLN A 1 336 ? -6.519 14.024 6.691 1.00 86.56 336 GLN A CA 1
ATOM 2604 C C . GLN A 1 336 ? -5.453 14.272 5.609 1.00 86.56 336 GLN A C 1
ATOM 2606 O O . GLN A 1 336 ? -5.776 14.831 4.564 1.00 86.56 336 GLN A O 1
ATOM 2611 N N . THR A 1 337 ? -4.209 13.849 5.839 1.00 92.50 337 THR A N 1
ATOM 2612 C CA . THR A 1 337 ? -3.108 13.979 4.871 1.00 92.50 337 THR A CA 1
ATOM 2613 C C . THR A 1 337 ? -2.685 12.618 4.325 1.00 92.50 337 THR A C 1
ATOM 2615 O O . THR A 1 337 ? -2.393 12.496 3.139 1.00 92.50 337 THR A O 1
ATOM 2618 N N . GLY A 1 338 ? -2.652 11.600 5.188 1.00 94.44 338 GLY A N 1
ATOM 2619 C CA . GLY A 1 338 ? -1.996 10.329 4.902 1.00 94.44 338 GLY A CA 1
ATOM 2620 C C . GLY A 1 338 ? -0.470 10.438 4.940 1.00 94.44 338 GLY A C 1
ATOM 2621 O O . GLY A 1 338 ? 0.105 11.451 5.350 1.00 94.44 338 GLY A O 1
ATOM 2622 N N . VAL A 1 339 ? 0.186 9.365 4.521 1.00 96.56 339 VAL A N 1
ATOM 2623 C CA . VAL A 1 339 ? 1.629 9.223 4.374 1.00 96.56 339 VAL A CA 1
ATOM 2624 C C . VAL A 1 339 ? 1.915 9.118 2.887 1.00 96.56 339 VAL A C 1
ATOM 2626 O O . VAL A 1 339 ? 1.542 8.146 2.231 1.00 96.56 339 VAL A O 1
ATOM 2629 N N . LYS A 1 340 ? 2.600 10.129 2.351 1.00 95.38 340 LYS A N 1
ATOM 2630 C CA . LYS A 1 340 ? 2.992 10.134 0.944 1.00 95.38 340 LYS A CA 1
ATOM 2631 C C . LYS A 1 340 ? 4.102 9.096 0.703 1.00 95.38 340 LYS A C 1
ATOM 2633 O O . LYS A 1 340 ? 5.079 9.106 1.464 1.00 95.38 340 LYS A O 1
ATOM 2638 N N . PRO A 1 341 ? 4.024 8.255 -0.341 1.00 95.00 341 PRO A N 1
ATOM 2639 C CA . PRO A 1 341 ? 5.115 7.353 -0.706 1.00 95.00 341 PRO A CA 1
ATOM 2640 C C . PRO A 1 341 ? 6.361 8.121 -1.181 1.00 95.00 341 PRO A C 1
ATOM 2642 O O . PRO A 1 341 ? 6.304 9.311 -1.496 1.00 95.00 341 PRO A O 1
ATOM 2645 N N . ASP A 1 342 ? 7.517 7.458 -1.179 1.00 92.94 342 ASP A N 1
ATOM 2646 C CA . ASP A 1 342 ? 8.754 7.976 -1.784 1.00 92.94 342 ASP A CA 1
ATOM 2647 C C . ASP A 1 342 ? 8.739 7.824 -3.310 1.00 92.94 342 ASP A C 1
ATOM 2649 O O . ASP A 1 342 ? 9.324 8.651 -4.010 1.00 92.94 342 ASP A O 1
ATOM 2653 N N . LEU A 1 343 ? 8.032 6.805 -3.810 1.00 91.69 343 LEU A N 1
ATOM 2654 C CA . LEU A 1 343 ? 7.739 6.596 -5.223 1.00 91.69 343 LEU A CA 1
ATOM 2655 C C . LEU A 1 343 ? 6.243 6.355 -5.426 1.00 91.69 343 LEU A C 1
ATOM 2657 O O . LEU A 1 343 ? 5.698 5.350 -4.968 1.00 91.69 343 LEU A O 1
ATOM 2661 N N . GLU A 1 344 ? 5.589 7.287 -6.112 1.00 93.62 344 GLU A N 1
ATOM 2662 C CA . GLU A 1 344 ? 4.155 7.221 -6.382 1.00 93.62 344 GLU A CA 1
ATOM 2663 C C . GLU A 1 344 ? 3.887 6.352 -7.619 1.00 93.62 344 GLU A C 1
ATOM 2665 O O . GLU A 1 344 ? 4.290 6.699 -8.730 1.00 93.62 344 GLU A O 1
ATOM 2670 N N . ILE A 1 345 ? 3.254 5.198 -7.409 1.00 92.06 345 ILE A N 1
ATOM 2671 C CA . ILE A 1 345 ? 2.961 4.163 -8.412 1.00 92.06 345 ILE A CA 1
ATOM 2672 C C . ILE A 1 345 ? 1.562 3.630 -8.126 1.00 92.06 345 ILE A C 1
ATOM 2674 O O . ILE A 1 345 ? 1.165 3.526 -6.966 1.00 92.06 345 ILE A O 1
ATOM 2678 N N . LYS A 1 346 ? 0.811 3.265 -9.164 1.00 91.19 346 LYS A N 1
ATOM 2679 C CA . LYS A 1 346 ? -0.505 2.654 -8.962 1.00 91.19 346 LYS A CA 1
ATOM 2680 C C . LYS A 1 346 ? -0.383 1.361 -8.158 1.00 91.19 346 LYS A C 1
ATOM 2682 O O . LYS A 1 346 ? 0.583 0.610 -8.306 1.00 91.19 346 LYS A O 1
ATOM 2687 N N . SER A 1 347 ? -1.374 1.095 -7.307 1.00 88.00 347 SER A N 1
ATOM 2688 C CA . SER A 1 347 ? -1.332 -0.044 -6.384 1.00 88.00 347 SER A CA 1
ATOM 2689 C C . SER A 1 347 ? -1.119 -1.382 -7.110 1.00 88.00 347 SER A C 1
ATOM 2691 O O . SER A 1 347 ? -0.360 -2.212 -6.620 1.00 88.00 347 SER A O 1
ATOM 2693 N N . ASP A 1 348 ? -1.679 -1.579 -8.307 1.00 88.06 348 ASP A N 1
ATOM 2694 C CA . ASP A 1 348 ? -1.520 -2.794 -9.124 1.00 88.06 348 ASP A CA 1
ATOM 2695 C C . ASP A 1 348 ? -0.090 -3.029 -9.642 1.00 88.06 348 ASP A C 1
ATOM 2697 O O . ASP A 1 348 ? 0.333 -4.177 -9.748 1.00 88.06 348 ASP A O 1
ATOM 2701 N N . GLN A 1 349 ? 0.685 -1.969 -9.864 1.00 94.06 349 GLN A N 1
ATOM 2702 C CA . GLN A 1 349 ? 2.071 -2.030 -10.351 1.00 94.06 349 GLN A CA 1
ATOM 2703 C C . GLN A 1 349 ? 3.122 -1.979 -9.226 1.00 94.06 349 GLN A C 1
ATOM 2705 O O . GLN A 1 349 ? 4.310 -2.206 -9.466 1.00 94.06 349 GLN A O 1
ATOM 2710 N N . ALA A 1 350 ? 2.725 -1.655 -7.991 1.00 95.56 350 ALA A N 1
ATOM 2711 C CA . ALA A 1 350 ? 3.657 -1.346 -6.902 1.00 95.56 350 ALA A CA 1
ATOM 2712 C C . ALA A 1 350 ? 4.603 -2.509 -6.540 1.00 95.56 350 ALA A C 1
ATOM 2714 O O . ALA A 1 350 ? 5.772 -2.275 -6.230 1.00 95.56 350 ALA A O 1
ATOM 2715 N N . LEU A 1 351 ? 4.125 -3.758 -6.603 1.00 95.75 351 LEU A N 1
ATOM 2716 C CA . LEU A 1 351 ? 4.951 -4.938 -6.321 1.00 95.75 351 LEU A CA 1
ATOM 2717 C C . LEU A 1 351 ? 6.006 -5.168 -7.410 1.00 95.75 351 LEU A C 1
ATOM 2719 O O . LEU A 1 351 ? 7.170 -5.402 -7.093 1.00 95.75 351 LEU A O 1
ATOM 2723 N N . ASP A 1 352 ? 5.614 -5.058 -8.677 1.00 95.75 352 ASP A N 1
ATOM 2724 C CA . ASP A 1 352 ? 6.528 -5.203 -9.810 1.00 95.75 352 ASP A CA 1
ATOM 2725 C C . ASP A 1 352 ? 7.578 -4.082 -9.816 1.00 95.75 352 ASP A C 1
ATOM 2727 O O . ASP A 1 352 ? 8.767 -4.342 -10.009 1.00 95.75 352 ASP A O 1
ATOM 2731 N N . ALA A 1 353 ? 7.174 -2.849 -9.491 1.00 94.81 353 ALA A N 1
ATOM 2732 C CA . ALA A 1 353 ? 8.095 -1.733 -9.297 1.00 94.81 353 ALA A CA 1
ATOM 2733 C C . ALA A 1 353 ? 9.081 -2.001 -8.148 1.00 94.81 353 ALA A C 1
ATOM 2735 O O . ALA A 1 353 ? 10.287 -1.844 -8.327 1.00 94.81 3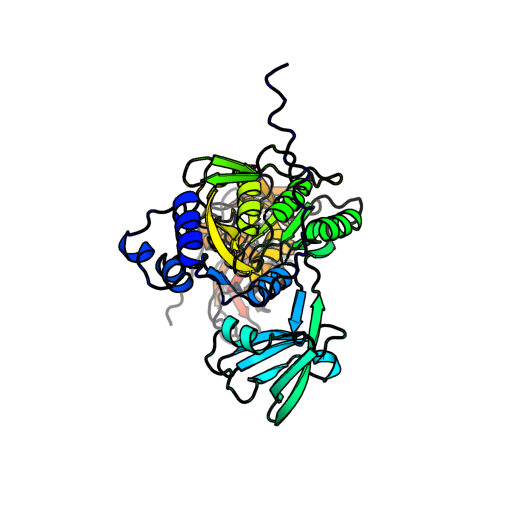53 ALA A O 1
ATOM 2736 N N . ALA A 1 354 ? 8.605 -2.452 -6.984 1.00 95.12 354 ALA A N 1
ATOM 2737 C CA . ALA A 1 354 ? 9.473 -2.810 -5.862 1.00 95.12 354 ALA A CA 1
ATOM 2738 C C . ALA A 1 354 ? 10.478 -3.902 -6.231 1.00 95.12 354 ALA A C 1
ATOM 2740 O O . ALA A 1 354 ? 11.654 -3.805 -5.880 1.00 95.12 354 ALA A O 1
ATOM 2741 N N . TRP A 1 355 ? 10.039 -4.908 -6.983 1.00 93.31 355 TRP A N 1
ATOM 2742 C CA . TRP A 1 355 ? 10.914 -5.981 -7.430 1.00 93.31 355 TRP A CA 1
ATOM 2743 C C . TRP A 1 355 ? 11.996 -5.474 -8.390 1.00 93.31 355 TRP A C 1
ATOM 2745 O O . TRP A 1 355 ? 13.162 -5.831 -8.229 1.00 93.31 355 TRP A O 1
ATOM 2755 N N . LEU A 1 356 ? 11.660 -4.574 -9.321 1.00 92.06 356 LEU A N 1
ATOM 2756 C CA . LEU A 1 356 ? 12.654 -3.914 -10.176 1.00 92.06 356 LEU A CA 1
ATOM 2757 C C . LEU A 1 356 ? 13.707 -3.150 -9.360 1.00 92.06 356 LEU A C 1
ATOM 2759 O O . LEU A 1 356 ? 14.896 -3.229 -9.669 1.00 92.06 356 LEU A O 1
ATOM 2763 N N . LEU A 1 357 ? 13.303 -2.434 -8.306 1.00 90.12 357 LEU A N 1
ATOM 2764 C CA . LEU A 1 357 ? 14.235 -1.670 -7.463 1.00 90.12 357 LEU A CA 1
ATOM 2765 C C . LEU A 1 357 ? 15.150 -2.544 -6.602 1.00 90.12 357 LEU A C 1
ATOM 2767 O O . LEU A 1 357 ? 16.243 -2.103 -6.246 1.00 90.12 357 LEU A O 1
ATOM 2771 N N . LEU A 1 358 ? 14.702 -3.758 -6.276 1.00 91.06 358 LEU A N 1
ATOM 2772 C CA . LEU A 1 358 ? 15.465 -4.776 -5.546 1.00 91.06 358 LEU A CA 1
ATOM 2773 C C . LEU A 1 358 ? 16.215 -5.743 -6.482 1.00 91.06 358 LEU A C 1
ATOM 2775 O O . LEU A 1 358 ? 16.856 -6.697 -6.019 1.00 91.06 358 LEU A O 1
ATOM 2779 N N . SER A 1 359 ? 16.128 -5.522 -7.799 1.00 87.44 359 SER A N 1
ATOM 2780 C CA . SER A 1 359 ? 16.799 -6.358 -8.790 1.00 87.44 359 SER A CA 1
ATOM 2781 C C . SER A 1 359 ? 18.321 -6.266 -8.656 1.00 87.44 359 SER A C 1
ATOM 2783 O O . SER A 1 359 ? 18.897 -5.294 -8.161 1.00 87.44 359 SER A O 1
ATOM 2785 N N . ARG A 1 360 ? 19.004 -7.333 -9.076 1.00 80.44 360 ARG A N 1
ATOM 2786 C CA . ARG A 1 360 ? 20.464 -7.437 -9.015 1.00 80.44 360 ARG A CA 1
ATOM 2787 C C . ARG A 1 360 ? 20.999 -7.768 -10.398 1.00 80.44 360 ARG A C 1
ATOM 2789 O O . ARG A 1 360 ? 21.104 -8.953 -10.721 1.00 80.44 360 ARG A O 1
ATOM 2796 N N . PRO A 1 361 ? 21.361 -6.746 -11.190 1.00 76.75 361 PRO A N 1
ATOM 2797 C CA . PRO A 1 361 ? 21.973 -6.961 -12.488 1.00 76.75 361 PRO A CA 1
ATOM 2798 C C . PRO A 1 361 ? 23.200 -7.865 -12.337 1.00 76.75 361 PRO A C 1
ATOM 2800 O O . PRO A 1 361 ? 24.106 -7.591 -11.543 1.00 76.75 361 PRO A O 1
ATOM 2803 N N . VAL A 1 362 ? 23.234 -8.971 -13.075 1.00 71.56 362 VAL A N 1
ATOM 2804 C CA . VAL A 1 362 ? 24.396 -9.869 -13.088 1.00 71.56 362 VAL A CA 1
ATOM 2805 C C . VAL A 1 362 ? 25.531 -9.185 -13.857 1.00 71.56 362 VAL A C 1
ATOM 2807 O O . VAL A 1 362 ? 25.283 -8.466 -14.827 1.00 71.56 362 VAL A O 1
ATOM 2810 N N . GLY A 1 363 ? 26.783 -9.376 -13.428 1.00 62.62 363 GLY A N 1
ATOM 2811 C CA . GLY A 1 363 ? 27.948 -8.681 -13.990 1.00 62.62 363 GLY A CA 1
ATOM 2812 C C . GLY A 1 363 ? 27.998 -8.712 -15.524 1.00 62.62 363 GLY A C 1
ATOM 2813 O O . GLY A 1 363 ? 28.127 -9.781 -16.116 1.00 62.62 363 GLY A O 1
ATOM 2814 N N . GLY A 1 364 ? 27.909 -7.530 -16.148 1.00 61.94 364 GLY A N 1
ATOM 2815 C CA . GLY A 1 364 ? 27.911 -7.335 -17.605 1.00 61.94 364 GLY A CA 1
ATOM 2816 C C . GLY A 1 364 ? 26.540 -7.058 -18.242 1.00 61.94 364 GLY A C 1
ATOM 2817 O O . GLY A 1 364 ? 26.499 -6.751 -19.431 1.00 61.94 364 GLY A O 1
ATOM 2818 N N . SER A 1 365 ? 25.438 -7.131 -17.487 1.00 70.56 365 SER A N 1
ATOM 2819 C CA . SER A 1 365 ? 24.100 -6.736 -17.959 1.00 70.56 365 SER A CA 1
ATOM 2820 C C . SER A 1 365 ? 23.904 -5.211 -17.928 1.00 70.56 365 SER A C 1
ATOM 2822 O O . SER A 1 365 ? 24.402 -4.518 -17.034 1.00 70.56 365 SER A O 1
ATOM 2824 N N . SER A 1 366 ? 23.185 -4.675 -18.921 1.00 76.31 366 SER A N 1
ATOM 2825 C CA . SER A 1 366 ? 22.778 -3.264 -18.946 1.00 76.31 366 SER A CA 1
ATOM 2826 C C . SER A 1 366 ? 21.814 -2.975 -17.798 1.00 76.31 366 SER A C 1
ATOM 2828 O O . SER A 1 366 ? 20.862 -3.725 -17.585 1.00 76.31 366 SER A O 1
ATOM 2830 N N . HIS A 1 367 ? 22.040 -1.878 -17.080 1.00 84.31 367 HIS A N 1
ATOM 2831 C CA . HIS A 1 367 ? 21.254 -1.533 -15.904 1.00 84.31 367 HIS A CA 1
ATOM 2832 C C . HIS A 1 367 ? 21.075 -0.023 -15.732 1.00 84.31 367 HIS A C 1
ATOM 2834 O O . HIS A 1 367 ? 21.911 0.785 -16.134 1.00 84.31 367 HIS A O 1
ATOM 2840 N N . ALA A 1 368 ? 19.976 0.378 -15.105 1.00 81.50 368 ALA A N 1
ATOM 2841 C CA . ALA A 1 368 ? 19.727 1.770 -14.756 1.00 81.50 368 ALA A CA 1
ATOM 2842 C C . ALA A 1 368 ? 20.062 2.061 -13.290 1.00 81.50 368 ALA A C 1
ATOM 2844 O O . ALA A 1 368 ? 20.005 1.177 -12.434 1.00 81.50 368 ALA A O 1
ATOM 2845 N N . TYR A 1 369 ? 20.388 3.323 -13.011 1.00 81.81 369 TYR A N 1
ATOM 2846 C CA . TYR A 1 369 ? 20.541 3.860 -11.667 1.00 81.81 369 TYR A CA 1
ATOM 2847 C C . TYR A 1 369 ? 19.522 4.952 -11.415 1.00 81.81 369 TYR A C 1
ATOM 2849 O O . TYR A 1 369 ? 19.526 6.002 -12.063 1.00 81.81 369 TYR A O 1
ATOM 2857 N N . ILE A 1 370 ? 18.712 4.746 -10.389 1.00 78.38 370 ILE A N 1
ATOM 2858 C CA . ILE A 1 370 ? 17.825 5.790 -9.890 1.00 78.38 370 ILE A CA 1
ATOM 2859 C C . ILE A 1 370 ? 18.072 6.020 -8.418 1.00 78.38 370 ILE A C 1
ATOM 2861 O O . ILE A 1 370 ? 18.536 5.134 -7.702 1.00 78.38 370 ILE A O 1
ATOM 2865 N N . THR A 1 371 ? 17.752 7.227 -7.973 1.00 79.31 371 THR A N 1
ATOM 2866 C CA . THR A 1 371 ? 17.689 7.539 -6.554 1.00 79.31 371 THR A CA 1
ATOM 2867 C C . THR A 1 371 ? 16.228 7.679 -6.164 1.00 79.31 371 THR A C 1
ATOM 2869 O O . THR A 1 371 ? 15.546 8.560 -6.682 1.00 79.31 371 THR A O 1
ATOM 2872 N N . VAL A 1 372 ? 15.765 6.849 -5.234 1.00 78.88 372 VAL A N 1
ATOM 2873 C CA . VAL A 1 372 ? 14.408 6.918 -4.676 1.00 78.88 372 VAL A CA 1
ATOM 2874 C C . VAL A 1 372 ? 14.527 7.010 -3.160 1.00 78.88 372 VAL A C 1
ATOM 2876 O O . VAL A 1 372 ? 15.301 6.273 -2.561 1.00 78.88 372 VAL A O 1
ATOM 2879 N N . GLY A 1 373 ? 13.846 7.967 -2.523 1.00 72.19 373 GLY A N 1
ATOM 2880 C CA . GLY A 1 373 ? 13.939 8.152 -1.064 1.00 72.19 373 GLY A CA 1
ATOM 2881 C C . GLY A 1 373 ? 15.349 8.485 -0.536 1.00 72.19 373 GLY A C 1
ATOM 2882 O O . GLY A 1 373 ? 15.586 8.442 0.666 1.00 72.19 373 GLY A O 1
ATOM 2883 N N . GLY A 1 374 ? 16.294 8.832 -1.420 1.00 75.81 374 GLY A N 1
ATOM 2884 C CA . GLY A 1 374 ? 17.712 9.023 -1.090 1.00 75.81 374 GLY A CA 1
ATOM 2885 C C . GLY A 1 374 ? 18.582 7.771 -1.253 1.00 75.81 374 GLY A C 1
ATOM 2886 O O . GLY A 1 374 ? 19.804 7.894 -1.194 1.00 75.81 374 GLY A O 1
ATOM 2887 N N . GLU A 1 375 ? 17.982 6.614 -1.532 1.00 79.69 375 GLU A N 1
ATOM 2888 C CA . GLU A 1 375 ? 18.673 5.347 -1.769 1.00 79.69 375 GLU A CA 1
ATOM 2889 C C . GLU A 1 375 ? 18.944 5.137 -3.258 1.00 79.69 375 GLU A C 1
ATOM 2891 O O . GLU A 1 375 ? 18.120 5.468 -4.112 1.00 79.69 375 GLU A O 1
ATOM 2896 N N . LYS A 1 376 ? 20.123 4.602 -3.583 1.00 82.06 376 LYS A N 1
ATOM 2897 C CA . LYS A 1 376 ? 20.524 4.300 -4.961 1.00 82.06 376 LYS A CA 1
ATOM 2898 C C . LYS A 1 376 ? 20.061 2.887 -5.323 1.00 82.06 376 LYS A C 1
ATOM 2900 O O . LYS A 1 376 ? 20.605 1.919 -4.801 1.00 82.06 376 LYS A O 1
ATOM 2905 N N . CYS A 1 377 ? 19.119 2.781 -6.253 1.00 84.81 377 CYS A N 1
ATOM 2906 C CA . CYS A 1 377 ? 18.595 1.516 -6.760 1.00 84.81 377 CYS A CA 1
ATOM 2907 C C . CYS A 1 377 ? 19.249 1.158 -8.098 1.00 84.81 377 CYS A C 1
ATOM 2909 O O . CYS A 1 377 ? 19.472 2.025 -8.950 1.00 84.81 377 CYS A O 1
ATOM 2911 N N . LEU A 1 378 ? 19.544 -0.128 -8.262 1.00 86.00 378 LEU A N 1
ATOM 2912 C CA . LEU A 1 378 ? 20.062 -0.735 -9.481 1.00 86.00 378 LEU A CA 1
ATOM 2913 C C . LEU A 1 378 ? 18.926 -1.500 -10.153 1.00 86.00 378 LEU A C 1
ATOM 2915 O O . LEU A 1 378 ? 18.321 -2.353 -9.517 1.00 86.00 378 LEU A O 1
ATOM 2919 N N . ILE A 1 379 ? 18.640 -1.195 -11.418 1.00 88.25 379 ILE A N 1
ATOM 2920 C CA . ILE A 1 379 ? 17.541 -1.822 -12.160 1.00 88.25 379 ILE A CA 1
ATOM 2921 C C . ILE A 1 379 ? 18.112 -2.624 -13.311 1.00 88.25 379 ILE A C 1
ATOM 2923 O O . ILE A 1 379 ? 18.753 -2.061 -14.196 1.00 88.25 379 ILE A O 1
ATOM 2927 N N . ASP A 1 380 ? 17.849 -3.925 -13.320 1.00 89.31 380 ASP A N 1
ATOM 2928 C CA . ASP A 1 380 ? 18.147 -4.790 -14.453 1.00 89.31 380 ASP A CA 1
ATOM 2929 C C . ASP A 1 380 ? 17.254 -4.414 -15.651 1.00 89.31 380 ASP A C 1
ATOM 2931 O O . ASP A 1 380 ? 16.036 -4.606 -15.633 1.00 89.31 380 ASP A O 1
ATOM 2935 N N . LEU A 1 381 ? 17.854 -3.864 -16.715 1.00 88.94 381 LEU A N 1
ATOM 2936 C CA . LEU A 1 381 ? 17.097 -3.436 -17.895 1.00 88.94 381 LEU A CA 1
ATOM 2937 C C . LEU A 1 381 ? 16.619 -4.608 -18.754 1.00 88.94 381 LEU A C 1
ATOM 2939 O O . LEU A 1 381 ? 15.751 -4.426 -19.604 1.00 88.94 381 LEU A O 1
ATOM 2943 N N . GLN A 1 382 ? 17.167 -5.812 -18.594 1.00 88.69 382 GLN A N 1
ATOM 2944 C CA . GLN A 1 382 ? 16.587 -6.995 -19.222 1.00 88.69 382 GLN A CA 1
ATOM 2945 C C . GLN A 1 382 ? 15.256 -7.344 -18.554 1.00 88.69 382 GLN A C 1
ATOM 2947 O O . GLN A 1 382 ? 14.269 -7.555 -19.255 1.00 88.69 382 GLN A O 1
ATOM 2952 N N . MET A 1 383 ? 15.219 -7.329 -17.221 1.00 90.12 383 MET A N 1
ATOM 2953 C CA . MET A 1 383 ? 13.990 -7.525 -16.450 1.00 90.12 383 MET A CA 1
ATOM 2954 C C . MET A 1 383 ? 12.958 -6.441 -16.783 1.00 90.12 383 MET A C 1
ATOM 2956 O O . MET A 1 383 ? 11.834 -6.765 -17.160 1.00 90.12 383 MET A O 1
ATOM 2960 N N . ALA A 1 384 ? 13.365 -5.168 -16.761 1.00 91.75 384 ALA A N 1
ATOM 2961 C CA . ALA A 1 384 ? 12.499 -4.023 -17.055 1.00 91.75 384 ALA A CA 1
ATOM 2962 C C . ALA A 1 384 ? 11.897 -4.021 -18.476 1.00 91.75 384 ALA A C 1
ATOM 2964 O O . ALA A 1 384 ? 10.868 -3.394 -18.708 1.00 91.75 384 ALA A O 1
ATOM 2965 N N . ARG A 1 385 ? 12.532 -4.714 -19.432 1.00 91.81 385 ARG A N 1
ATOM 2966 C CA . ARG A 1 385 ? 12.055 -4.860 -20.820 1.00 91.81 385 ARG A CA 1
ATOM 2967 C C . ARG A 1 385 ? 11.126 -6.053 -21.042 1.00 91.81 385 ARG A C 1
ATOM 2969 O O . ARG A 1 385 ? 10.668 -6.235 -22.165 1.00 91.81 385 ARG A O 1
ATOM 2976 N N . SER A 1 386 ? 10.905 -6.890 -20.034 1.00 91.81 386 SER A N 1
ATOM 2977 C CA . SER A 1 386 ? 9.978 -8.016 -20.156 1.00 91.81 386 SER A CA 1
ATOM 2978 C C . SER A 1 386 ? 8.526 -7.562 -20.025 1.00 91.81 386 SER A C 1
ATOM 2980 O O . SER A 1 386 ? 8.244 -6.593 -19.319 1.00 91.81 386 SER A O 1
ATOM 2982 N N . ASP A 1 387 ? 7.613 -8.309 -20.645 1.00 90.19 387 ASP A N 1
ATOM 2983 C CA . ASP A 1 387 ? 6.173 -8.024 -20.654 1.00 90.19 387 ASP A CA 1
ATOM 2984 C C . ASP A 1 387 ? 5.603 -7.795 -19.246 1.00 90.19 387 ASP A C 1
ATOM 2986 O O . ASP A 1 387 ? 4.750 -6.934 -19.054 1.00 90.19 387 ASP A O 1
ATOM 2990 N N . GLN A 1 388 ? 6.102 -8.533 -18.246 1.00 90.19 388 GLN A N 1
ATOM 2991 C CA . GLN A 1 388 ? 5.652 -8.409 -16.858 1.00 90.19 388 GLN A CA 1
ATOM 2992 C C . GLN A 1 388 ? 5.995 -7.043 -16.248 1.00 90.19 388 GLN A C 1
ATOM 2994 O O . GLN A 1 388 ? 5.179 -6.462 -15.542 1.00 90.19 388 GLN A O 1
ATOM 2999 N N . TYR A 1 389 ? 7.205 -6.535 -16.487 1.00 93.81 389 TYR A N 1
ATOM 3000 C CA . TYR A 1 389 ? 7.722 -5.361 -15.776 1.00 93.81 389 TYR A CA 1
ATOM 3001 C C . TYR A 1 389 ? 7.703 -4.079 -16.612 1.00 93.81 389 TYR A C 1
ATOM 3003 O O . TYR A 1 389 ? 8.010 -3.009 -16.083 1.00 93.81 389 TYR A O 1
ATOM 3011 N N . TRP A 1 390 ? 7.334 -4.164 -17.893 1.00 92.88 390 TRP A N 1
ATOM 3012 C CA . TRP A 1 390 ? 7.334 -3.036 -18.822 1.00 92.88 390 TRP A CA 1
ATOM 3013 C C . TRP A 1 390 ? 6.516 -1.845 -18.309 1.00 92.88 390 TRP A C 1
ATOM 3015 O O . TRP A 1 390 ? 7.009 -0.715 -18.287 1.00 92.88 390 TRP A O 1
ATOM 3025 N N . GLU A 1 391 ? 5.286 -2.106 -17.855 1.00 92.25 391 GLU A N 1
ATOM 3026 C CA . GLU A 1 391 ? 4.351 -1.079 -17.381 1.00 92.25 391 GLU A CA 1
ATOM 3027 C C . GLU A 1 391 ? 4.783 -0.477 -16.033 1.00 92.25 391 GLU A C 1
ATOM 3029 O O . GLU A 1 391 ? 4.690 0.735 -15.811 1.00 92.25 391 GLU A O 1
ATOM 3034 N N . ALA A 1 392 ? 5.319 -1.313 -15.138 1.00 93.88 392 ALA A N 1
ATOM 3035 C CA . ALA A 1 392 ? 5.870 -0.864 -13.866 1.00 93.88 392 ALA A CA 1
ATOM 3036 C C . ALA A 1 392 ? 7.101 0.027 -14.083 1.00 93.88 392 ALA A C 1
ATOM 3038 O O . ALA A 1 392 ? 7.209 1.086 -13.466 1.00 93.88 392 ALA A O 1
ATOM 3039 N N . TRP A 1 393 ? 8.007 -0.349 -14.992 1.00 93.25 393 TRP A N 1
ATOM 3040 C CA . TRP A 1 393 ? 9.177 0.463 -15.328 1.00 93.25 393 TRP A CA 1
ATOM 3041 C C . TRP A 1 393 ? 8.797 1.790 -15.990 1.00 93.25 393 TRP A C 1
ATOM 3043 O O . TRP A 1 393 ? 9.370 2.832 -15.659 1.00 93.25 393 TRP A O 1
ATOM 3053 N N . ASP A 1 394 ? 7.784 1.780 -16.856 1.00 90.31 394 ASP A N 1
ATOM 3054 C CA . ASP A 1 394 ? 7.233 3.009 -17.427 1.00 90.31 394 ASP A CA 1
ATOM 3055 C C . ASP A 1 394 ? 6.781 3.962 -16.314 1.00 90.31 394 ASP A C 1
ATOM 3057 O O . ASP A 1 394 ? 7.211 5.112 -16.230 1.00 90.31 394 ASP A O 1
ATOM 3061 N N . SER A 1 395 ? 5.999 3.436 -15.375 1.00 90.81 395 SER A N 1
ATOM 3062 C CA . SER A 1 395 ? 5.449 4.196 -14.253 1.00 90.81 395 SER A CA 1
ATOM 3063 C C . SER A 1 395 ? 6.538 4.716 -13.307 1.00 90.81 395 SER A C 1
ATOM 3065 O O . SER A 1 395 ? 6.488 5.867 -12.867 1.00 90.81 395 SER A O 1
ATOM 3067 N N . VAL A 1 396 ? 7.581 3.920 -13.045 1.00 90.81 396 VAL A N 1
ATOM 3068 C CA . VAL A 1 396 ? 8.763 4.349 -12.274 1.00 90.81 396 VAL A CA 1
ATOM 3069 C C . VAL A 1 396 ? 9.439 5.543 -12.946 1.00 90.81 396 VAL A C 1
ATOM 3071 O O . VAL A 1 396 ? 9.795 6.514 -12.280 1.00 90.81 396 VAL A O 1
ATOM 3074 N N . THR A 1 397 ? 9.611 5.496 -14.266 1.00 88.38 397 THR A N 1
ATOM 3075 C CA . THR A 1 397 ? 10.447 6.458 -14.996 1.00 88.38 397 THR A CA 1
ATOM 3076 C C . THR A 1 397 ? 9.718 7.754 -15.337 1.00 88.38 397 THR A C 1
ATOM 3078 O O . THR A 1 397 ? 10.341 8.818 -15.328 1.00 88.38 397 THR A O 1
ATOM 3081 N N . GLN A 1 398 ? 8.394 7.723 -15.514 1.00 84.00 398 GLN A N 1
ATOM 3082 C CA . GLN A 1 398 ? 7.572 8.929 -15.690 1.00 84.00 398 GLN A CA 1
ATOM 3083 C C . GLN A 1 398 ? 7.717 9.927 -14.526 1.00 84.00 398 GLN A C 1
ATOM 3085 O O . GLN A 1 398 ? 7.678 11.149 -14.739 1.00 84.00 398 GLN A O 1
ATOM 3090 N N . ASN A 1 399 ? 7.974 9.416 -13.319 1.00 76.88 399 ASN A N 1
ATOM 3091 C CA . ASN A 1 399 ? 8.186 10.193 -12.098 1.00 76.88 399 ASN A CA 1
ATOM 3092 C C . ASN A 1 399 ? 9.591 10.827 -11.980 1.00 76.88 399 ASN A C 1
ATOM 3094 O O . ASN A 1 399 ? 9.861 11.532 -11.007 1.00 76.88 399 ASN A O 1
ATOM 3098 N N . LEU A 1 400 ? 10.497 10.610 -12.944 1.00 79.06 400 LEU A N 1
ATOM 3099 C CA . LEU A 1 400 ? 11.896 11.042 -12.847 1.00 79.06 400 LEU A CA 1
ATOM 3100 C C . LEU A 1 400 ? 12.215 12.259 -13.722 1.00 79.06 400 LEU A C 1
ATOM 3102 O O . LEU A 1 400 ? 12.089 12.223 -14.946 1.00 79.06 400 LEU A O 1
ATOM 3106 N N . ASP A 1 401 ? 12.743 13.325 -13.117 1.00 72.19 401 ASP A N 1
ATOM 3107 C CA . ASP A 1 401 ? 13.229 14.493 -13.867 1.00 72.19 401 ASP A CA 1
ATOM 3108 C C . ASP A 1 401 ? 14.492 14.190 -14.688 1.00 72.19 401 ASP A C 1
ATOM 3110 O O . ASP A 1 401 ? 14.715 14.770 -15.754 1.00 72.19 401 ASP A O 1
ATOM 3114 N N . LYS A 1 402 ? 15.348 13.305 -14.171 1.00 66.00 402 LYS A N 1
ATOM 3115 C CA . LYS A 1 402 ? 16.592 12.844 -14.797 1.00 66.00 402 LYS A CA 1
ATOM 3116 C C . LYS A 1 402 ? 16.851 11.400 -14.397 1.00 66.00 402 LYS A C 1
ATOM 3118 O O . LYS A 1 402 ? 16.486 10.991 -13.298 1.00 66.00 402 LYS A O 1
ATOM 3123 N N . LEU A 1 403 ? 17.540 10.673 -15.268 1.00 71.12 403 LEU A N 1
ATOM 3124 C CA . LEU A 1 403 ? 17.893 9.274 -15.062 1.00 71.12 403 LEU A CA 1
ATOM 3125 C C . LEU A 1 403 ? 19.355 9.047 -15.467 1.00 71.12 403 LEU A C 1
ATOM 3127 O O . LEU A 1 403 ? 19.779 9.500 -16.528 1.00 71.12 403 LEU A O 1
ATOM 3131 N N . SER A 1 404 ? 20.132 8.353 -14.639 1.00 70.19 404 SER A N 1
ATOM 3132 C CA . SER A 1 404 ? 21.481 7.904 -15.002 1.00 70.19 404 SER A CA 1
ATOM 3133 C C . SER A 1 404 ? 21.436 6.409 -15.291 1.00 70.19 404 SER A C 1
ATOM 3135 O O . SER A 1 404 ? 20.902 5.640 -14.505 1.00 70.19 404 SER A O 1
ATOM 3137 N N . VAL A 1 405 ? 21.991 5.972 -16.413 1.00 62.69 405 VAL A N 1
ATOM 3138 C CA . VAL A 1 405 ? 21.942 4.571 -16.851 1.00 62.69 405 VAL A CA 1
ATOM 3139 C C . VAL A 1 405 ? 23.358 4.093 -17.141 1.00 62.69 405 VAL A C 1
ATOM 3141 O O . VAL A 1 405 ? 24.111 4.829 -17.771 1.00 62.69 405 VAL A O 1
ATOM 3144 N N . GLU A 1 406 ? 23.748 2.895 -16.702 1.00 62.91 406 GLU A N 1
ATOM 3145 C CA . GLU A 1 406 ? 24.980 2.258 -17.183 1.00 62.91 406 GLU A CA 1
ATOM 3146 C C . GLU A 1 406 ? 24.639 1.107 -18.123 1.00 62.91 406 GLU A C 1
ATOM 3148 O O . GLU A 1 406 ? 24.067 0.086 -17.748 1.00 62.91 406 GLU A O 1
ATOM 3153 N N . CYS A 1 407 ? 25.029 1.255 -19.380 1.00 62.09 407 CYS A N 1
ATOM 3154 C CA . CYS A 1 407 ? 24.785 0.257 -20.407 1.00 62.09 407 CYS A CA 1
ATOM 3155 C C . CYS A 1 407 ? 26.097 -0.352 -20.895 1.00 62.09 407 CYS A C 1
ATOM 3157 O O . CYS A 1 407 ? 27.119 0.336 -21.003 1.00 62.09 407 CYS A O 1
ATOM 3159 N N . GLY A 1 408 ? 26.062 -1.647 -21.205 1.00 55.56 408 GLY A N 1
ATOM 3160 C CA . GLY A 1 408 ? 27.170 -2.321 -21.870 1.00 55.56 408 GLY A CA 1
ATOM 3161 C C . GLY A 1 408 ? 27.181 -1.976 -23.359 1.00 55.56 408 GLY A C 1
ATOM 3162 O O . GLY A 1 408 ? 26.220 -2.270 -24.058 1.00 55.56 408 GLY A O 1
ATOM 3163 N N . ILE A 1 409 ? 28.265 -1.386 -23.862 1.00 53.97 409 ILE A N 1
ATOM 3164 C CA . ILE A 1 409 ? 28.498 -1.153 -25.295 1.00 53.97 409 ILE A CA 1
ATOM 3165 C C . ILE A 1 409 ? 29.853 -1.773 -25.643 1.00 53.97 409 ILE A C 1
ATOM 3167 O O . ILE A 1 409 ? 30.861 -1.451 -25.019 1.00 53.97 409 ILE A O 1
ATOM 3171 N N . ASN A 1 410 ? 29.902 -2.675 -26.630 1.00 48.44 410 ASN A N 1
ATOM 3172 C CA . ASN A 1 410 ? 31.143 -3.324 -27.090 1.00 48.44 410 ASN A CA 1
ATOM 3173 C C . ASN A 1 410 ? 31.992 -3.936 -25.950 1.00 48.44 410 ASN A C 1
ATOM 3175 O O . ASN A 1 410 ? 33.211 -3.776 -25.913 1.00 48.44 410 ASN A O 1
ATOM 3179 N N . SER A 1 411 ? 31.337 -4.616 -25.001 1.00 53.53 411 SER A N 1
ATOM 3180 C CA . SER A 1 411 ? 31.961 -5.226 -23.810 1.00 53.53 411 SER A CA 1
ATOM 3181 C C . SER A 1 411 ? 32.542 -4.244 -22.775 1.00 53.53 411 SER A C 1
ATOM 3183 O O . SER A 1 411 ? 33.148 -4.694 -21.802 1.00 53.53 411 SER A O 1
ATOM 3185 N N . ALA A 1 412 ? 32.334 -2.932 -22.931 1.00 56.94 412 ALA A N 1
ATOM 3186 C CA . ALA A 1 412 ? 32.661 -1.905 -21.942 1.00 56.94 412 ALA A CA 1
ATOM 3187 C C . ALA A 1 412 ? 31.385 -1.307 -21.327 1.00 56.94 412 ALA A C 1
ATOM 3189 O O . ALA A 1 412 ? 30.365 -1.175 -21.997 1.00 56.94 412 ALA A O 1
ATOM 3190 N N . MET A 1 413 ? 31.435 -0.931 -20.048 1.00 68.50 413 MET A N 1
ATOM 3191 C CA . MET A 1 413 ? 30.331 -0.222 -19.393 1.00 68.50 413 MET A CA 1
ATOM 3192 C C . MET A 1 413 ? 30.461 1.282 -19.625 1.00 68.50 413 MET A C 1
ATOM 3194 O O . MET A 1 413 ? 31.535 1.853 -19.426 1.00 68.50 413 MET A O 1
ATOM 3198 N N . HIS A 1 414 ? 29.359 1.925 -20.004 1.00 67.81 414 HIS A N 1
ATOM 3199 C CA . HIS A 1 414 ? 29.282 3.367 -20.211 1.00 67.81 414 HIS A CA 1
ATOM 3200 C C . HIS A 1 414 ? 28.121 3.960 -19.423 1.00 67.81 414 HIS A C 1
ATOM 3202 O O . HIS A 1 414 ? 27.006 3.452 -19.486 1.00 67.81 414 HIS A O 1
ATOM 3208 N N . THR A 1 415 ? 28.368 5.072 -18.733 1.00 74.19 415 THR A N 1
ATOM 3209 C CA . THR A 1 415 ? 27.310 5.847 -18.082 1.00 74.19 415 THR A CA 1
ATOM 3210 C C . THR A 1 415 ? 26.699 6.840 -19.069 1.00 74.19 415 THR A C 1
ATOM 3212 O O . THR A 1 415 ? 27.387 7.719 -19.593 1.00 74.19 415 THR A O 1
ATOM 3215 N N . VAL A 1 416 ? 25.392 6.742 -19.280 1.00 73.75 416 VAL A N 1
ATOM 3216 C CA . VAL A 1 416 ? 24.575 7.672 -20.056 1.00 73.75 416 VAL A CA 1
ATOM 3217 C C . VAL A 1 416 ? 23.683 8.450 -19.094 1.00 73.75 416 VAL A C 1
ATOM 3219 O O . VAL A 1 416 ? 22.940 7.873 -18.306 1.00 73.75 416 VAL A O 1
ATOM 3222 N N . ASN A 1 417 ? 23.744 9.778 -19.156 1.00 78.19 417 ASN A N 1
ATOM 3223 C CA . ASN A 1 417 ? 22.836 10.638 -18.400 1.00 78.19 417 ASN A CA 1
ATOM 3224 C C . ASN A 1 417 ? 21.692 11.073 -19.312 1.00 78.19 417 ASN A C 1
ATOM 3226 O O . ASN A 1 417 ? 21.921 11.762 -20.307 1.00 78.19 417 ASN A O 1
ATOM 3230 N N . LEU A 1 418 ? 20.477 10.671 -18.960 1.00 79.62 418 LEU A N 1
ATOM 3231 C CA . LEU A 1 418 ? 19.253 10.977 -19.681 1.00 79.62 418 LEU A CA 1
ATOM 3232 C C . LEU A 1 418 ? 18.621 12.246 -19.103 1.00 79.62 418 LEU A C 1
ATOM 3234 O O . LEU A 1 418 ? 18.409 12.384 -17.893 1.00 79.62 418 LEU A O 1
ATOM 3238 N N . SER A 1 419 ? 18.356 13.203 -19.989 1.00 81.62 419 SER A N 1
ATOM 3239 C CA . SER A 1 419 ? 17.618 14.421 -19.670 1.00 81.62 419 SER A CA 1
ATOM 3240 C C . SER A 1 419 ? 16.127 14.125 -19.495 1.00 81.62 419 SER A C 1
ATOM 3242 O O . SER A 1 419 ? 15.645 13.066 -19.893 1.00 81.62 419 SER A O 1
ATOM 3244 N N . ARG A 1 420 ? 15.358 15.095 -18.983 1.00 83.44 420 ARG A N 1
ATOM 3245 C CA . ARG A 1 420 ? 13.893 14.974 -18.937 1.00 83.44 420 ARG A CA 1
ATOM 3246 C C . ARG A 1 420 ? 13.295 14.703 -20.318 1.00 83.44 420 ARG A C 1
ATOM 3248 O O . ARG A 1 420 ? 12.341 13.947 -20.412 1.00 83.44 420 ARG A O 1
ATOM 3255 N N . ALA A 1 421 ? 13.859 15.287 -21.377 1.00 83.50 421 ALA A N 1
ATOM 3256 C CA . ALA A 1 421 ? 13.395 15.043 -22.740 1.00 83.50 421 ALA A CA 1
ATOM 3257 C C . ALA A 1 421 ? 13.626 13.583 -23.164 1.00 83.50 421 ALA A C 1
ATOM 3259 O O . ALA A 1 421 ? 12.730 12.981 -23.741 1.00 83.50 421 ALA A O 1
ATOM 3260 N N . ASP A 1 422 ? 14.778 12.999 -22.812 1.00 83.00 422 ASP A N 1
ATOM 3261 C CA . ASP A 1 422 ? 15.066 11.587 -23.092 1.00 83.00 422 ASP A CA 1
ATOM 3262 C C . ASP A 1 422 ? 14.112 10.658 -22.311 1.00 83.00 422 ASP A C 1
ATOM 3264 O O . ASP A 1 422 ? 13.596 9.691 -22.866 1.00 83.00 422 ASP A O 1
ATOM 3268 N N . VAL A 1 423 ? 13.821 10.975 -21.042 1.00 83.38 423 VAL A N 1
ATOM 3269 C CA . VAL A 1 423 ? 12.848 10.224 -20.226 1.00 83.38 423 VAL A CA 1
ATOM 3270 C C . VAL A 1 423 ? 11.439 10.323 -20.816 1.00 83.38 4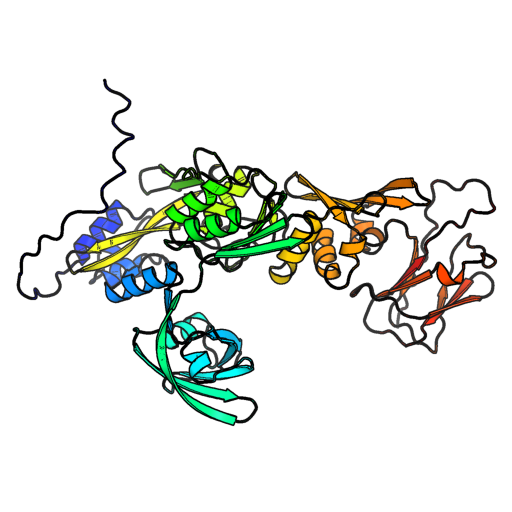23 VAL A C 1
ATOM 3272 O O . VAL A 1 423 ? 10.749 9.318 -20.930 1.00 83.38 423 VAL A O 1
ATOM 3275 N N . VAL A 1 424 ? 11.031 11.517 -21.257 1.00 84.50 424 VAL A N 1
ATOM 3276 C CA . VAL A 1 424 ? 9.728 11.744 -21.903 1.00 84.50 424 VAL A CA 1
ATOM 3277 C C . VAL A 1 424 ? 9.622 11.021 -23.248 1.00 84.50 424 VAL A C 1
ATOM 3279 O O . VAL A 1 424 ? 8.546 10.529 -23.564 1.00 84.50 424 VAL A O 1
ATOM 3282 N N . SER A 1 425 ? 10.714 10.893 -24.013 1.00 83.88 425 SER A N 1
ATOM 3283 C CA . SER A 1 425 ? 10.729 10.072 -25.238 1.00 83.88 425 SER A CA 1
ATOM 3284 C C . SER A 1 425 ? 10.694 8.563 -24.974 1.00 83.88 425 SER A C 1
ATOM 3286 O O . SER A 1 425 ? 10.531 7.795 -25.913 1.00 83.88 425 SER A O 1
ATOM 3288 N N . ARG A 1 426 ? 10.840 8.140 -23.708 1.00 89.25 426 ARG A N 1
ATOM 3289 C CA . ARG A 1 426 ? 10.742 6.762 -23.192 1.00 89.25 426 ARG A CA 1
ATOM 3290 C C . ARG A 1 426 ? 11.770 5.772 -23.745 1.00 89.25 426 ARG A C 1
ATOM 3292 O O . ARG A 1 426 ? 12.475 5.162 -22.949 1.00 89.25 426 ARG A O 1
ATOM 3299 N N . TRP A 1 427 ? 11.944 5.633 -25.059 1.00 88.62 427 TRP A N 1
ATOM 3300 C CA . TRP A 1 427 ? 12.856 4.653 -25.665 1.00 88.62 427 TRP A CA 1
ATOM 3301 C C . TRP A 1 427 ? 14.287 4.658 -25.085 1.00 88.62 427 TRP A C 1
ATOM 3303 O O . TRP A 1 427 ? 14.806 3.561 -24.855 1.00 88.62 427 TRP A O 1
ATOM 3313 N N . PRO A 1 428 ? 14.933 5.807 -24.753 1.00 86.44 428 PRO A N 1
ATOM 3314 C CA . PRO A 1 428 ? 16.297 5.803 -24.212 1.00 86.44 428 PRO A CA 1
ATOM 3315 C C . PRO A 1 428 ? 16.388 5.163 -22.825 1.00 86.44 428 PRO A C 1
ATOM 3317 O O . PRO A 1 428 ? 17.469 4.776 -22.391 1.00 86.44 428 PRO A O 1
ATOM 3320 N N . VAL A 1 429 ? 15.260 5.083 -22.117 1.00 86.25 429 VAL A N 1
ATOM 3321 C CA . VAL A 1 429 ? 15.151 4.516 -20.771 1.00 86.25 429 VAL A CA 1
ATOM 3322 C C . VAL A 1 429 ? 15.136 2.985 -20.805 1.00 86.25 429 VAL A C 1
ATOM 3324 O O . VAL A 1 429 ? 15.609 2.342 -19.870 1.00 86.25 429 VAL A O 1
ATOM 3327 N N . TYR A 1 430 ? 14.638 2.399 -21.895 1.00 88.62 430 TYR A N 1
ATOM 3328 C CA . TYR A 1 430 ? 14.614 0.951 -22.122 1.00 88.62 430 TYR A CA 1
ATOM 3329 C C . TYR A 1 430 ? 15.834 0.476 -22.921 1.00 88.62 430 TYR A C 1
ATOM 3331 O O . TYR A 1 430 ? 16.375 -0.601 -22.663 1.00 88.62 430 TYR A O 1
ATOM 3339 N N . TYR A 1 431 ? 16.278 1.286 -23.883 1.00 87.25 431 TYR A N 1
ATOM 3340 C CA . TYR A 1 431 ? 17.307 0.946 -24.866 1.00 87.25 431 TYR A CA 1
ATOM 3341 C C . TYR A 1 431 ? 18.413 2.019 -24.915 1.00 87.25 431 TYR A C 1
ATOM 3343 O O . TYR A 1 431 ? 18.629 2.655 -25.948 1.00 87.25 431 TYR A O 1
ATOM 3351 N N . PRO A 1 432 ? 19.124 2.258 -23.798 1.00 80.50 432 PRO A N 1
ATOM 3352 C CA . PRO A 1 432 ? 20.133 3.322 -23.679 1.00 80.50 432 PRO A CA 1
ATOM 3353 C C . PRO A 1 432 ? 21.338 3.150 -24.621 1.00 80.50 432 PRO A C 1
ATOM 3355 O O . PRO A 1 432 ? 22.027 4.119 -24.941 1.00 80.50 432 PRO A O 1
ATOM 3358 N N . ASP A 1 433 ? 21.600 1.917 -25.051 1.00 77.62 433 ASP A N 1
ATOM 3359 C CA . ASP A 1 433 ? 22.654 1.505 -25.978 1.00 77.62 433 ASP A CA 1
ATOM 3360 C C . ASP A 1 433 ? 22.225 1.566 -27.456 1.00 77.62 433 ASP A C 1
ATOM 3362 O O . ASP A 1 433 ? 23.050 1.352 -28.348 1.00 77.62 433 ASP A O 1
ATOM 3366 N N . TYR A 1 434 ? 20.960 1.899 -27.727 1.00 84.06 434 TYR A N 1
ATOM 3367 C CA . TYR A 1 434 ? 20.395 1.957 -29.071 1.00 84.06 434 TYR A CA 1
ATOM 3368 C C . TYR A 1 434 ? 20.404 3.395 -29.591 1.00 84.06 434 TYR A C 1
ATOM 3370 O O . TYR A 1 434 ? 20.726 4.378 -28.911 1.00 84.06 434 TYR A O 1
ATOM 3378 N N . ARG A 1 435 ? 20.055 3.522 -30.863 1.00 83.81 435 ARG A N 1
ATOM 3379 C CA . ARG A 1 435 ? 19.847 4.782 -31.559 1.00 83.81 435 ARG A CA 1
ATOM 3380 C C . ARG A 1 435 ? 18.442 4.764 -32.157 1.00 83.81 435 ARG A C 1
ATOM 3382 O O . ARG A 1 435 ? 18.022 3.751 -32.707 1.00 83.81 435 ARG A O 1
ATOM 3389 N N . LEU A 1 436 ? 17.737 5.888 -32.089 1.00 86.38 436 LEU A N 1
ATOM 3390 C CA . LEU A 1 436 ? 16.454 6.053 -32.768 1.00 86.38 436 LEU A CA 1
ATOM 3391 C C . LEU A 1 436 ? 16.684 6.302 -34.263 1.00 86.38 436 LEU A C 1
ATOM 3393 O O . LEU A 1 436 ? 17.449 7.194 -34.631 1.00 86.38 436 LEU A O 1
ATOM 3397 N N . ALA A 1 437 ? 16.028 5.514 -35.110 1.00 85.81 437 ALA A N 1
ATOM 3398 C CA . ALA A 1 437 ? 15.960 5.728 -36.553 1.00 85.81 437 ALA A CA 1
ATOM 3399 C C . ALA A 1 437 ? 14.652 6.416 -36.976 1.00 85.81 437 ALA A C 1
ATOM 3401 O O . ALA A 1 437 ? 14.649 7.149 -37.961 1.00 85.81 437 ALA A O 1
ATOM 3402 N N . GLY A 1 438 ? 13.568 6.224 -36.221 1.00 86.56 438 GLY A N 1
ATOM 3403 C CA . GLY A 1 438 ? 12.307 6.930 -36.427 1.00 86.56 438 GLY A CA 1
ATOM 3404 C C . GLY A 1 438 ? 11.217 6.487 -35.454 1.00 86.56 438 GLY A C 1
ATOM 3405 O O . GLY A 1 438 ? 11.291 5.401 -34.879 1.00 86.56 438 GLY A O 1
ATOM 3406 N N . GLU A 1 439 ? 10.211 7.339 -35.291 1.00 89.62 439 GLU A N 1
ATOM 3407 C CA . GLU A 1 439 ? 8.978 7.067 -34.548 1.00 89.62 439 GLU A CA 1
ATOM 3408 C C . GLU A 1 439 ? 7.833 7.037 -35.556 1.00 89.62 439 GLU A C 1
ATOM 3410 O O . GLU A 1 439 ? 7.705 7.942 -36.385 1.00 89.62 439 GLU A O 1
ATOM 3415 N N . TYR A 1 440 ? 7.026 5.981 -35.522 1.00 89.62 440 TYR A N 1
ATOM 3416 C CA . TYR A 1 440 ? 6.005 5.735 -36.533 1.00 89.62 440 TYR A CA 1
ATOM 3417 C C . TYR A 1 440 ? 4.651 5.438 -35.906 1.00 89.62 440 TYR A C 1
ATOM 3419 O O . TYR A 1 440 ? 4.556 4.795 -34.866 1.00 89.62 440 TYR A O 1
ATOM 3427 N N . TYR A 1 441 ? 3.599 5.860 -36.600 1.00 89.50 441 TYR A N 1
ATOM 3428 C CA . TYR A 1 441 ? 2.210 5.580 -36.261 1.00 89.50 441 TYR A CA 1
ATOM 3429 C C . TYR A 1 441 ? 1.522 5.021 -37.506 1.00 89.50 441 TYR A C 1
ATOM 3431 O O . TYR A 1 441 ? 1.738 5.536 -38.602 1.00 89.50 441 TYR A O 1
ATOM 3439 N N . ASN A 1 442 ? 0.669 4.008 -37.340 1.00 86.62 442 ASN A N 1
ATOM 3440 C CA . ASN A 1 442 ? -0.174 3.459 -38.413 1.00 86.62 442 ASN A CA 1
ATOM 3441 C C . ASN A 1 442 ? 0.606 2.988 -39.661 1.00 86.62 442 ASN A C 1
ATOM 3443 O O . ASN A 1 442 ? 0.365 3.461 -40.773 1.00 86.62 442 ASN A O 1
ATOM 3447 N N . LEU A 1 443 ? 1.553 2.058 -39.497 1.00 87.69 443 LEU A N 1
ATOM 3448 C CA . LEU A 1 443 ? 2.292 1.495 -40.629 1.00 87.69 443 LEU A CA 1
ATOM 3449 C C . LEU A 1 443 ? 1.436 0.449 -41.370 1.00 87.69 443 LEU A C 1
ATOM 3451 O O . LEU A 1 443 ? 1.126 -0.620 -40.840 1.00 87.69 443 LEU A O 1
ATOM 3455 N N . ASP A 1 444 ? 1.090 0.732 -42.627 1.00 86.81 444 ASP A N 1
ATOM 3456 C CA . ASP A 1 444 ? 0.395 -0.202 -43.522 1.00 86.81 444 ASP A CA 1
ATOM 3457 C C . ASP A 1 444 ? 1.403 -1.150 -44.189 1.00 86.81 444 ASP A C 1
ATOM 3459 O O . ASP A 1 444 ? 2.381 -0.731 -44.808 1.00 86.81 444 ASP A O 1
ATOM 3463 N N . LYS A 1 445 ? 1.122 -2.456 -44.139 1.00 90.69 445 LYS A N 1
ATOM 3464 C CA . LYS A 1 445 ? 1.970 -3.490 -44.758 1.00 90.69 445 LYS A CA 1
ATOM 3465 C C . LYS A 1 445 ? 2.118 -3.328 -46.271 1.00 90.69 445 LYS A C 1
ATOM 3467 O O . LYS A 1 445 ? 3.043 -3.874 -46.862 1.00 90.69 445 LYS A O 1
ATOM 3472 N N . ASN A 1 446 ? 1.193 -2.622 -46.918 1.00 90.00 446 ASN A N 1
ATOM 3473 C CA . ASN A 1 446 ? 1.211 -2.378 -48.359 1.00 90.00 446 ASN A CA 1
ATOM 3474 C C . ASN A 1 446 ? 1.882 -1.047 -48.732 1.00 90.00 446 ASN A C 1
ATOM 3476 O O . ASN A 1 446 ? 1.997 -0.750 -49.921 1.00 90.00 446 ASN A O 1
ATOM 3480 N N . GLN A 1 447 ? 2.302 -0.245 -47.748 1.00 88.94 447 GLN A N 1
ATOM 3481 C CA . GLN A 1 447 ? 2.872 1.084 -47.960 1.00 88.94 447 GLN A CA 1
ATOM 3482 C C . GLN A 1 447 ? 4.237 1.182 -47.264 1.00 88.94 447 GLN A C 1
ATOM 3484 O O . GLN A 1 447 ? 4.305 1.519 -46.083 1.00 88.94 447 GLN A O 1
ATOM 3489 N N . PRO A 1 448 ? 5.338 0.866 -47.970 1.00 87.56 448 PRO A N 1
ATOM 3490 C CA . PRO A 1 448 ? 6.671 1.004 -47.404 1.00 87.56 448 PRO A CA 1
ATOM 3491 C C . PRO A 1 448 ? 7.001 2.472 -47.102 1.00 87.56 448 PRO A C 1
ATOM 3493 O O . PRO A 1 448 ? 6.656 3.374 -47.869 1.00 87.56 448 PRO A O 1
ATOM 3496 N N . VAL A 1 449 ? 7.719 2.698 -46.004 1.00 88.38 449 VAL A N 1
ATOM 3497 C CA . VAL A 1 449 ? 8.124 4.017 -45.511 1.00 88.38 449 VAL A CA 1
ATOM 3498 C C . VAL A 1 449 ? 9.609 4.245 -45.768 1.00 88.38 449 VAL A C 1
ATOM 3500 O O . VAL A 1 449 ? 10.432 3.347 -45.597 1.00 88.38 449 VAL A O 1
ATOM 3503 N N . SER A 1 450 ? 9.958 5.465 -46.177 1.00 85.62 450 SER A N 1
ATOM 3504 C CA . SER A 1 450 ? 11.347 5.878 -46.381 1.00 85.62 450 SER A CA 1
ATOM 3505 C C . SER A 1 450 ? 11.967 6.342 -45.061 1.00 85.62 450 SER A C 1
ATOM 3507 O O . SER A 1 450 ? 11.445 7.248 -44.418 1.00 85.62 450 SER A O 1
ATOM 3509 N N . VAL A 1 451 ? 13.094 5.749 -44.676 1.00 84.00 451 VAL A N 1
ATOM 3510 C CA . VAL A 1 451 ? 13.852 6.064 -43.459 1.00 84.00 451 VAL A CA 1
ATOM 3511 C C . VAL A 1 451 ? 15.200 6.654 -43.857 1.00 84.00 451 VAL A C 1
ATOM 3513 O O . VAL A 1 451 ? 15.988 6.007 -44.548 1.00 84.00 451 VAL A O 1
ATOM 3516 N N . GLU A 1 452 ? 15.493 7.877 -43.427 1.00 79.00 452 GLU A N 1
ATOM 3517 C CA . GLU A 1 452 ? 16.768 8.539 -43.713 1.00 79.00 452 GLU A CA 1
ATOM 3518 C C . GLU A 1 452 ? 17.679 8.505 -42.485 1.00 79.00 452 GLU A C 1
ATOM 3520 O O . GLU A 1 452 ? 17.409 9.155 -41.479 1.00 79.00 452 GLU A O 1
ATOM 3525 N N . ILE A 1 453 ? 18.787 7.762 -42.574 1.00 72.75 453 ILE A N 1
ATOM 3526 C CA . ILE A 1 453 ? 19.784 7.659 -41.501 1.00 72.75 453 ILE A CA 1
ATOM 3527 C C . ILE A 1 453 ? 21.127 8.141 -42.039 1.00 72.75 453 ILE A C 1
ATOM 3529 O O . ILE A 1 453 ? 21.724 7.525 -42.923 1.00 72.75 453 ILE A O 1
ATOM 3533 N N . GLN A 1 454 ? 21.620 9.259 -41.509 1.00 68.12 454 GLN A N 1
ATOM 3534 C CA . GLN A 1 454 ? 22.901 9.815 -41.939 1.00 68.12 454 GLN A CA 1
ATOM 3535 C C . GLN A 1 454 ? 24.076 8.932 -41.500 1.00 68.12 454 GLN A C 1
ATOM 3537 O O . GLN A 1 454 ? 24.200 8.584 -40.328 1.00 68.12 454 GLN A O 1
ATOM 3542 N N . GLY A 1 455 ? 24.979 8.632 -42.439 1.00 64.00 455 GLY A N 1
ATOM 3543 C CA . GLY A 1 455 ? 26.237 7.931 -42.157 1.00 64.00 455 GLY A CA 1
ATOM 3544 C C . GLY A 1 455 ? 26.123 6.410 -42.023 1.00 64.00 455 GLY A C 1
ATOM 3545 O O . GLY A 1 455 ? 27.076 5.777 -41.575 1.00 64.00 455 GLY A O 1
ATOM 3546 N N . LEU A 1 456 ? 24.987 5.825 -42.407 1.00 67.75 456 LEU A N 1
ATOM 3547 C CA . LEU A 1 456 ? 24.781 4.381 -42.391 1.00 67.75 456 LEU A CA 1
ATOM 3548 C C . LEU A 1 456 ? 25.279 3.741 -43.698 1.00 67.75 456 LEU A C 1
ATOM 3550 O O . LEU A 1 456 ? 24.831 4.123 -44.778 1.00 67.75 456 LEU A O 1
ATOM 3554 N N . ASP A 1 457 ? 26.188 2.767 -43.609 1.00 68.88 457 ASP A N 1
ATOM 3555 C CA . ASP A 1 457 ? 26.641 1.981 -44.763 1.00 68.88 457 ASP A CA 1
ATOM 3556 C C . ASP A 1 457 ? 25.720 0.759 -44.970 1.00 68.88 457 ASP A C 1
ATOM 3558 O O . ASP A 1 457 ? 25.733 -0.166 -44.150 1.00 68.88 457 ASP A O 1
ATOM 3562 N N . PRO A 1 458 ? 24.925 0.709 -46.056 1.00 65.31 458 PRO A N 1
ATOM 3563 C CA . PRO A 1 458 ? 24.027 -0.411 -46.332 1.00 65.31 458 PRO A CA 1
ATOM 3564 C C . PRO A 1 458 ? 24.747 -1.721 -46.694 1.00 65.31 458 PRO A C 1
ATOM 3566 O O . PRO A 1 458 ? 24.094 -2.756 -46.806 1.00 65.31 458 PRO A O 1
ATOM 3569 N N . SER A 1 459 ? 26.071 -1.706 -46.889 1.00 66.94 459 SER A N 1
ATOM 3570 C CA . SER A 1 459 ? 26.880 -2.907 -47.144 1.00 66.94 459 SER A CA 1
ATOM 3571 C C . SER A 1 459 ? 27.314 -3.653 -45.873 1.00 66.94 459 SER A C 1
ATOM 3573 O O . SER A 1 459 ? 28.001 -4.674 -45.954 1.00 66.94 459 SER A O 1
ATOM 3575 N N . TRP A 1 460 ? 26.890 -3.180 -44.696 1.00 67.62 460 TRP A N 1
ATOM 3576 C CA . TRP A 1 460 ? 27.171 -3.809 -43.408 1.00 67.62 460 TRP A CA 1
ATOM 3577 C C . TRP A 1 460 ? 26.585 -5.241 -43.320 1.00 67.62 460 TRP A C 1
ATOM 3579 O O . TRP A 1 460 ? 25.382 -5.419 -43.506 1.00 67.62 460 TRP A O 1
ATOM 3589 N N . PRO A 1 461 ? 27.388 -6.286 -43.009 1.00 62.56 461 PRO A N 1
ATOM 3590 C CA . PRO A 1 461 ? 26.913 -7.677 -43.000 1.00 62.56 461 PRO A CA 1
ATOM 3591 C C . PRO A 1 461 ? 25.733 -7.983 -42.065 1.00 62.56 461 PRO A C 1
ATOM 3593 O O . PRO A 1 461 ? 24.976 -8.911 -42.335 1.00 62.56 461 PRO A O 1
ATOM 3596 N N . GLU A 1 462 ? 25.559 -7.206 -40.995 1.00 67.69 462 GLU A N 1
ATOM 3597 C CA . GLU A 1 462 ? 24.489 -7.377 -39.997 1.00 67.69 462 GLU A CA 1
ATOM 3598 C C . GLU A 1 462 ? 23.368 -6.338 -40.162 1.00 67.69 462 GLU A C 1
ATOM 3600 O O . GLU A 1 462 ? 22.529 -6.177 -39.279 1.00 67.69 462 GLU A O 1
ATOM 3605 N N . PHE A 1 463 ? 23.325 -5.652 -41.310 1.00 75.38 463 PHE A N 1
ATOM 3606 C CA . PHE A 1 463 ? 22.441 -4.518 -41.566 1.00 75.38 463 PHE A CA 1
ATOM 3607 C C . PHE A 1 463 ? 20.978 -4.779 -41.192 1.00 75.38 463 PHE A C 1
ATOM 3609 O O . PHE A 1 463 ? 20.383 -3.972 -40.493 1.00 75.38 463 PHE A O 1
ATOM 3616 N N . LYS A 1 464 ? 20.385 -5.904 -41.621 1.00 74.00 464 LYS A N 1
ATOM 3617 C CA . LYS A 1 464 ? 18.969 -6.195 -41.331 1.00 74.00 464 LYS A CA 1
ATOM 3618 C C . LYS A 1 464 ? 18.742 -6.561 -39.860 1.00 74.00 464 LYS A C 1
ATOM 3620 O O . LYS A 1 464 ? 17.735 -6.164 -39.291 1.00 74.00 464 LYS A O 1
ATOM 3625 N N . SER A 1 465 ? 19.666 -7.307 -39.256 1.00 81.00 465 SER A N 1
ATOM 3626 C CA . SER A 1 465 ? 19.576 -7.759 -37.860 1.00 81.00 465 SER A CA 1
ATOM 3627 C C . SER A 1 465 ? 19.863 -6.663 -36.836 1.00 81.00 465 SER A C 1
ATOM 3629 O O . SER A 1 465 ? 19.680 -6.897 -35.652 1.00 81.00 465 SER A O 1
ATOM 3631 N N . ALA A 1 466 ? 20.338 -5.502 -37.283 1.00 83.56 466 ALA A N 1
ATOM 3632 C CA . ALA A 1 466 ? 20.658 -4.369 -36.429 1.00 83.56 466 ALA A CA 1
ATOM 3633 C C . ALA A 1 466 ? 19.462 -3.469 -36.111 1.00 83.56 466 ALA A C 1
ATOM 3635 O O . ALA A 1 466 ? 19.596 -2.579 -35.276 1.00 83.56 466 ALA A O 1
ATOM 3636 N N . PHE A 1 467 ? 18.340 -3.645 -36.813 1.00 89.75 467 PHE A N 1
ATOM 3637 C CA . PHE A 1 467 ? 17.129 -2.859 -36.613 1.00 89.75 467 PHE A CA 1
ATOM 3638 C C . PHE A 1 467 ? 16.088 -3.668 -35.851 1.00 89.75 467 PHE A C 1
ATOM 3640 O O . PHE A 1 467 ? 15.872 -4.848 -36.125 1.00 89.75 467 PHE A O 1
ATOM 3647 N N . GLU A 1 468 ? 15.371 -2.985 -34.971 1.00 93.31 468 GLU A N 1
ATOM 3648 C CA . GLU A 1 468 ? 14.188 -3.494 -34.295 1.00 93.31 468 GLU A CA 1
ATOM 3649 C C . GLU A 1 468 ? 13.052 -2.485 -34.464 1.00 93.31 468 GLU A C 1
ATOM 3651 O O . GLU A 1 468 ? 13.255 -1.281 -34.306 1.00 93.31 468 GLU A O 1
ATOM 3656 N N . LEU A 1 469 ? 11.855 -2.976 -34.786 1.00 93.06 469 LEU A N 1
ATOM 3657 C CA . LEU A 1 469 ? 10.625 -2.193 -34.767 1.00 93.06 469 LEU A CA 1
ATOM 3658 C C . LEU A 1 469 ? 9.837 -2.624 -33.533 1.00 93.06 469 LEU A C 1
ATOM 3660 O O . LEU A 1 469 ? 9.412 -3.775 -33.452 1.00 93.06 469 LEU A O 1
ATOM 3664 N N . ILE A 1 470 ? 9.704 -1.731 -32.559 1.00 93.50 470 ILE A N 1
ATOM 3665 C CA . ILE A 1 470 ? 9.218 -2.057 -31.215 1.00 93.50 470 ILE A CA 1
ATOM 3666 C C . ILE A 1 470 ? 7.950 -1.259 -30.933 1.00 93.50 470 ILE A C 1
ATOM 3668 O O . ILE A 1 470 ? 7.944 -0.044 -31.116 1.00 93.50 470 ILE A O 1
ATOM 3672 N N . ASP A 1 471 ? 6.895 -1.925 -30.474 1.00 92.06 471 ASP A N 1
ATOM 3673 C CA . ASP A 1 471 ? 5.696 -1.263 -29.957 1.00 92.06 471 ASP A CA 1
ATOM 3674 C C . ASP A 1 471 ? 6.031 -0.524 -28.651 1.00 92.06 471 ASP A C 1
ATOM 3676 O O . ASP A 1 471 ? 6.519 -1.126 -27.692 1.00 92.06 471 ASP A O 1
ATOM 3680 N N . SER A 1 472 ? 5.790 0.787 -28.595 1.00 90.25 472 SER A N 1
ATOM 3681 C CA . SER A 1 472 ? 6.147 1.599 -27.428 1.00 90.25 472 SER A CA 1
ATOM 3682 C C . SER A 1 472 ? 5.285 1.323 -26.193 1.00 90.25 472 SER A C 1
ATOM 3684 O O . SER A 1 472 ? 5.659 1.708 -25.077 1.00 90.25 472 SER A O 1
ATOM 3686 N N . GLN A 1 473 ? 4.118 0.696 -26.355 1.00 87.69 473 GLN A N 1
ATOM 3687 C CA . GLN A 1 473 ? 3.211 0.392 -25.251 1.00 87.69 473 GLN A CA 1
ATOM 3688 C C . GLN A 1 473 ? 3.498 -0.964 -24.625 1.00 87.69 473 GLN A C 1
ATOM 3690 O O . GLN A 1 473 ? 3.435 -1.059 -23.403 1.00 87.69 473 GLN A O 1
ATOM 3695 N N . SER A 1 474 ? 3.834 -1.976 -25.428 1.00 88.00 474 SER A N 1
ATOM 3696 C CA . SER A 1 474 ? 4.054 -3.347 -24.942 1.00 88.00 474 SER A CA 1
ATOM 3697 C C . SER A 1 474 ? 5.519 -3.787 -24.924 1.00 88.00 474 SER A C 1
ATOM 3699 O O . SER A 1 474 ? 5.853 -4.744 -24.234 1.00 88.00 474 SER A O 1
ATOM 3701 N N . GLY A 1 475 ? 6.397 -3.133 -25.690 1.00 90.12 475 GLY A N 1
ATOM 3702 C CA . GLY A 1 475 ? 7.769 -3.596 -25.913 1.00 90.12 475 GLY A CA 1
ATOM 3703 C C . GLY A 1 475 ? 7.890 -4.765 -26.902 1.00 90.12 475 GLY A C 1
ATOM 3704 O O . GLY A 1 475 ? 8.997 -5.281 -27.116 1.00 90.12 475 GLY A O 1
ATOM 3705 N N . GLU A 1 476 ? 6.782 -5.182 -27.524 1.00 91.38 476 GLU A N 1
ATOM 3706 C CA . GLU A 1 476 ? 6.742 -6.277 -28.493 1.00 91.38 476 GLU A CA 1
ATOM 3707 C C . GLU A 1 476 ? 7.491 -5.909 -29.784 1.00 91.38 476 GLU A C 1
ATOM 3709 O O . GLU A 1 476 ? 7.412 -4.782 -30.278 1.00 91.38 476 GLU A O 1
ATOM 3714 N N . ARG A 1 477 ? 8.230 -6.874 -30.351 1.00 92.62 477 ARG A N 1
ATOM 3715 C CA . ARG A 1 477 ? 8.941 -6.694 -31.625 1.00 92.62 477 ARG A CA 1
ATOM 3716 C C . ARG A 1 477 ? 8.023 -7.047 -32.782 1.00 92.62 477 ARG A C 1
ATOM 3718 O O . ARG A 1 477 ? 7.612 -8.195 -32.940 1.00 92.62 477 ARG A O 1
ATOM 3725 N N . VAL A 1 478 ? 7.789 -6.074 -33.647 1.00 92.44 478 VAL A N 1
ATOM 3726 C CA . VAL A 1 478 ? 7.040 -6.244 -34.888 1.00 92.44 478 VAL A CA 1
ATOM 3727 C C . VAL A 1 478 ? 7.978 -6.777 -35.964 1.00 92.44 478 VAL A C 1
ATOM 3729 O O . VAL A 1 478 ? 9.105 -6.311 -36.116 1.00 92.44 478 VAL A O 1
ATOM 3732 N N . SER A 1 479 ? 7.518 -7.750 -36.749 1.00 93.56 479 SER A N 1
ATOM 3733 C CA . SER A 1 479 ? 8.286 -8.243 -37.896 1.00 93.56 479 SER A CA 1
ATOM 3734 C C . SER A 1 479 ? 8.200 -7.278 -39.081 1.00 93.56 479 SER A C 1
ATOM 3736 O O . SER A 1 479 ? 7.115 -6.828 -39.452 1.00 93.56 479 SER A O 1
ATOM 3738 N N . PHE A 1 480 ? 9.334 -7.004 -39.724 1.00 93.06 480 PHE A N 1
ATOM 3739 C CA . PHE A 1 480 ? 9.425 -6.093 -40.865 1.00 93.06 480 PHE A CA 1
ATOM 3740 C C . PHE A 1 480 ? 10.527 -6.505 -41.848 1.00 93.06 480 PHE A C 1
ATOM 3742 O O . PHE A 1 480 ? 11.446 -7.267 -41.534 1.00 93.06 480 PHE A O 1
ATOM 3749 N N . ASP A 1 481 ? 10.446 -5.946 -43.049 1.00 91.31 481 ASP A N 1
ATOM 3750 C CA . ASP A 1 481 ? 11.515 -5.901 -44.029 1.00 91.31 481 ASP A CA 1
ATOM 3751 C C . ASP A 1 481 ? 12.129 -4.500 -44.066 1.00 91.31 481 ASP A C 1
ATOM 3753 O O . ASP A 1 481 ? 11.427 -3.491 -44.089 1.00 91.31 481 ASP A O 1
ATOM 3757 N N . ILE A 1 482 ? 13.460 -4.436 -44.086 1.00 88.69 482 ILE A N 1
ATOM 3758 C CA . ILE A 1 482 ? 14.210 -3.205 -44.323 1.00 88.69 482 ILE A CA 1
ATOM 3759 C C . ILE A 1 482 ? 15.239 -3.455 -45.418 1.00 88.69 482 ILE A C 1
ATOM 3761 O O . ILE A 1 482 ? 15.942 -4.469 -45.407 1.00 88.69 482 ILE A O 1
ATOM 3765 N N . SER A 1 483 ? 15.297 -2.559 -46.400 1.00 86.69 483 SER A N 1
ATOM 3766 C CA . SER A 1 483 ? 16.221 -2.678 -47.530 1.00 86.69 483 SER A CA 1
ATOM 3767 C C . SER A 1 483 ? 16.730 -1.313 -48.001 1.00 86.69 483 SER A C 1
ATOM 3769 O O . SER A 1 483 ? 16.022 -0.316 -47.854 1.00 86.69 483 SER A O 1
ATOM 3771 N N . PRO A 1 484 ? 17.946 -1.228 -48.564 1.00 82.25 484 PRO A N 1
ATOM 3772 C CA . PRO A 1 484 ? 18.455 0.022 -49.124 1.00 82.25 484 PRO A CA 1
ATOM 3773 C C . PRO A 1 484 ? 17.602 0.505 -50.308 1.00 82.25 484 PRO A C 1
ATOM 3775 O O . PRO A 1 484 ? 17.312 -0.264 -51.224 1.00 82.25 484 PRO A O 1
ATOM 3778 N N . ALA A 1 485 ? 17.250 1.792 -50.320 1.00 79.31 485 ALA A N 1
ATOM 3779 C CA . ALA A 1 485 ? 16.455 2.447 -51.357 1.00 79.31 485 ALA A CA 1
ATOM 3780 C C . ALA A 1 485 ? 17.078 3.807 -51.733 1.00 79.31 485 ALA A C 1
ATOM 3782 O O . ALA A 1 485 ? 16.672 4.873 -51.269 1.00 79.31 485 ALA A O 1
ATOM 3783 N N . GLY A 1 486 ? 18.103 3.779 -52.590 1.00 76.88 486 GLY A N 1
ATOM 3784 C CA . GLY A 1 486 ? 18.850 4.983 -52.966 1.00 76.88 486 GLY A CA 1
ATOM 3785 C C . GLY A 1 486 ? 19.710 5.498 -51.808 1.00 76.88 486 GLY A C 1
ATOM 3786 O O . GLY A 1 486 ? 20.609 4.792 -51.361 1.00 76.88 486 GLY A O 1
ATOM 3787 N N . THR A 1 487 ? 19.456 6.728 -51.351 1.00 71.94 487 THR A N 1
ATOM 3788 C CA . THR A 1 487 ? 20.113 7.336 -50.175 1.00 71.94 487 THR A CA 1
ATOM 3789 C C . THR A 1 487 ? 19.348 7.114 -48.868 1.00 71.94 487 THR A C 1
ATOM 3791 O O . THR A 1 487 ? 19.820 7.539 -47.817 1.00 71.94 487 THR A O 1
ATOM 3794 N N . ALA A 1 488 ? 18.178 6.478 -48.933 1.00 78.06 488 ALA A N 1
ATOM 3795 C CA . ALA A 1 488 ? 17.324 6.157 -47.797 1.00 78.06 488 ALA A CA 1
ATOM 3796 C C . ALA A 1 488 ? 17.164 4.634 -47.657 1.00 78.06 488 ALA A C 1
ATOM 3798 O O . ALA A 1 488 ? 17.678 3.855 -48.466 1.00 78.06 488 ALA A O 1
ATOM 3799 N N . LEU A 1 489 ? 16.443 4.201 -46.628 1.00 84.25 489 LEU A N 1
ATOM 3800 C CA . LEU A 1 489 ? 16.027 2.818 -46.419 1.00 84.25 489 LEU A CA 1
ATOM 3801 C C . LEU A 1 489 ? 14.523 2.701 -46.645 1.00 84.25 489 LEU A C 1
ATOM 3803 O O . LEU A 1 489 ? 13.773 3.600 -46.290 1.00 84.25 489 LEU A O 1
ATOM 3807 N N . SER A 1 490 ? 14.076 1.585 -47.203 1.00 88.56 490 SER A N 1
ATOM 3808 C CA . SER A 1 490 ? 12.662 1.238 -47.301 1.00 88.56 490 SER A CA 1
ATOM 3809 C C . SER A 1 490 ? 12.308 0.287 -46.164 1.00 88.56 490 SER A C 1
ATOM 3811 O O . SER A 1 490 ? 12.766 -0.856 -46.177 1.00 88.56 490 SER A O 1
ATOM 3813 N N . LEU A 1 491 ? 11.503 0.754 -45.211 1.00 90.50 491 LEU A N 1
ATOM 3814 C CA . LEU A 1 491 ? 10.909 -0.027 -44.126 1.00 90.50 491 LEU A CA 1
ATOM 3815 C C . LEU A 1 491 ? 9.510 -0.500 -44.535 1.00 90.50 491 LEU A C 1
ATOM 3817 O O . LEU A 1 491 ? 8.679 0.311 -44.929 1.00 90.50 491 LEU A O 1
ATOM 3821 N N . GLN A 1 492 ? 9.217 -1.789 -44.395 1.00 92.44 492 GLN A N 1
ATOM 3822 C CA . GLN A 1 492 ? 7.897 -2.356 -44.659 1.00 92.44 492 GLN A CA 1
ATOM 3823 C C . GLN A 1 492 ? 7.532 -3.363 -43.564 1.00 92.44 492 GLN A C 1
ATOM 3825 O O . GLN A 1 492 ? 8.197 -4.394 -43.463 1.00 92.44 492 GLN A O 1
ATOM 3830 N N . PRO A 1 493 ? 6.501 -3.125 -42.737 1.00 91.62 493 PRO A N 1
ATOM 3831 C CA . PRO A 1 493 ? 6.094 -4.122 -41.755 1.00 91.62 493 PRO A CA 1
ATOM 3832 C C . PRO A 1 493 ? 5.424 -5.316 -42.458 1.00 91.62 493 PRO A C 1
ATOM 3834 O O . PRO A 1 493 ? 4.775 -5.158 -43.495 1.00 91.62 493 PRO A O 1
ATOM 3837 N N . LEU A 1 494 ? 5.574 -6.524 -41.906 1.00 91.88 494 LEU A N 1
ATOM 3838 C CA . LEU A 1 494 ? 4.956 -7.728 -42.486 1.00 91.88 494 LEU A CA 1
ATOM 3839 C C . LEU A 1 494 ? 3.438 -7.769 -42.252 1.00 91.88 494 LEU A C 1
ATOM 3841 O O . LEU A 1 494 ? 2.685 -8.315 -43.063 1.00 91.88 494 LEU A O 1
ATOM 3845 N N . GLU A 1 495 ? 2.984 -7.142 -41.170 1.00 90.19 495 GLU A N 1
ATOM 3846 C CA . GLU A 1 495 ? 1.578 -6.938 -40.839 1.00 90.19 495 GLU A CA 1
ATOM 3847 C C . GLU A 1 495 ? 1.302 -5.452 -40.611 1.00 90.19 495 GLU A C 1
ATOM 3849 O O . GLU A 1 495 ? 2.201 -4.687 -40.283 1.00 90.19 495 GLU A O 1
ATOM 3854 N N . SER A 1 496 ? 0.063 -5.015 -40.848 1.00 87.19 496 SER A N 1
ATOM 3855 C CA . SER A 1 496 ? -0.287 -3.610 -40.615 1.00 87.19 496 SER A CA 1
ATOM 3856 C C . SER A 1 496 ? -0.417 -3.370 -39.123 1.00 87.19 496 SER A C 1
ATOM 3858 O O . SER A 1 496 ? -1.146 -4.102 -38.456 1.00 87.19 496 SER A O 1
ATOM 3860 N N . VAL A 1 497 ? 0.246 -2.335 -38.628 1.00 84.94 497 VAL A N 1
ATOM 3861 C CA . VAL A 1 497 ? 0.231 -1.967 -37.214 1.00 84.94 497 VAL A CA 1
ATOM 3862 C C . VAL A 1 497 ? -0.404 -0.592 -37.059 1.00 84.94 497 VAL A C 1
ATOM 3864 O O . VAL A 1 497 ? -0.032 0.341 -37.762 1.00 84.94 497 VAL A O 1
ATOM 3867 N N . ASN A 1 498 ? -1.408 -0.473 -36.188 1.00 81.75 498 ASN A N 1
ATOM 3868 C CA . ASN A 1 498 ? -2.259 0.715 -36.069 1.00 81.75 498 ASN A CA 1
ATOM 3869 C C . ASN A 1 498 ? -2.554 1.039 -34.604 1.00 81.75 498 ASN A C 1
ATOM 3871 O O . ASN A 1 498 ? -2.659 0.137 -33.781 1.00 81.75 498 ASN A O 1
ATOM 3875 N N . GLY A 1 499 ? -2.775 2.322 -34.309 1.00 79.94 499 GLY A N 1
ATOM 3876 C CA . GLY A 1 499 ? -3.272 2.783 -33.005 1.00 79.94 499 GLY A CA 1
ATOM 3877 C C . GLY A 1 499 ? -2.210 3.005 -31.924 1.00 79.94 499 GLY A C 1
ATOM 3878 O O . GLY A 1 499 ? -2.535 3.584 -30.888 1.00 79.94 499 GLY A O 1
ATOM 3879 N N . HIS A 1 500 ? -0.959 2.622 -32.182 1.00 83.25 500 HIS A N 1
ATOM 3880 C CA . HIS A 1 500 ? 0.161 2.741 -31.248 1.00 83.25 500 HIS A CA 1
ATOM 3881 C C . HIS A 1 500 ? 1.377 3.386 -31.925 1.00 83.25 500 HIS A C 1
ATOM 3883 O O . HIS A 1 500 ? 1.452 3.468 -33.155 1.00 83.25 500 HIS A O 1
ATOM 3889 N N . GLU A 1 501 ? 2.299 3.885 -31.106 1.00 90.94 501 GLU A N 1
ATOM 3890 C CA . GLU A 1 501 ? 3.597 4.382 -31.557 1.00 90.94 501 GLU A CA 1
ATOM 3891 C C . GLU A 1 501 ? 4.584 3.217 -31.647 1.00 90.94 501 GLU A C 1
ATOM 3893 O O . GLU A 1 501 ? 4.658 2.384 -30.745 1.00 90.94 501 GLU A O 1
ATOM 3898 N N . TYR A 1 502 ? 5.373 3.196 -32.715 1.00 92.44 502 TYR A N 1
ATOM 3899 C CA . TYR A 1 502 ? 6.414 2.207 -32.945 1.00 92.44 502 TYR A CA 1
ATOM 3900 C C . TYR A 1 502 ? 7.772 2.885 -33.051 1.00 92.44 502 TYR A C 1
ATOM 3902 O O . TYR A 1 502 ? 7.970 3.792 -33.865 1.00 92.44 502 TYR A O 1
ATOM 3910 N N . TRP A 1 503 ? 8.724 2.413 -32.256 1.00 93.44 503 TRP A N 1
ATOM 3911 C CA . TRP A 1 503 ? 10.107 2.858 -32.310 1.00 93.44 503 TRP A CA 1
ATOM 3912 C C . TRP A 1 503 ? 10.877 1.976 -33.281 1.00 93.44 503 TRP A C 1
ATOM 3914 O O . TRP A 1 503 ? 11.042 0.779 -33.043 1.00 93.44 503 TRP A O 1
ATOM 3924 N N . LEU A 1 504 ? 11.382 2.564 -34.364 1.00 92.62 504 LEU A N 1
ATOM 3925 C CA . LEU A 1 504 ? 12.433 1.931 -35.146 1.00 92.62 504 LEU A CA 1
ATOM 3926 C C . LEU A 1 504 ? 13.761 2.272 -34.479 1.00 92.62 504 LEU A C 1
ATOM 3928 O O . LEU A 1 504 ? 14.266 3.392 -34.606 1.00 92.62 504 LEU A O 1
ATOM 3932 N N . LEU A 1 505 ? 14.315 1.311 -33.755 1.00 90.44 505 LEU A N 1
ATOM 3933 C CA . LEU A 1 505 ? 15.608 1.440 -33.103 1.00 90.44 505 LEU A CA 1
ATOM 3934 C C . LEU A 1 505 ? 16.661 0.653 -33.869 1.00 90.44 505 LEU A C 1
ATOM 3936 O O . LEU A 1 505 ? 16.359 -0.323 -34.553 1.00 90.44 505 LEU A O 1
ATOM 3940 N N . TRP A 1 506 ? 17.914 1.072 -33.736 1.00 86.19 506 TRP A N 1
ATOM 3941 C CA . TRP A 1 506 ? 19.042 0.307 -34.240 1.00 86.19 506 TRP A CA 1
ATOM 3942 C C . TRP A 1 506 ? 20.189 0.243 -33.241 1.00 86.19 506 TRP A C 1
ATOM 3944 O O . TRP A 1 506 ? 20.412 1.176 -32.463 1.00 86.19 506 TRP A O 1
ATOM 3954 N N . HIS A 1 507 ? 20.903 -0.878 -33.259 1.00 79.69 507 HIS A N 1
ATOM 3955 C CA . HIS A 1 507 ? 21.993 -1.199 -32.342 1.00 79.69 507 HIS A CA 1
ATOM 3956 C C . HIS A 1 507 ? 23.211 -1.746 -33.102 1.00 79.69 507 HIS A C 1
ATOM 3958 O O . HIS A 1 507 ? 23.111 -2.142 -34.258 1.00 79.69 507 HIS A O 1
ATOM 3964 N N . GLY A 1 508 ? 24.378 -1.778 -32.450 1.00 65.69 508 GLY A N 1
ATOM 3965 C CA . GLY A 1 508 ? 25.652 -2.182 -33.067 1.00 65.69 508 GLY A CA 1
ATOM 3966 C C . GLY A 1 508 ? 26.513 -0.999 -33.534 1.00 65.69 508 GLY A C 1
ATOM 3967 O O . GLY A 1 508 ? 26.083 0.153 -33.525 1.00 65.69 508 GLY A O 1
ATOM 3968 N N . SER A 1 509 ? 27.776 -1.264 -33.888 1.00 54.09 509 SER A N 1
ATOM 3969 C CA . SER A 1 509 ? 28.744 -0.218 -34.253 1.00 54.09 509 SER A CA 1
ATOM 3970 C C . SER A 1 509 ? 28.843 -0.071 -35.780 1.00 54.09 509 SER A C 1
ATOM 3972 O O . SER A 1 509 ? 29.304 -1.005 -36.435 1.00 54.09 509 SER A O 1
ATOM 3974 N N . PRO A 1 510 ? 28.551 1.108 -36.367 1.00 46.47 510 PRO A N 1
ATOM 3975 C CA . PRO A 1 510 ? 28.876 1.408 -37.771 1.00 46.47 510 PRO A CA 1
ATOM 3976 C C . PRO A 1 510 ? 30.389 1.424 -38.050 1.00 46.47 510 PRO A C 1
ATOM 3978 O O . PRO A 1 510 ? 30.837 1.489 -39.191 1.00 46.47 510 PRO A O 1
ATOM 3981 N N . SER A 1 511 ? 31.208 1.401 -37.000 1.00 43.06 511 SER A N 1
ATOM 3982 C CA . SER A 1 511 ? 32.658 1.547 -37.045 1.00 43.06 511 SER A CA 1
ATOM 3983 C C . SER A 1 511 ? 33.390 0.209 -36.910 1.00 43.06 511 SER A C 1
ATOM 3985 O O . SER A 1 511 ? 34.145 -0.006 -35.967 1.00 43.06 511 SER A O 1
ATOM 3987 N N . ALA A 1 512 ? 33.244 -0.671 -37.902 1.00 35.44 512 ALA A N 1
ATOM 3988 C CA . ALA A 1 512 ? 34.334 -1.595 -38.230 1.00 35.44 512 ALA A CA 1
ATOM 3989 C C . ALA A 1 512 ? 35.327 -0.966 -39.230 1.00 35.44 512 ALA A C 1
ATOM 3991 O O . ALA A 1 512 ? 36.501 -1.335 -39.229 1.00 35.44 512 ALA A O 1
ATOM 3992 N N . HIS A 1 513 ? 34.918 0.032 -40.033 1.00 32.56 513 HIS A N 1
ATOM 3993 C CA . HIS A 1 513 ? 35.756 0.612 -41.095 1.00 32.56 513 HIS A CA 1
ATOM 3994 C C . HIS A 1 513 ? 35.577 2.140 -41.271 1.00 32.56 513 HIS A C 1
ATOM 3996 O O . HIS A 1 513 ? 35.011 2.600 -42.255 1.00 32.56 513 HIS A O 1
ATOM 4002 N N . GLY A 1 514 ? 36.101 2.955 -40.348 1.00 29.70 514 GLY A N 1
ATOM 4003 C CA . GLY A 1 514 ? 36.225 4.414 -40.540 1.00 29.70 514 GLY A CA 1
ATOM 4004 C C . GLY A 1 514 ? 36.675 5.149 -39.270 1.00 29.70 514 GLY A C 1
ATOM 4005 O O . GLY A 1 514 ? 36.304 4.716 -38.180 1.00 29.70 514 GLY A O 1
ATOM 4006 N N . PRO A 1 515 ? 37.514 6.205 -39.354 1.00 29.62 515 PRO A N 1
ATOM 4007 C CA . PRO A 1 515 ? 38.187 6.753 -38.183 1.00 29.62 515 PRO A CA 1
ATOM 4008 C C . PRO A 1 515 ? 37.209 7.543 -37.306 1.00 29.62 515 PRO A C 1
ATOM 4010 O O . PRO A 1 515 ? 36.530 8.439 -37.791 1.00 29.62 515 PRO A O 1
ATOM 4013 N N . ALA A 1 516 ? 37.191 7.195 -36.018 1.00 37.91 516 ALA A N 1
ATOM 4014 C CA . ALA A 1 516 ? 36.772 8.005 -34.873 1.00 37.91 516 ALA A CA 1
ATOM 4015 C C . ALA A 1 516 ? 35.656 9.044 -35.120 1.00 37.91 516 ALA A C 1
ATOM 4017 O O . ALA A 1 516 ? 35.929 10.201 -35.434 1.00 37.91 516 ALA A O 1
ATOM 4018 N N . ALA A 1 517 ? 34.411 8.662 -34.836 1.00 31.84 517 ALA A N 1
ATOM 4019 C CA . ALA A 1 517 ? 33.353 9.611 -34.496 1.00 31.84 517 ALA A CA 1
ATOM 4020 C C . ALA A 1 517 ? 32.849 9.306 -33.082 1.00 31.84 517 ALA A C 1
ATOM 4022 O O . ALA A 1 517 ? 31.781 8.737 -32.874 1.00 31.84 517 ALA A O 1
ATOM 4023 N N . ASP A 1 518 ? 33.679 9.666 -32.110 1.00 37.47 518 ASP A N 1
ATOM 4024 C CA . ASP A 1 518 ? 33.235 9.892 -30.743 1.00 37.47 518 ASP A CA 1
ATOM 4025 C C . ASP A 1 518 ? 32.482 11.241 -30.710 1.00 37.47 518 ASP A C 1
ATOM 4027 O O . ASP A 1 518 ? 32.918 12.205 -31.346 1.00 37.47 518 ASP A O 1
ATOM 4031 N N . SER A 1 519 ? 31.377 11.309 -29.958 1.00 32.47 519 SER A N 1
ATOM 4032 C CA . SER A 1 519 ? 30.625 12.509 -29.509 1.00 32.47 519 SER A CA 1
ATOM 4033 C C . SER A 1 519 ? 29.417 13.103 -30.272 1.00 32.47 519 SER A C 1
ATOM 4035 O O . SER A 1 519 ? 28.813 14.025 -29.726 1.00 32.47 519 SER A O 1
ATOM 4037 N N . ALA A 1 520 ? 28.940 12.590 -31.413 1.00 34.03 520 ALA A N 1
ATOM 4038 C CA . ALA A 1 520 ? 27.710 13.132 -32.029 1.00 34.03 520 ALA A CA 1
ATOM 4039 C C . ALA A 1 520 ? 26.618 12.069 -32.228 1.00 34.03 520 ALA A C 1
ATOM 4041 O O . ALA A 1 520 ? 26.758 11.169 -33.054 1.00 34.03 520 ALA A O 1
ATOM 4042 N N . ARG A 1 521 ? 25.503 12.196 -31.487 1.00 38.34 521 ARG A N 1
ATOM 4043 C CA . ARG A 1 521 ? 24.230 11.544 -31.846 1.00 38.34 521 ARG A CA 1
ATOM 4044 C C . ARG A 1 521 ? 23.853 12.050 -33.257 1.00 38.34 521 ARG A C 1
ATOM 4046 O O . ARG A 1 521 ? 23.813 13.271 -33.425 1.00 38.34 521 ARG A O 1
ATOM 4053 N N . PRO A 1 522 ? 23.634 11.186 -34.268 1.00 32.66 522 PRO A N 1
ATOM 4054 C CA . PRO A 1 522 ? 23.195 11.648 -35.583 1.00 32.66 522 PRO A CA 1
ATOM 4055 C C . PRO A 1 522 ? 21.859 12.394 -35.456 1.00 32.66 522 PRO A C 1
ATOM 4057 O O . PRO A 1 522 ? 21.030 12.060 -34.608 1.00 32.66 522 PRO A O 1
ATOM 4060 N N . ALA A 1 523 ? 21.694 13.454 -36.249 1.00 31.05 523 ALA A N 1
ATOM 4061 C CA . ALA A 1 523 ? 20.518 14.313 -36.205 1.00 31.05 523 ALA A CA 1
ATOM 4062 C C . ALA A 1 523 ? 19.251 13.535 -36.602 1.00 31.05 523 ALA A C 1
ATOM 4064 O O . ALA A 1 523 ? 19.234 12.829 -37.608 1.00 31.05 523 ALA A O 1
ATOM 4065 N N . ILE A 1 524 ? 18.220 13.691 -35.773 1.00 36.62 524 ILE A N 1
ATOM 4066 C CA . ILE A 1 524 ? 16.900 13.058 -35.840 1.00 36.62 524 ILE A CA 1
ATOM 4067 C C . ILE A 1 524 ? 16.108 13.644 -37.020 1.00 36.62 524 ILE A C 1
ATOM 4069 O O . ILE A 1 524 ? 16.023 14.867 -37.147 1.00 36.62 524 ILE A O 1
ATOM 4073 N N . ALA A 1 525 ? 15.475 12.796 -37.834 1.00 30.47 525 ALA A N 1
ATOM 4074 C CA . ALA A 1 525 ? 14.376 13.197 -38.709 1.00 30.47 525 ALA A CA 1
ATOM 4075 C C . ALA A 1 525 ? 13.055 12.728 -38.075 1.00 30.47 525 ALA A C 1
ATOM 4077 O O . ALA A 1 525 ? 12.748 11.540 -38.085 1.00 30.47 525 ALA A O 1
ATOM 4078 N N . ILE A 1 526 ? 12.294 13.655 -37.485 1.00 31.50 526 ILE A N 1
ATOM 4079 C CA . ILE A 1 526 ? 10.924 13.395 -37.021 1.00 31.50 526 ILE A CA 1
ATOM 4080 C C . ILE A 1 526 ? 10.009 13.573 -38.234 1.00 31.50 526 ILE A C 1
ATOM 4082 O O . ILE A 1 526 ? 9.852 14.692 -38.727 1.00 31.50 526 ILE A O 1
ATOM 4086 N N . LEU A 1 527 ? 9.429 12.485 -38.740 1.00 30.78 527 LEU A N 1
ATOM 4087 C CA . LEU A 1 527 ? 8.403 12.543 -39.781 1.00 30.78 527 LEU A CA 1
ATOM 4088 C C . LEU A 1 527 ? 7.024 12.515 -39.112 1.00 30.78 527 LEU A C 1
ATOM 4090 O O . LEU A 1 527 ? 6.500 11.454 -38.792 1.00 30.78 527 LEU A O 1
ATOM 4094 N N . HIS A 1 528 ? 6.431 13.692 -38.903 1.00 28.31 528 HIS A N 1
ATOM 4095 C CA . HIS A 1 528 ? 5.000 13.797 -38.623 1.00 28.31 528 HIS A CA 1
ATOM 4096 C C . HIS A 1 528 ? 4.231 13.628 -39.937 1.00 28.31 528 HIS A C 1
ATOM 4098 O O . HIS A 1 528 ? 4.423 14.412 -40.867 1.00 28.31 528 HIS A O 1
ATOM 4104 N N . TYR A 1 529 ? 3.362 12.623 -40.013 1.00 29.47 529 TYR A N 1
ATOM 4105 C CA . TYR A 1 529 ? 2.375 12.525 -41.083 1.00 29.47 529 TYR A CA 1
ATOM 4106 C C . TYR A 1 529 ? 1.074 13.182 -40.612 1.00 29.47 529 TYR A C 1
ATOM 4108 O O . TYR A 1 529 ? 0.422 12.686 -39.695 1.00 29.47 529 TYR A O 1
ATOM 4116 N N . ASP A 1 530 ? 0.710 14.304 -41.234 1.00 26.11 530 ASP A N 1
ATOM 4117 C CA . ASP A 1 530 ? -0.668 14.794 -41.217 1.00 26.11 530 ASP A CA 1
ATOM 4118 C C . ASP A 1 530 ? -1.488 13.931 -42.193 1.00 26.11 530 ASP A C 1
ATOM 4120 O O . ASP A 1 530 ? -1.109 13.824 -43.358 1.00 26.11 530 ASP A O 1
ATOM 4124 N N . ASN A 1 531 ? -2.557 13.315 -41.664 1.00 31.73 531 ASN A N 1
ATOM 4125 C CA . ASN A 1 531 ? -3.623 12.515 -42.307 1.00 31.73 531 ASN A CA 1
ATOM 4126 C C . ASN A 1 531 ? -3.590 12.302 -43.829 1.00 31.73 531 ASN A C 1
ATOM 4128 O O . ASN A 1 531 ? -3.755 13.291 -44.584 1.00 31.73 531 ASN A O 1
#

Foldseek 3Di:
DPPPPPPPPPPDPPDDDDPDDDDPPDDQPQLLVVLLVCCVPFVQDDDDPVLSVDDGNQSSQVRVVPPQWGWFFPVRVVQVQCVLQQKFFFQAFDWDDDQQAIFTQAGDPPGQCVVQPNGGGKGFQDKPPHGRHPPDPVVNVVRRTDDAQDKIWTWIDHPNDTDIDITGGHIDGDQQKDWDADPPLEIEMEGQHLHPCNLVSVVVSVVVYDPSRQEYEYELENYAYHDLLSLLSVLQQQDDDAFLKWWAFNPDIDTDGRDHDPHHRQHEYEYEYAQNQHDSSLSSVLQCLVVVRYQYEEYFYNQHQWDWDWDQTPSRIITTHTRTGIAGPVGHGRHPGGDGGLAYDHNVLRVLLVCQQSDDADPQAWWWWDATSNDTGIGRLVSCLAQSNVVSLLSRLLPDQKIWIWHQDPNDTDIDIGGNVNSVVVPCSNCVQKAFQEKDAWAALVDWDWTADPPADQPDPCNQVFKFKAFNVRRDTFAWDWHDDPNTITIGTNHTDHDTMITTIGHDDSPPDDDDDPDDRTDDDYDDDDD

Radius of gyration: 30.42 Å; chains: 1; bounding box: 73×50×99 Å